Protein AF-0000000084929056 (afdb_homodimer)

Organism: Streptomyces venezuelae (strain ATCC 10712 / CBS 650.69 / DSM 40230 / JCM 4526 / NBRC 13096 / PD 04745) (NCBI:txid953739)

pLDDT: mean 91.76, std 11.97, range [25.77, 98.88]

Structure (mmCIF, N/CA/C/O backbone):
data_AF-0000000084929056-model_v1
#
loop_
_entity.id
_entity.type
_entity.pdbx_description
1 polymer 'N-acetyltransferase domain-containing protein'
#
loop_
_atom_site.group_PDB
_atom_site.id
_atom_site.type_symbol
_atom_site.label_atom_id
_atom_site.label_alt_id
_atom_site.label_comp_id
_atom_site.label_asym_id
_atom_site.label_entity_id
_atom_site.label_seq_id
_atom_site.pdbx_PDB_ins_code
_atom_site.Cartn_x
_atom_site.Cartn_y
_atom_site.Cartn_z
_atom_site.occupancy
_atom_site.B_iso_or_equiv
_atom_site.auth_seq_id
_atom_site.auth_comp_id
_atom_site.auth_asym_id
_atom_site.auth_atom_id
_atom_site.pdbx_PDB_model_num
ATOM 1 N N . MET A 1 1 ? 41.844 -21.422 16.406 1 27.53 1 MET A N 1
ATOM 2 C CA . MET A 1 1 ? 41.938 -21.406 14.953 1 27.53 1 MET A CA 1
ATOM 3 C C . MET A 1 1 ? 41.219 -20.188 14.383 1 27.53 1 MET A C 1
ATOM 5 O O . MET A 1 1 ? 40.062 -19.891 14.773 1 27.53 1 MET A O 1
ATOM 9 N N . PRO A 1 2 ? 41.906 -19.125 13.812 1 32.91 2 PRO A N 1
ATOM 10 C CA . PRO A 1 2 ? 41.25 -17.875 13.422 1 32.91 2 PRO A CA 1
ATOM 11 C C . PRO A 1 2 ? 40.094 -18.094 12.477 1 32.91 2 PRO A C 1
ATOM 13 O O . PRO A 1 2 ? 40.062 -19.094 11.742 1 32.91 2 PRO A O 1
ATOM 16 N N . THR A 1 3 ? 38.875 -17.906 12.938 1 34.12 3 THR A N 1
ATOM 17 C CA . THR A 1 3 ? 37.625 -17.953 12.156 1 34.12 3 THR A CA 1
ATOM 18 C C . THR A 1 3 ? 37.812 -17.266 10.805 1 34.12 3 THR A C 1
ATOM 20 O O . THR A 1 3 ? 38.25 -16.109 10.742 1 34.12 3 THR A O 1
ATOM 23 N N . SER A 1 4 ? 38.219 -18.016 9.773 1 35.84 4 SER A N 1
ATOM 24 C CA . SER A 1 4 ? 38.5 -17.625 8.398 1 35.84 4 SER A CA 1
ATOM 25 C C . SER A 1 4 ? 37.531 -16.562 7.902 1 35.84 4 SER A C 1
ATOM 27 O O . SER A 1 4 ? 36.312 -16.703 8.055 1 35.84 4 SER A O 1
ATOM 29 N N . SER A 1 5 ? 37.938 -15.305 7.789 1 41.5 5 SER A N 1
ATOM 30 C CA . SER A 1 5 ? 37.281 -14.117 7.266 1 41.5 5 SER A CA 1
ATOM 31 C C . SER A 1 5 ? 36.531 -14.422 5.98 1 41.5 5 SER A C 1
ATOM 33 O O . SER A 1 5 ? 37.031 -15.086 5.086 1 41.5 5 SER A O 1
ATOM 35 N N . PRO A 1 6 ? 35.188 -14.531 5.93 1 44.69 6 PRO A N 1
ATOM 36 C CA . PRO A 1 6 ? 34.469 -14.82 4.688 1 44.69 6 PRO A CA 1
ATOM 37 C C . PRO A 1 6 ? 35.094 -14.133 3.473 1 44.69 6 PRO A C 1
ATOM 39 O O . PRO A 1 6 ? 35.594 -13 3.58 1 44.69 6 PRO A O 1
ATOM 42 N N . THR A 1 7 ? 35.875 -14.789 2.605 1 47.44 7 THR A N 1
ATOM 43 C CA . THR A 1 7 ? 36.562 -14.367 1.395 1 47.44 7 THR A CA 1
ATOM 44 C C . THR A 1 7 ? 35.719 -13.367 0.61 1 47.44 7 THR A C 1
ATOM 46 O O . THR A 1 7 ? 34.531 -13.641 0.307 1 47.44 7 THR A O 1
ATOM 49 N N . ALA A 1 8 ? 36.156 -12.172 0.574 1 54.44 8 ALA A N 1
ATOM 50 C CA . ALA A 1 8 ? 35.594 -11.07 -0.204 1 54.44 8 ALA A CA 1
ATOM 51 C C . ALA A 1 8 ? 35.312 -11.5 -1.642 1 54.44 8 ALA A C 1
ATOM 53 O O . ALA A 1 8 ? 36.125 -12.18 -2.264 1 54.44 8 ALA A O 1
ATOM 54 N N . PHE A 1 9 ? 34.031 -11.484 -2.096 1 62.16 9 PHE A N 1
ATOM 55 C CA . PHE A 1 9 ? 33.562 -11.773 -3.441 1 62.16 9 PHE A CA 1
ATOM 56 C C . PHE A 1 9 ? 34.469 -11.117 -4.488 1 62.16 9 PHE A C 1
ATOM 58 O O . PHE A 1 9 ? 34.812 -9.945 -4.363 1 62.16 9 PHE A O 1
ATOM 65 N N . ASP A 1 10 ? 35.156 -11.969 -5.273 1 70.38 10 ASP A N 1
ATOM 66 C CA . ASP A 1 10 ? 35.906 -11.484 -6.438 1 70.38 10 ASP A CA 1
ATOM 67 C C . ASP A 1 10 ? 35 -11.352 -7.652 1 70.38 10 ASP A C 1
ATOM 69 O O . ASP A 1 10 ? 34.531 -12.352 -8.211 1 70.38 10 ASP A O 1
ATOM 73 N N . PRO A 1 11 ? 34.594 -10.102 -8.016 1 72.44 11 PRO A N 1
ATOM 74 C CA . PRO A 1 11 ? 33.688 -9.898 -9.141 1 72.44 11 PRO A CA 1
ATOM 75 C C . PRO A 1 11 ? 34.125 -10.602 -10.414 1 72.44 11 PRO A C 1
ATOM 77 O O . PRO A 1 11 ? 33.312 -10.922 -11.273 1 72.44 11 PRO A O 1
ATOM 80 N N . ASN A 1 12 ? 35.406 -10.883 -10.469 1 75.62 12 ASN A N 1
ATOM 81 C CA . ASN A 1 12 ? 35.938 -11.523 -11.672 1 75.62 12 ASN A CA 1
ATOM 82 C C . ASN A 1 12 ? 35.562 -13.008 -11.719 1 75.62 12 ASN A C 1
ATOM 84 O O . ASN A 1 12 ? 35.656 -13.633 -12.773 1 75.62 12 ASN A O 1
ATOM 88 N N . GLN A 1 13 ? 35.094 -13.531 -10.727 1 88.12 13 GLN A N 1
ATOM 89 C CA . GLN A 1 13 ? 34.781 -14.961 -10.656 1 88.12 13 GLN A CA 1
ATOM 90 C C . GLN A 1 13 ? 33.281 -15.195 -10.742 1 88.12 13 GLN A C 1
ATOM 92 O O . GLN A 1 13 ? 32.844 -16.344 -10.703 1 88.12 13 GLN A O 1
ATOM 97 N N . LEU A 1 14 ? 32.594 -14.188 -10.945 1 94.88 14 LEU A N 1
ATOM 98 C CA . LEU A 1 14 ? 31.141 -14.289 -11 1 94.88 14 LEU A CA 1
ATOM 99 C C . LEU A 1 14 ? 30.688 -14.891 -12.32 1 94.88 14 LEU A C 1
ATOM 101 O O . LEU A 1 14 ? 31.094 -14.422 -13.391 1 94.88 14 LEU A O 1
ATOM 105 N N . VAL A 1 15 ? 30 -16.016 -12.289 1 97.5 15 VAL A N 1
ATOM 106 C CA . VAL A 1 15 ? 29.422 -16.641 -13.469 1 97.5 15 VAL A CA 1
ATOM 107 C C . VAL A 1 15 ? 27.891 -16.531 -13.422 1 97.5 15 VAL A C 1
ATOM 109 O O . VAL A 1 15 ? 27.266 -16.953 -12.438 1 97.5 15 VAL A O 1
ATOM 112 N N . ILE A 1 16 ? 27.312 -15.969 -14.367 1 98.44 16 ILE A N 1
ATOM 113 C CA . ILE A 1 16 ? 25.859 -15.867 -14.516 1 98.44 16 ILE A CA 1
ATOM 114 C C . ILE A 1 16 ? 25.422 -16.625 -15.758 1 98.44 16 ILE A C 1
ATOM 116 O O . ILE A 1 16 ? 25.828 -16.312 -16.875 1 98.44 16 ILE A O 1
ATOM 120 N N . ARG A 1 17 ? 24.547 -17.609 -15.555 1 98.44 17 ARG A N 1
ATOM 121 C CA . ARG A 1 17 ? 24.141 -18.453 -16.672 1 98.44 17 ARG A CA 1
ATOM 122 C C . ARG A 1 17 ? 22.812 -19.125 -16.391 1 98.44 17 ARG A C 1
ATOM 124 O O . ARG A 1 17 ? 22.406 -19.266 -15.234 1 98.44 17 ARG A O 1
ATOM 131 N N . PRO A 1 18 ? 22.125 -19.516 -17.453 1 98.69 18 PRO A N 1
ATOM 132 C CA . PRO A 1 18 ? 20.953 -20.359 -17.234 1 98.69 18 PRO A CA 1
ATOM 133 C C . PRO A 1 18 ? 21.312 -21.781 -16.812 1 98.69 18 PRO A C 1
ATOM 135 O O . PRO A 1 18 ? 22.484 -22.172 -16.891 1 98.69 18 PRO A O 1
ATOM 138 N N . LEU A 1 19 ? 20.312 -22.453 -16.281 1 98.31 19 LEU A N 1
ATOM 139 C CA . LEU A 1 19 ? 20.531 -23.875 -16.047 1 98.31 19 LEU A CA 1
ATOM 140 C C . LEU A 1 19 ? 20.828 -24.609 -17.344 1 98.31 19 LEU A C 1
ATOM 142 O O . LEU A 1 19 ? 20.219 -24.312 -18.375 1 98.31 19 LEU A O 1
ATOM 146 N N . ALA A 1 20 ? 21.75 -25.562 -17.312 1 96.75 20 ALA A N 1
ATOM 147 C CA . ALA A 1 20 ? 22.109 -26.359 -18.484 1 96.75 20 ALA A CA 1
ATOM 148 C C . ALA A 1 20 ? 20.984 -27.312 -18.875 1 96.75 20 ALA A C 1
ATOM 150 O O . ALA A 1 20 ? 20.844 -27.688 -20.031 1 96.75 20 ALA A O 1
ATOM 151 N N . GLY A 1 21 ? 20.172 -27.719 -18 1 96.25 21 GLY A N 1
ATOM 152 C CA . GLY A 1 21 ? 19.062 -28.641 -18.156 1 96.25 21 GLY A CA 1
ATOM 153 C C . GLY A 1 21 ? 18.328 -28.938 -16.875 1 96.25 21 GLY A C 1
ATOM 154 O O . GLY A 1 21 ? 18.719 -28.453 -15.805 1 96.25 21 GLY A O 1
ATOM 155 N N . PRO A 1 22 ? 17.219 -29.688 -17 1 94.56 22 PRO A N 1
ATOM 156 C CA . PRO A 1 22 ? 16.438 -30.016 -15.805 1 94.56 22 PRO A CA 1
ATOM 157 C C . PRO A 1 22 ? 17.266 -30.75 -14.742 1 94.56 22 PRO A C 1
ATOM 159 O O . PRO A 1 22 ? 16.922 -30.703 -13.555 1 94.56 22 PRO A O 1
ATOM 162 N N . GLY A 1 23 ? 18.375 -31.328 -15.102 1 95.56 23 GLY A N 1
ATOM 163 C CA . GLY A 1 23 ? 19.219 -32.062 -14.188 1 95.56 23 GLY A CA 1
ATOM 164 C C . GLY A 1 23 ? 19.922 -31.172 -13.18 1 95.56 23 GLY A C 1
ATOM 165 O O . GLY A 1 23 ? 20.453 -31.641 -12.172 1 95.56 23 GLY A O 1
ATOM 166 N N . GLU A 1 24 ? 19.953 -29.875 -13.367 1 97.5 24 GLU A N 1
ATOM 167 C CA . GLU A 1 24 ? 20.625 -28.938 -12.469 1 97.5 24 GLU A CA 1
ATOM 168 C C . GLU A 1 24 ? 19.641 -28.312 -11.484 1 97.5 24 GLU A C 1
ATOM 170 O O . GLU A 1 24 ? 19.969 -27.328 -10.805 1 97.5 24 GLU A O 1
ATOM 175 N N . LEU A 1 25 ? 18.438 -28.906 -11.414 1 97.94 25 LEU A N 1
ATOM 176 C CA . LEU A 1 25 ? 17.438 -28.359 -10.516 1 97.94 25 LEU A CA 1
ATOM 177 C C . LEU A 1 25 ? 17.938 -28.328 -9.078 1 97.94 25 LEU A C 1
ATOM 179 O O . LEU A 1 25 ? 17.625 -27.422 -8.32 1 97.94 25 LEU A O 1
ATOM 183 N N . ASP A 1 26 ? 18.734 -29.297 -8.688 1 97.75 26 ASP A N 1
ATOM 184 C CA . ASP A 1 26 ? 19.281 -29.359 -7.336 1 97.75 26 ASP A CA 1
ATOM 185 C C . ASP A 1 26 ? 20.125 -28.125 -7.027 1 97.75 26 ASP A C 1
ATOM 187 O O . ASP A 1 26 ? 20.125 -27.625 -5.898 1 97.75 26 ASP A O 1
ATOM 191 N N . LEU A 1 27 ? 20.922 -27.688 -7.98 1 98.06 27 LEU A N 1
ATOM 192 C CA . LEU A 1 27 ? 21.703 -26.469 -7.82 1 98.06 27 LEU A CA 1
ATOM 193 C C . LEU A 1 27 ? 20.797 -25.281 -7.531 1 98.06 27 LEU A C 1
ATOM 195 O O . LEU A 1 27 ? 21.047 -24.516 -6.605 1 98.06 27 LEU A O 1
ATOM 199 N N . PHE A 1 28 ? 19.719 -25.125 -8.258 1 98.31 28 PHE A N 1
ATOM 200 C CA . PHE A 1 28 ? 18.75 -24.031 -8.141 1 98.31 28 PHE A CA 1
ATOM 201 C C . PHE A 1 28 ? 18.047 -24.078 -6.781 1 98.31 28 PHE A C 1
ATOM 203 O O . PHE A 1 28 ? 17.703 -23.031 -6.227 1 98.31 28 PHE A O 1
ATOM 210 N N . LEU A 1 29 ? 17.922 -25.266 -6.211 1 98.25 29 LEU A N 1
ATOM 211 C CA . LEU A 1 29 ? 17.172 -25.469 -4.98 1 98.25 29 LEU A CA 1
ATOM 212 C C . LEU A 1 29 ? 18.047 -25.25 -3.756 1 98.25 29 LEU A C 1
ATOM 214 O O . LEU A 1 29 ? 17.594 -25.438 -2.621 1 98.25 29 LEU A O 1
ATOM 218 N N . ARG A 1 30 ? 19.281 -24.812 -3.939 1 98 30 ARG A N 1
ATOM 219 C CA . ARG A 1 30 ? 20.156 -24.531 -2.811 1 98 30 ARG A CA 1
ATOM 220 C C . ARG A 1 30 ? 19.75 -23.234 -2.102 1 98 30 ARG A C 1
ATOM 222 O O . ARG A 1 30 ? 20.188 -22.969 -0.983 1 98 30 ARG A O 1
ATOM 229 N N . LEU A 1 31 ? 19 -22.422 -2.695 1 97.5 31 LEU A N 1
ATOM 230 C CA . LEU A 1 31 ? 18.281 -21.344 -2.033 1 97.5 31 LEU A CA 1
ATOM 231 C C . LEU A 1 31 ? 16.812 -21.719 -1.836 1 97.5 31 LEU A C 1
ATOM 233 O O . LEU A 1 31 ? 16.25 -22.5 -2.621 1 97.5 31 LEU A O 1
ATOM 237 N N . SER A 1 32 ? 16.266 -21.141 -0.742 1 94.56 32 SER A N 1
ATOM 238 C CA . SER A 1 32 ? 14.945 -21.625 -0.365 1 94.56 32 SER A CA 1
ATOM 239 C C . SER A 1 32 ? 13.883 -20.547 -0.586 1 94.56 32 SER A C 1
ATOM 241 O O . SER A 1 32 ? 14.125 -19.375 -0.314 1 94.56 32 SER A O 1
ATOM 243 N N . TYR A 1 33 ? 12.812 -20.969 -1.075 1 95 33 TYR A N 1
ATOM 244 C CA . TYR A 1 33 ? 11.602 -20.172 -1.284 1 95 33 TYR A CA 1
ATOM 245 C C . TYR A 1 33 ? 10.359 -21.047 -1.208 1 95 33 TYR A C 1
ATOM 247 O O . TYR A 1 33 ? 10.422 -22.25 -1.46 1 95 33 TYR A O 1
ATOM 255 N N . SER A 1 34 ? 9.234 -20.484 -0.896 1 92.94 34 SER A N 1
ATOM 256 C CA . SER A 1 34 ? 8.023 -21.234 -0.591 1 92.94 34 SER A CA 1
ATOM 257 C C . SER A 1 34 ? 7.496 -21.969 -1.824 1 92.94 34 SER A C 1
ATOM 259 O O . SER A 1 34 ? 6.75 -22.938 -1.705 1 92.94 34 SER A O 1
ATOM 261 N N . LEU A 1 35 ? 7.848 -21.547 -3.057 1 93.62 35 LEU A N 1
ATOM 262 C CA . LEU A 1 35 ? 7.316 -22.156 -4.27 1 93.62 35 LEU A CA 1
ATOM 263 C C . LEU A 1 35 ? 8.273 -23.203 -4.816 1 93.62 35 LEU A C 1
ATOM 265 O O . LEU A 1 35 ? 8.047 -23.766 -5.898 1 93.62 35 LEU A O 1
ATOM 269 N N . ASP A 1 36 ? 9.32 -23.531 -4.066 1 96.81 36 ASP A N 1
ATOM 270 C CA . ASP A 1 36 ? 10.336 -24.469 -4.531 1 96.81 36 ASP A CA 1
ATOM 271 C C . ASP A 1 36 ? 9.703 -25.812 -4.922 1 96.81 36 ASP A C 1
ATOM 273 O O . ASP A 1 36 ? 10.133 -26.438 -5.887 1 96.81 36 ASP A O 1
ATOM 277 N N . HIS A 1 37 ? 8.695 -26.234 -4.246 1 93.75 37 HIS A N 1
ATOM 278 C CA . HIS A 1 37 ? 8.078 -27.531 -4.445 1 93.75 37 HIS A CA 1
ATOM 279 C C . HIS A 1 37 ? 7.383 -27.609 -5.801 1 93.75 37 HIS A C 1
ATOM 281 O O . HIS A 1 37 ? 7.074 -28.703 -6.281 1 93.75 37 HIS A O 1
ATOM 287 N N . GLU A 1 38 ? 7.148 -26.5 -6.441 1 92.06 38 GLU A N 1
ATOM 288 C CA . GLU A 1 38 ? 6.43 -26.469 -7.715 1 92.06 38 GLU A CA 1
ATOM 289 C C . GLU A 1 38 ? 7.387 -26.641 -8.891 1 92.06 38 GLU A C 1
ATOM 291 O O . GLU A 1 38 ? 6.961 -26.938 -10.008 1 92.06 38 GLU A O 1
ATOM 296 N N . LEU A 1 39 ? 8.688 -26.438 -8.695 1 96.38 39 LEU A N 1
ATOM 297 C CA . LEU A 1 39 ? 9.648 -26.281 -9.781 1 96.38 39 LEU A CA 1
ATOM 298 C C . LEU A 1 39 ? 9.766 -27.547 -10.609 1 96.38 39 LEU A C 1
ATOM 300 O O . LEU A 1 39 ? 9.836 -27.5 -11.836 1 96.38 39 LEU A O 1
ATOM 304 N N . ALA A 1 40 ? 9.75 -28.688 -9.945 1 96.44 40 ALA A N 1
ATOM 305 C CA . ALA A 1 40 ? 9.867 -29.953 -10.672 1 96.44 40 ALA A CA 1
ATOM 306 C C . ALA A 1 40 ? 8.68 -30.156 -11.609 1 96.44 40 ALA A C 1
ATOM 308 O O . ALA A 1 40 ? 8.859 -30.5 -12.781 1 96.44 40 ALA A O 1
ATOM 309 N N . ASP A 1 41 ? 7.523 -29.953 -11.078 1 93.5 41 ASP A N 1
ATOM 310 C CA . ASP A 1 41 ? 6.309 -30.094 -11.875 1 93.5 41 ASP A CA 1
ATOM 311 C C . ASP A 1 41 ? 6.266 -29.062 -13 1 93.5 41 ASP A C 1
ATOM 313 O O . ASP A 1 41 ? 5.844 -29.375 -14.117 1 93.5 41 ASP A O 1
ATOM 317 N N . ASP A 1 42 ? 6.66 -27.844 -12.773 1 94.38 42 ASP A N 1
ATOM 318 C CA . ASP A 1 42 ? 6.684 -26.797 -13.781 1 94.38 42 ASP A CA 1
ATOM 319 C C . ASP A 1 42 ? 7.617 -27.156 -14.93 1 94.38 42 ASP A C 1
ATOM 321 O O . ASP A 1 42 ? 7.297 -26.922 -16.094 1 94.38 42 ASP A O 1
ATOM 325 N N . LEU A 1 43 ? 8.789 -27.75 -14.602 1 96.38 43 LEU A N 1
ATOM 326 C CA . LEU A 1 43 ? 9.727 -28.188 -15.633 1 96.38 43 LEU A CA 1
ATOM 327 C C . LEU A 1 43 ? 9.133 -29.328 -16.453 1 96.38 43 LEU A C 1
ATOM 329 O O . LEU A 1 43 ? 9.242 -29.328 -17.688 1 96.38 43 LEU A O 1
ATOM 333 N N . ALA A 1 44 ? 8.398 -30.188 -15.781 1 95.38 44 ALA A N 1
ATOM 334 C CA . ALA A 1 44 ? 7.82 -31.359 -16.453 1 95.38 44 ALA A CA 1
ATOM 335 C C . ALA A 1 44 ? 6.672 -30.953 -17.359 1 95.38 44 ALA A C 1
ATOM 337 O O . ALA A 1 44 ? 6.473 -31.547 -18.422 1 95.38 44 ALA A O 1
ATOM 338 N N . THR A 1 45 ? 5.957 -29.922 -17 1 92.75 45 THR A N 1
ATOM 339 C CA . THR A 1 45 ? 4.754 -29.531 -17.734 1 92.75 45 THR A CA 1
ATOM 340 C C . THR A 1 45 ? 5.062 -28.406 -18.719 1 92.75 45 THR A C 1
ATOM 342 O O . THR A 1 45 ? 4.191 -28 -19.484 1 92.75 45 THR A O 1
ATOM 345 N N . GLY A 1 46 ? 6.281 -27.953 -18.703 1 94.06 46 GLY A N 1
ATOM 346 C CA . GLY A 1 46 ? 6.676 -26.922 -19.656 1 94.06 46 GLY A CA 1
ATOM 347 C C . GLY A 1 46 ? 6.273 -25.516 -19.234 1 94.06 46 GLY A C 1
ATOM 348 O O . GLY A 1 46 ? 6.359 -24.578 -20.016 1 94.06 46 GLY A O 1
ATOM 349 N N . ARG A 1 47 ? 5.805 -25.359 -18 1 93.25 47 ARG A N 1
ATOM 350 C CA . ARG A 1 47 ? 5.461 -24.031 -17.484 1 93.25 47 ARG A CA 1
ATOM 351 C C . ARG A 1 47 ? 6.715 -23.234 -17.141 1 93.25 47 ARG A C 1
ATOM 353 O O . ARG A 1 47 ? 6.652 -22.016 -16.953 1 93.25 47 ARG A O 1
ATOM 360 N N . ARG A 1 48 ? 7.797 -24.016 -17.016 1 95.94 48 ARG A N 1
ATOM 361 C CA . ARG A 1 48 ? 9.141 -23.453 -16.906 1 95.94 48 ARG A CA 1
ATOM 362 C C . ARG A 1 48 ? 10.125 -24.219 -17.781 1 95.94 48 ARG A C 1
ATOM 364 O O . ARG A 1 48 ? 9.977 -25.422 -17.984 1 95.94 48 ARG A O 1
ATOM 371 N N . VAL A 1 49 ? 11.031 -23.484 -18.344 1 97.25 49 VAL A N 1
ATOM 372 C CA . VAL A 1 49 ? 12.102 -24.125 -19.094 1 97.25 49 VAL A CA 1
ATOM 373 C C . VAL A 1 49 ? 13.453 -23.75 -18.5 1 97.25 49 VAL A C 1
ATOM 375 O O . VAL A 1 49 ? 13.602 -22.672 -17.922 1 97.25 49 VAL A O 1
ATOM 378 N N . PRO A 1 50 ? 14.469 -24.625 -18.578 1 97.69 50 PRO A N 1
ATOM 379 C CA . PRO A 1 50 ? 15.781 -24.359 -17.984 1 97.69 50 PRO A CA 1
ATOM 380 C C . PRO A 1 50 ? 16.375 -23.031 -18.453 1 97.69 50 PRO A C 1
ATOM 382 O O . PRO A 1 50 ? 17.047 -22.328 -17.688 1 97.69 50 PRO A O 1
ATOM 385 N N . GLU A 1 51 ? 16.094 -22.562 -19.641 1 97.62 51 GLU A N 1
ATOM 386 C CA . GLU A 1 51 ? 16.625 -21.328 -20.219 1 97.62 51 GLU A CA 1
ATOM 387 C C . GLU A 1 51 ? 16.094 -20.094 -19.484 1 97.62 51 GLU A C 1
ATOM 389 O O . GLU A 1 51 ? 16.641 -19 -19.609 1 97.62 51 GLU A O 1
ATOM 394 N N . TRP A 1 52 ? 15.008 -20.312 -18.703 1 98.38 52 TRP A N 1
ATOM 395 C CA . TRP A 1 52 ? 14.406 -19.219 -17.938 1 98.38 52 TRP A CA 1
ATOM 396 C C . TRP A 1 52 ? 14.852 -19.25 -16.484 1 98.38 52 TRP A C 1
ATOM 398 O O . TRP A 1 52 ? 14.414 -18.438 -15.68 1 98.38 52 TRP A O 1
ATOM 408 N N . MET A 1 53 ? 15.625 -20.234 -16.172 1 98.75 53 MET A N 1
ATOM 409 C CA . MET A 1 53 ? 16.109 -20.422 -14.805 1 98.75 53 MET A CA 1
ATOM 410 C C . MET A 1 53 ? 17.609 -20.156 -14.719 1 98.75 53 MET A C 1
ATOM 412 O O . MET A 1 53 ? 18.422 -20.969 -15.164 1 98.75 53 MET A O 1
ATOM 416 N N . TRP A 1 54 ? 17.938 -19 -14.094 1 98.81 54 TRP A N 1
ATOM 417 C CA . TRP A 1 54 ? 19.312 -18.531 -14.102 1 98.81 54 TRP A CA 1
ATOM 418 C C . TRP A 1 54 ? 19.906 -18.562 -12.695 1 98.81 54 TRP A C 1
ATOM 420 O O . TRP A 1 54 ? 19.172 -18.422 -11.703 1 98.81 54 TRP A O 1
ATOM 430 N N . VAL A 1 55 ? 21.2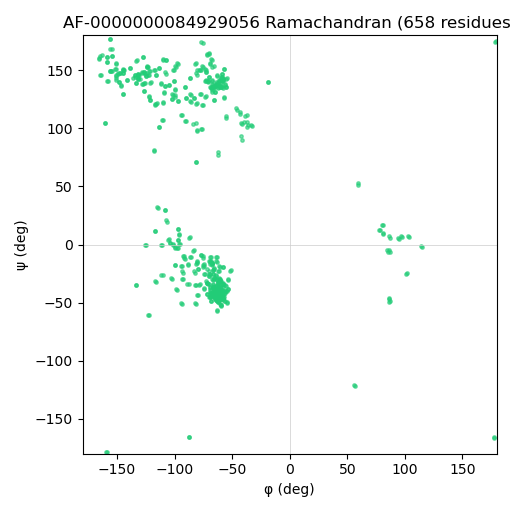34 -18.734 -12.656 1 98.75 55 VAL A N 1
ATOM 431 C CA . VAL A 1 55 ? 21.969 -18.766 -11.391 1 98.75 55 VAL A CA 1
ATOM 432 C C . VAL A 1 55 ? 23.188 -17.844 -11.477 1 98.75 55 VAL A C 1
ATOM 434 O O . VAL A 1 55 ? 23.734 -17.625 -12.555 1 98.75 55 VAL A O 1
ATOM 437 N N . ALA A 1 56 ? 23.5 -17.172 -10.445 1 98.62 56 ALA A N 1
ATOM 438 C CA . ALA A 1 56 ? 24.781 -16.516 -10.219 1 98.62 56 ALA A CA 1
ATOM 439 C C . ALA A 1 56 ? 25.688 -17.344 -9.312 1 98.62 56 ALA A C 1
ATOM 441 O O . ALA A 1 56 ? 25.281 -17.719 -8.211 1 98.62 56 ALA A O 1
ATOM 442 N N . LEU A 1 57 ? 26.906 -17.594 -9.797 1 97.94 57 LEU A N 1
ATOM 443 C CA . LEU A 1 57 ? 27.781 -18.531 -9.109 1 97.94 57 LEU A CA 1
ATOM 444 C C . LEU A 1 57 ? 29.172 -17.922 -8.883 1 97.94 57 LEU A C 1
ATOM 446 O O . LEU A 1 57 ? 29.656 -17.156 -9.711 1 97.94 57 LEU A O 1
ATOM 450 N N . ASP A 1 58 ? 29.734 -18.188 -7.82 1 96.62 58 ASP A N 1
ATOM 451 C CA . ASP A 1 58 ? 31.156 -18.094 -7.539 1 96.62 58 ASP A CA 1
ATOM 452 C C . ASP A 1 58 ? 31.766 -19.484 -7.289 1 96.62 58 ASP A C 1
ATOM 454 O O . ASP A 1 58 ? 31.719 -19.984 -6.164 1 96.62 58 ASP A O 1
ATOM 458 N N . GLY A 1 59 ? 32.469 -20.062 -8.32 1 93.06 59 GLY A N 1
ATOM 459 C CA . GLY A 1 59 ? 32.75 -21.484 -8.234 1 93.06 59 GLY A CA 1
ATOM 460 C C . GLY A 1 59 ? 31.516 -22.344 -8.07 1 93.06 59 GLY A C 1
ATOM 461 O O . GLY A 1 59 ? 30.594 -22.266 -8.883 1 93.06 59 GLY A O 1
ATOM 462 N N . ASP A 1 60 ? 31.484 -23.094 -6.996 1 92.19 60 ASP A N 1
ATOM 463 C CA . ASP A 1 60 ? 30.344 -23.969 -6.738 1 92.19 60 ASP A CA 1
ATOM 464 C C . ASP A 1 60 ? 29.328 -23.297 -5.82 1 92.19 60 ASP A C 1
ATOM 466 O O . ASP A 1 60 ? 28.25 -23.844 -5.555 1 92.19 60 ASP A O 1
ATOM 470 N N . ARG A 1 61 ? 29.609 -22.125 -5.438 1 95.81 61 ARG A N 1
ATOM 471 C CA . ARG A 1 61 ? 28.734 -21.422 -4.512 1 95.81 61 ARG A CA 1
ATOM 472 C C . ARG A 1 61 ? 27.625 -20.688 -5.258 1 95.81 61 ARG A C 1
ATOM 474 O O . ARG A 1 61 ? 27.891 -19.891 -6.16 1 95.81 61 ARG A O 1
ATOM 481 N N . LEU A 1 62 ? 26.406 -21.016 -4.871 1 97.94 62 LEU A N 1
ATOM 482 C CA . LEU A 1 62 ? 25.266 -20.328 -5.438 1 97.94 62 LEU A CA 1
ATOM 483 C C . LEU A 1 62 ? 25.047 -18.984 -4.742 1 97.94 62 LEU A C 1
ATOM 485 O O . LEU A 1 62 ? 24.828 -18.938 -3.531 1 97.94 62 LEU A O 1
ATOM 489 N N . LEU A 1 63 ? 25.094 -17.891 -5.52 1 98 63 LEU A N 1
ATOM 490 C CA . LEU A 1 63 ? 24.984 -16.547 -4.977 1 98 63 LEU A CA 1
ATOM 491 C C . LEU A 1 63 ? 23.594 -15.969 -5.199 1 98 63 LEU A C 1
ATOM 493 O O . LEU A 1 63 ? 23.156 -15.094 -4.449 1 98 63 LEU A O 1
ATOM 497 N N . GLY A 1 64 ? 22.938 -16.344 -6.219 1 98.56 64 GLY A N 1
ATOM 498 C CA . GLY A 1 64 ? 21.594 -15.898 -6.539 1 98.56 64 GLY A CA 1
ATOM 499 C C . GLY A 1 64 ? 20.891 -16.781 -7.562 1 98.56 64 GLY A C 1
ATOM 500 O O . GLY A 1 64 ? 21.547 -17.562 -8.25 1 98.56 64 GLY A O 1
ATOM 501 N N . ARG A 1 65 ? 19.594 -16.672 -7.652 1 98.88 65 ARG A N 1
ATOM 502 C CA . ARG A 1 65 ? 18.781 -17.391 -8.633 1 98.88 65 ARG A CA 1
ATOM 503 C C . ARG A 1 65 ? 17.594 -16.531 -9.094 1 98.88 65 ARG A C 1
ATOM 505 O O . ARG A 1 65 ? 17.141 -15.648 -8.367 1 98.88 65 ARG A O 1
ATOM 512 N N . ILE A 1 66 ? 17.172 -16.75 -10.289 1 98.81 66 ILE A N 1
ATOM 513 C CA . ILE A 1 66 ? 16.047 -16.031 -10.875 1 98.81 66 ILE A CA 1
ATOM 514 C C . ILE A 1 66 ? 15.344 -16.906 -11.906 1 98.81 66 ILE A C 1
ATOM 516 O O . ILE A 1 66 ? 15.984 -17.719 -12.578 1 98.81 66 ILE A O 1
ATOM 520 N N . ALA A 1 67 ? 14.008 -16.812 -11.977 1 98.75 67 ALA A N 1
ATOM 521 C CA . ALA A 1 67 ? 13.297 -17.656 -12.938 1 98.75 67 ALA A CA 1
ATOM 522 C C . ALA A 1 67 ? 11.953 -17.047 -13.32 1 98.75 67 ALA A C 1
ATOM 524 O O . ALA A 1 67 ? 11.312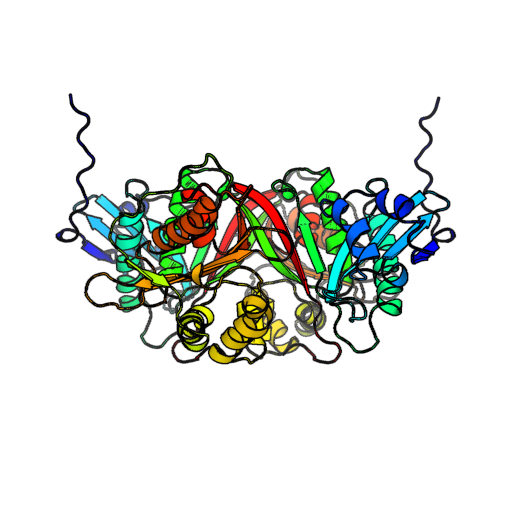 -16.375 -12.508 1 98.75 67 ALA A O 1
ATOM 525 N N . TRP A 1 68 ? 11.531 -17.312 -14.523 1 98.25 68 TRP A N 1
ATOM 526 C CA . TRP A 1 68 ? 10.25 -16.875 -15.07 1 98.25 68 TRP A CA 1
ATOM 527 C C . TRP A 1 68 ? 9.305 -18.062 -15.242 1 98.25 68 TRP A C 1
ATOM 529 O O . TRP A 1 68 ? 9.742 -19.219 -15.234 1 98.25 68 TRP A O 1
ATOM 539 N N . TRP A 1 69 ? 8.031 -17.75 -15.312 1 95.81 69 TRP A N 1
ATOM 540 C CA . TRP A 1 69 ? 6.941 -18.719 -15.398 1 95.81 69 TRP A CA 1
ATOM 541 C C . TRP A 1 69 ? 5.973 -18.344 -16.516 1 95.81 69 TRP A C 1
ATOM 543 O O . TRP A 1 69 ? 5.812 -17.172 -16.844 1 95.81 69 TRP A O 1
ATOM 553 N N . THR A 1 70 ? 5.395 -19.375 -17.172 1 93.62 70 THR A N 1
ATOM 554 C CA . THR A 1 70 ? 4.281 -19.203 -18.094 1 93.62 70 THR A CA 1
ATOM 555 C C . THR A 1 70 ? 3.127 -20.125 -17.719 1 93.62 70 THR A C 1
ATOM 557 O O . THR A 1 70 ? 3.316 -21.109 -17 1 93.62 70 THR A O 1
ATOM 560 N N . ASN A 1 71 ? 1.902 -19.828 -18.219 1 85 71 ASN A N 1
ATOM 561 C CA . ASN A 1 71 ? 0.73 -20.609 -17.844 1 85 71 ASN A CA 1
ATOM 562 C C . ASN A 1 71 ? 0.577 -21.844 -18.75 1 85 71 ASN A C 1
ATOM 564 O O . ASN A 1 71 ? -0.227 -22.734 -18.453 1 85 71 ASN A O 1
ATOM 568 N N . ALA A 1 72 ? 1.363 -21.859 -19.812 1 86.62 72 ALA A N 1
ATOM 569 C CA . ALA A 1 72 ? 1.256 -23 -20.719 1 86.62 72 ALA A CA 1
ATOM 570 C C . ALA A 1 72 ? 2.582 -23.266 -21.438 1 86.62 72 ALA A C 1
ATOM 572 O O . ALA A 1 72 ? 3.344 -22.344 -21.703 1 86.62 72 ALA A O 1
ATOM 573 N N . ALA A 1 73 ? 2.814 -24.562 -21.797 1 91.31 73 ALA A N 1
ATOM 574 C CA . ALA A 1 73 ? 4.02 -24.953 -22.531 1 91.31 73 ALA A CA 1
ATOM 575 C C . ALA A 1 73 ? 4.129 -24.188 -23.844 1 91.31 73 ALA A C 1
ATOM 577 O O . ALA A 1 73 ? 3.135 -24.016 -24.547 1 91.31 73 ALA A O 1
ATOM 578 N N . GLY A 1 74 ? 5.324 -23.703 -24.078 1 90.88 74 GLY A N 1
ATOM 579 C CA . GLY A 1 74 ? 5.562 -23.016 -25.328 1 90.88 74 GLY A CA 1
ATOM 580 C C . GLY A 1 74 ? 5.184 -21.547 -25.297 1 90.88 74 GLY A C 1
ATOM 581 O O . GLY A 1 74 ? 5.391 -20.828 -26.266 1 90.88 74 GLY A O 1
ATOM 582 N N . GLY A 1 75 ? 4.609 -21.109 -24.281 1 91.12 75 GLY A N 1
ATOM 583 C CA . GLY A 1 75 ? 4.242 -19.703 -24.141 1 91.12 75 GLY A CA 1
ATOM 584 C C . GLY A 1 75 ? 5.422 -18.812 -23.828 1 91.12 75 GLY A C 1
ATOM 585 O O . GLY A 1 75 ? 6.551 -19.281 -23.688 1 91.12 75 GLY A O 1
ATOM 586 N N . GLU A 1 76 ? 5.191 -17.484 -23.812 1 93.81 76 GLU A N 1
ATOM 587 C CA . GLU A 1 76 ? 6.176 -16.484 -23.422 1 93.81 76 GLU A CA 1
ATOM 588 C C . GLU A 1 76 ? 6.238 -16.344 -21.891 1 93.81 76 GLU A C 1
ATOM 590 O O . GLU A 1 76 ? 5.305 -16.75 -21.188 1 93.81 76 GLU A O 1
ATOM 595 N N . PRO A 1 77 ? 7.398 -15.883 -21.406 1 95.56 77 PRO A N 1
ATOM 596 C CA . PRO A 1 77 ? 7.438 -15.625 -19.953 1 95.56 77 PRO A CA 1
ATOM 597 C C . PRO A 1 77 ? 6.367 -14.633 -19.5 1 95.56 77 PRO A C 1
ATOM 599 O O . PRO A 1 77 ? 6.281 -13.523 -20.031 1 95.56 77 PRO A O 1
ATOM 602 N N . GLN A 1 78 ? 5.578 -15.008 -18.531 1 94.06 78 GLN A N 1
ATOM 603 C CA . GLN A 1 78 ? 4.434 -14.195 -18.109 1 94.06 78 GLN A CA 1
ATOM 604 C C . GLN A 1 78 ? 4.656 -13.586 -16.734 1 94.06 78 GLN A C 1
ATOM 606 O O . GLN A 1 78 ? 4.051 -12.57 -16.391 1 94.06 78 GLN A O 1
ATOM 611 N N . ALA A 1 79 ? 5.477 -14.242 -15.953 1 96.75 79 ALA A N 1
ATOM 612 C CA . ALA A 1 79 ? 5.715 -13.766 -14.594 1 96.75 79 ALA A CA 1
ATOM 613 C C . ALA A 1 79 ? 7.148 -14.047 -14.156 1 96.75 79 ALA A C 1
ATOM 615 O O . ALA A 1 79 ? 7.707 -15.094 -14.477 1 96.75 79 ALA A O 1
ATOM 616 N N . LEU A 1 80 ? 7.773 -13.102 -13.531 1 98.38 80 LEU A N 1
ATOM 617 C CA . LEU A 1 80 ? 8.984 -13.312 -12.742 1 98.38 80 LEU A CA 1
ATOM 618 C C . LEU A 1 80 ? 8.641 -13.633 -11.297 1 98.38 80 LEU A C 1
ATOM 620 O O . LEU A 1 80 ? 8.195 -12.766 -10.547 1 98.38 80 LEU A O 1
ATOM 624 N N . ASP A 1 81 ? 8.805 -14.906 -10.891 1 97.56 81 ASP A N 1
ATOM 625 C CA . ASP A 1 81 ? 8.266 -15.258 -9.578 1 97.56 81 ASP A CA 1
ATOM 626 C C . ASP A 1 81 ? 9.352 -15.883 -8.695 1 97.56 81 ASP A C 1
ATOM 628 O O . ASP A 1 81 ? 9.078 -16.297 -7.566 1 97.56 81 ASP A O 1
ATOM 632 N N . PHE A 1 82 ? 10.602 -16.031 -9.211 1 98.38 82 PHE A N 1
ATOM 633 C CA . PHE A 1 82 ? 11.773 -16.375 -8.406 1 98.38 82 PHE A CA 1
ATOM 634 C C . PHE A 1 82 ? 12.859 -15.32 -8.547 1 98.38 82 PHE A C 1
ATOM 636 O O . PHE A 1 82 ? 13.234 -14.953 -9.664 1 98.38 82 PHE A O 1
ATOM 643 N N . PHE A 1 83 ? 13.336 -14.812 -7.539 1 98.56 83 PHE A N 1
ATOM 644 C CA . PHE A 1 83 ? 14.5 -13.93 -7.457 1 98.56 83 PHE A CA 1
ATOM 645 C C . PHE A 1 83 ? 15.062 -13.906 -6.039 1 98.56 83 PHE A C 1
ATOM 647 O O . PHE A 1 83 ? 14.461 -13.305 -5.145 1 98.56 83 PHE A O 1
ATOM 654 N N . ASP A 1 84 ? 16.141 -14.578 -5.871 1 98.44 84 ASP A N 1
ATOM 655 C CA . ASP A 1 84 ? 16.719 -14.734 -4.539 1 98.44 84 ASP A CA 1
ATOM 656 C C . ASP A 1 84 ? 18.219 -14.492 -4.566 1 98.44 84 ASP A C 1
ATOM 658 O O . ASP A 1 84 ? 18.891 -14.828 -5.547 1 98.44 84 ASP A O 1
ATOM 662 N N . LEU A 1 85 ? 18.672 -13.938 -3.512 1 97.81 85 LEU A N 1
ATOM 663 C CA . LEU A 1 85 ? 20.094 -13.719 -3.293 1 97.81 85 LEU A CA 1
ATOM 664 C C . LEU A 1 85 ? 20.562 -14.391 -2.004 1 97.81 85 LEU A C 1
ATOM 666 O O . LEU A 1 85 ? 19.812 -14.43 -1.02 1 97.81 85 LEU A O 1
ATOM 670 N N . SER A 1 86 ? 21.797 -14.875 -2.002 1 97.5 86 SER A N 1
ATOM 671 C CA . SER A 1 86 ? 22.328 -15.648 -0.884 1 97.5 86 SER A CA 1
ATOM 672 C C . SER A 1 86 ? 22.375 -14.812 0.391 1 97.5 86 SER A C 1
ATOM 674 O O . SER A 1 86 ? 22.828 -13.664 0.372 1 97.5 86 SER A O 1
ATOM 676 N N . PRO A 1 87 ? 21.938 -15.391 1.519 1 95.81 87 PRO A N 1
ATOM 677 C CA . PRO A 1 87 ? 22.016 -14.68 2.797 1 95.81 87 PRO A CA 1
ATOM 678 C C . PRO A 1 87 ? 23.438 -14.484 3.283 1 95.81 87 PRO A C 1
ATOM 680 O O . PRO A 1 87 ? 23.688 -13.703 4.211 1 95.81 87 PRO A O 1
ATOM 683 N N . GLU A 1 88 ? 24.391 -15.109 2.684 1 94.94 88 GLU A N 1
ATOM 684 C CA . GLU A 1 88 ? 25.797 -15.016 3.1 1 94.94 88 GLU A CA 1
ATOM 685 C C . GLU A 1 88 ? 26.438 -13.742 2.557 1 94.94 88 GLU A C 1
ATOM 687 O O . GLU A 1 88 ? 27.516 -13.344 3.016 1 94.94 88 GLU A O 1
ATOM 692 N N . LEU A 1 89 ? 25.812 -13.18 1.623 1 94.69 89 LEU A N 1
ATOM 693 C CA . LEU A 1 89 ? 26.359 -11.969 1.004 1 94.69 89 LEU A CA 1
ATOM 694 C C . LEU A 1 89 ? 26.047 -10.742 1.849 1 94.69 89 LEU A C 1
ATOM 696 O O . LEU A 1 89 ? 25 -10.68 2.502 1 94.69 89 LEU A O 1
ATOM 700 N N . SER A 1 90 ? 26.969 -9.797 1.81 1 89.81 90 SER A N 1
ATOM 701 C CA . SER A 1 90 ? 26.672 -8.484 2.375 1 89.81 90 SER A CA 1
ATOM 702 C C . SER A 1 90 ? 25.625 -7.758 1.554 1 89.81 90 SER A C 1
ATOM 704 O O . SER A 1 90 ? 25.375 -8.102 0.396 1 89.81 90 SER A O 1
ATOM 706 N N . PRO A 1 91 ? 24.969 -6.777 2.127 1 86.81 91 PRO A N 1
ATOM 707 C CA . PRO A 1 91 ? 23.984 -6.008 1.368 1 86.81 91 PRO A CA 1
ATOM 708 C C . PRO A 1 91 ? 24.562 -5.41 0.086 1 86.81 91 PRO A C 1
ATOM 710 O O . PRO A 1 91 ? 23.891 -5.387 -0.947 1 86.81 91 PRO A O 1
ATOM 713 N N . GLU A 1 92 ? 25.734 -4.938 0.138 1 84.38 92 GLU A N 1
ATOM 714 C CA . GLU A 1 92 ? 26.375 -4.352 -1.032 1 84.38 92 GLU A CA 1
ATOM 715 C C . GLU A 1 92 ? 26.609 -5.398 -2.115 1 84.38 92 GLU A C 1
ATOM 717 O O . GLU A 1 92 ? 26.391 -5.133 -3.301 1 84.38 92 GLU A O 1
ATOM 722 N N . GLU A 1 93 ? 27.031 -6.512 -1.676 1 91.19 93 GLU A N 1
ATOM 723 C CA . GLU A 1 93 ? 27.25 -7.609 -2.615 1 91.19 93 GLU A CA 1
ATOM 724 C C . GLU A 1 93 ? 25.938 -8.055 -3.252 1 91.19 93 GLU A C 1
ATOM 726 O O . GLU A 1 93 ? 25.891 -8.312 -4.457 1 91.19 93 GLU A O 1
ATOM 731 N N . ARG A 1 94 ? 24.922 -8.148 -2.438 1 94.12 94 ARG A N 1
ATOM 732 C CA . ARG A 1 94 ? 23.609 -8.539 -2.955 1 94.12 94 ARG A CA 1
ATOM 733 C C . ARG A 1 94 ? 23.125 -7.539 -3.998 1 94.12 94 ARG A C 1
ATOM 735 O O . ARG A 1 94 ? 22.562 -7.934 -5.027 1 94.12 94 ARG A O 1
ATOM 742 N N . ALA A 1 95 ? 23.375 -6.332 -3.73 1 90.06 95 ALA A N 1
ATOM 743 C CA . ALA A 1 95 ? 22.953 -5.301 -4.676 1 90.06 95 ALA A CA 1
ATOM 744 C C . ALA A 1 95 ? 23.672 -5.457 -6.012 1 90.06 95 ALA A C 1
ATOM 746 O O . ALA A 1 95 ? 23.031 -5.449 -7.07 1 90.06 95 ALA A O 1
ATOM 747 N N . ALA A 1 96 ? 24.953 -5.625 -5.949 1 90.25 96 ALA A N 1
ATOM 748 C CA . ALA A 1 96 ? 25.766 -5.711 -7.16 1 90.25 96 ALA A CA 1
ATOM 749 C C . ALA A 1 96 ? 25.469 -6.996 -7.93 1 90.25 96 ALA A C 1
ATOM 751 O O . ALA A 1 96 ? 25.234 -6.961 -9.141 1 90.25 96 ALA A O 1
ATOM 752 N N . ILE A 1 97 ? 25.469 -8.094 -7.23 1 95.38 97 ILE A N 1
ATOM 753 C CA . ILE A 1 97 ? 25.25 -9.391 -7.852 1 95.38 97 ILE A CA 1
ATOM 754 C C . ILE A 1 97 ? 23.812 -9.5 -8.359 1 95.38 97 ILE A C 1
ATOM 756 O O . ILE A 1 97 ? 23.578 -9.992 -9.461 1 95.38 97 ILE A O 1
ATOM 760 N N . GLY A 1 98 ? 22.906 -9.023 -7.543 1 96.81 98 GLY A N 1
ATOM 761 C CA . GLY A 1 98 ? 21.5 -9.055 -7.93 1 96.81 98 GLY A CA 1
ATOM 762 C C . GLY A 1 98 ? 21.219 -8.258 -9.188 1 96.81 98 GLY A C 1
ATOM 763 O O . GLY A 1 98 ? 20.469 -8.719 -10.062 1 96.81 98 GLY A O 1
ATOM 764 N N . LEU A 1 99 ? 21.766 -7.09 -9.258 1 94.69 99 LEU A N 1
ATOM 765 C CA . LEU A 1 99 ? 21.578 -6.242 -10.422 1 94.69 99 LEU A CA 1
ATOM 766 C C . LEU A 1 99 ? 22.109 -6.91 -11.688 1 94.69 99 LEU A C 1
ATOM 768 O O . LEU A 1 99 ? 21.422 -6.953 -12.711 1 94.69 99 LEU A O 1
ATOM 772 N N . ARG A 1 100 ? 23.281 -7.43 -11.617 1 95.69 100 ARG A N 1
ATOM 773 C CA . ARG A 1 100 ? 23.875 -8.102 -12.766 1 95.69 100 ARG A CA 1
ATOM 774 C C . ARG A 1 100 ? 23.062 -9.328 -13.164 1 95.69 100 ARG A C 1
ATOM 776 O O . ARG A 1 100 ? 22.828 -9.562 -14.359 1 95.69 100 ARG A O 1
ATOM 783 N N . LEU A 1 101 ? 22.641 -10.109 -12.195 1 98 101 LEU A N 1
ATOM 784 C CA . LEU A 1 101 ? 21.844 -11.305 -12.453 1 98 101 LEU A CA 1
ATOM 785 C C . LEU A 1 101 ? 20.547 -10.945 -13.141 1 98 101 LEU A C 1
ATOM 787 O O . LEU A 1 101 ? 20.203 -11.508 -14.188 1 98 101 LEU A O 1
ATOM 791 N N . LEU A 1 102 ? 19.812 -9.992 -12.57 1 97.88 102 LEU A N 1
ATOM 792 C CA . LEU A 1 102 ? 18.516 -9.602 -13.109 1 97.88 102 LEU A CA 1
ATOM 793 C C . LEU A 1 102 ? 18.656 -9.047 -14.523 1 97.88 102 LEU A C 1
ATOM 795 O O . LEU A 1 102 ? 17.922 -9.445 -15.43 1 97.88 102 LEU A O 1
ATOM 799 N N . GLU A 1 103 ? 19.609 -8.188 -14.75 1 96.06 103 GLU A N 1
ATOM 800 C CA . GLU A 1 103 ? 19.766 -7.551 -16.062 1 96.06 103 GLU A CA 1
ATOM 801 C C . GLU A 1 103 ? 20.234 -8.562 -17.109 1 96.06 103 GLU A C 1
ATOM 803 O O . GLU A 1 103 ? 19.703 -8.594 -18.219 1 96.06 103 GLU A O 1
ATOM 808 N N . THR A 1 104 ? 21.219 -9.391 -16.781 1 97.75 104 THR A N 1
ATOM 809 C CA . THR A 1 104 ? 21.734 -10.383 -17.719 1 97.75 104 THR A CA 1
ATOM 810 C C . THR A 1 104 ? 20.641 -11.391 -18.078 1 97.75 104 THR A C 1
ATOM 812 O O . THR A 1 104 ? 20.422 -11.656 -19.266 1 97.75 104 THR A O 1
ATOM 815 N N . ALA A 1 105 ? 20 -11.898 -17.125 1 98.56 105 ALA A N 1
ATOM 816 C CA . ALA A 1 105 ? 18.953 -12.898 -17.375 1 98.56 105 ALA A CA 1
ATOM 817 C C . ALA A 1 105 ? 17.797 -12.289 -18.156 1 98.56 105 ALA A C 1
ATOM 819 O O . ALA A 1 105 ? 17.266 -12.914 -19.078 1 98.56 105 ALA A O 1
ATOM 820 N N . THR A 1 106 ? 17.375 -11.078 -17.781 1 97.81 106 THR A N 1
ATOM 821 C CA . THR A 1 106 ? 16.266 -10.406 -18.469 1 97.81 106 THR A CA 1
ATOM 822 C C . THR A 1 106 ? 16.594 -10.219 -19.953 1 97.81 106 THR A C 1
ATOM 824 O O . THR A 1 106 ? 15.742 -10.445 -20.812 1 97.81 106 THR A O 1
ATOM 827 N N . ALA A 1 107 ? 17.812 -9.82 -20.234 1 96.94 107 ALA A N 1
ATOM 828 C CA . ALA A 1 107 ? 18.234 -9.594 -21.609 1 96.94 107 ALA A CA 1
ATOM 829 C C . ALA A 1 107 ? 18.109 -10.875 -22.438 1 96.94 107 ALA A C 1
ATOM 831 O O . ALA A 1 107 ? 17.828 -10.828 -23.641 1 96.94 107 ALA A O 1
ATOM 832 N N . ALA A 1 108 ? 18.281 -11.992 -21.812 1 97.44 108 ALA A N 1
ATOM 833 C CA . ALA A 1 108 ? 18.266 -13.273 -22.5 1 97.44 108 ALA A CA 1
ATOM 834 C C . ALA A 1 108 ? 16.844 -13.828 -22.594 1 97.44 108 ALA A C 1
ATOM 836 O O . ALA A 1 108 ? 16.5 -14.492 -23.578 1 97.44 108 ALA A O 1
ATOM 837 N N . VAL A 1 109 ? 15.992 -13.609 -21.625 1 97.62 109 VAL A N 1
ATOM 838 C CA . VAL A 1 109 ? 14.727 -14.312 -21.484 1 97.62 109 VAL A CA 1
ATOM 839 C C . VAL A 1 109 ? 13.594 -13.461 -22.047 1 97.62 109 VAL A C 1
ATOM 841 O O . VAL A 1 109 ? 12.672 -13.984 -22.688 1 97.62 109 VAL A O 1
ATOM 844 N N . VAL A 1 110 ? 13.656 -12.188 -21.828 1 95.5 110 VAL A N 1
ATOM 845 C CA . VAL A 1 110 ? 12.578 -11.281 -22.219 1 95.5 110 VAL A CA 1
ATOM 846 C C . VAL A 1 110 ? 12.898 -10.641 -23.562 1 95.5 110 VAL A C 1
ATOM 848 O O . VAL A 1 110 ? 13.945 -10.008 -23.719 1 95.5 110 VAL A O 1
ATOM 851 N N . PRO A 1 111 ? 12.047 -10.773 -24.516 1 90.5 111 PRO A N 1
ATOM 852 C CA . PRO A 1 111 ? 12.305 -10.172 -25.828 1 90.5 111 PRO A CA 1
ATOM 853 C C . PRO A 1 111 ? 12.5 -8.664 -25.75 1 90.5 111 PRO A C 1
ATOM 855 O O . PRO A 1 111 ? 11.812 -7.98 -24.984 1 90.5 111 PRO A O 1
ATOM 858 N N . ALA A 1 112 ? 13.383 -8.195 -26.562 1 86.44 112 ALA A N 1
ATOM 859 C CA . ALA A 1 112 ? 13.703 -6.766 -26.578 1 86.44 112 ALA A CA 1
ATOM 860 C C . ALA A 1 112 ? 12.477 -5.941 -26.969 1 86.44 112 ALA A C 1
ATOM 862 O O . ALA A 1 112 ? 11.711 -6.324 -27.859 1 86.44 112 ALA A O 1
ATOM 863 N N . GLY A 1 113 ? 12.281 -4.852 -26.266 1 86.19 113 GLY A N 1
ATOM 864 C CA . GLY A 1 113 ? 11.211 -3.928 -26.594 1 86.19 113 GLY A CA 1
ATOM 865 C C . GLY A 1 113 ? 9.883 -4.293 -25.953 1 86.19 113 GLY A C 1
ATOM 866 O O . GLY A 1 113 ? 8.891 -3.588 -26.125 1 86.19 113 GLY A O 1
ATOM 867 N N . THR A 1 114 ? 9.867 -5.395 -25.312 1 89 114 THR A N 1
ATOM 868 C CA . THR A 1 114 ? 8.625 -5.773 -24.641 1 89 114 THR A CA 1
ATOM 869 C C . THR A 1 114 ? 8.672 -5.395 -23.156 1 89 114 THR A C 1
ATOM 871 O O . THR A 1 114 ? 9.75 -5.176 -22.609 1 89 114 THR A O 1
ATOM 874 N N . ARG A 1 115 ? 7.52 -5.238 -22.641 1 90.62 115 ARG A N 1
ATOM 875 C CA . ARG A 1 115 ? 7.402 -4.957 -21.219 1 90.62 115 ARG A CA 1
ATOM 876 C C . ARG A 1 115 ? 7.883 -6.141 -20.375 1 90.62 115 ARG A C 1
ATOM 878 O O . ARG A 1 115 ? 7.523 -7.289 -20.656 1 90.62 115 ARG A O 1
ATOM 885 N N . ARG A 1 116 ? 8.641 -5.859 -19.391 1 95.38 116 ARG A N 1
ATOM 886 C CA . ARG A 1 116 ? 9.086 -6.906 -18.469 1 95.38 116 ARG A CA 1
ATOM 887 C C . ARG A 1 116 ? 7.91 -7.531 -17.734 1 95.38 116 ARG A C 1
ATOM 889 O O . ARG A 1 116 ? 6.988 -6.824 -17.312 1 95.38 116 ARG A O 1
ATOM 896 N N . PRO A 1 117 ? 7.938 -8.898 -17.609 1 96.69 117 PRO A N 1
ATOM 897 C CA . PRO A 1 117 ? 6.895 -9.531 -16.797 1 96.69 117 PRO A CA 1
ATOM 898 C C . PRO A 1 117 ? 6.883 -9.023 -15.352 1 96.69 117 PRO A C 1
ATOM 900 O O . PRO A 1 117 ? 7.941 -8.719 -14.797 1 96.69 117 PRO A O 1
ATOM 903 N N . GLU A 1 118 ? 5.699 -8.977 -14.82 1 96.81 118 GLU A N 1
ATOM 904 C CA . GLU A 1 118 ? 5.492 -8.57 -13.438 1 96.81 118 GLU A CA 1
ATOM 905 C C . GLU A 1 118 ? 6.23 -9.5 -12.469 1 96.81 118 GLU A C 1
ATOM 907 O O . GLU A 1 118 ? 6.262 -10.711 -12.672 1 96.81 118 GLU A O 1
ATOM 912 N N . PHE A 1 119 ? 6.918 -8.883 -11.461 1 98.06 119 PHE A N 1
ATOM 913 C CA . PHE A 1 119 ? 7.496 -9.672 -10.383 1 98.06 119 PHE A CA 1
ATOM 914 C C . PHE A 1 119 ? 6.469 -9.93 -9.281 1 98.06 119 PHE A C 1
ATOM 916 O O . PHE A 1 119 ? 5.789 -9.008 -8.836 1 98.06 119 PHE A O 1
ATOM 923 N N . GLY A 1 120 ? 6.316 -11.141 -8.898 1 97.62 120 GLY A N 1
ATOM 924 C CA . GLY A 1 120 ? 5.492 -11.539 -7.766 1 97.62 120 GLY A CA 1
ATOM 925 C C . GLY A 1 120 ? 6.184 -12.531 -6.844 1 97.62 120 GLY A C 1
ATOM 926 O O . GLY A 1 120 ? 6.84 -13.469 -7.309 1 97.62 120 GLY A O 1
ATOM 927 N N . ARG A 1 121 ? 6 -12.312 -5.566 1 96.06 121 ARG A N 1
ATOM 928 C CA . ARG A 1 121 ? 6.637 -13.219 -4.613 1 96.06 12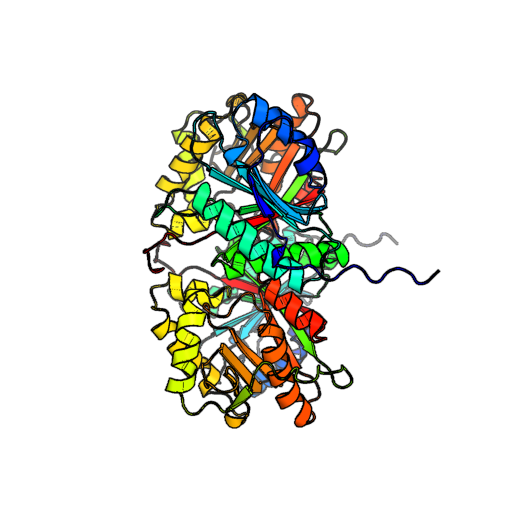1 ARG A CA 1
ATOM 929 C C . ARG A 1 121 ? 5.832 -13.312 -3.326 1 96.06 121 ARG A C 1
ATOM 931 O O . ARG A 1 121 ? 5.258 -12.328 -2.867 1 96.06 121 ARG A O 1
ATOM 938 N N . PHE A 1 122 ? 5.859 -14.492 -2.754 1 97.06 122 PHE A N 1
ATOM 939 C CA . PHE A 1 122 ? 5.277 -14.703 -1.433 1 97.06 122 PHE A CA 1
ATOM 940 C C . PHE A 1 122 ? 6.293 -14.383 -0.34 1 97.06 122 PHE A C 1
ATOM 942 O O . PHE A 1 122 ? 7.496 -14.594 -0.522 1 97.06 122 PHE A O 1
ATOM 949 N N . LEU A 1 123 ? 5.812 -13.836 0.694 1 96.81 123 LEU A N 1
ATOM 950 C CA . LEU A 1 123 ? 6.617 -13.453 1.852 1 96.81 123 LEU A CA 1
ATOM 951 C C . LEU A 1 123 ? 6.039 -14.055 3.131 1 96.81 123 LEU A C 1
ATOM 953 O O . LEU A 1 123 ? 4.824 -14.211 3.256 1 96.81 123 LEU A O 1
ATOM 957 N N . PRO A 1 124 ? 6.961 -14.352 4.105 1 95.5 124 PRO A N 1
ATOM 958 C CA . PRO A 1 124 ? 6.406 -14.688 5.418 1 95.5 124 PRO A CA 1
ATOM 959 C C . PRO A 1 124 ? 5.523 -13.578 5.988 1 95.5 124 PRO A C 1
ATOM 961 O O . PRO A 1 124 ? 5.77 -12.398 5.738 1 95.5 124 PRO A O 1
ATOM 964 N N . ALA A 1 125 ? 4.574 -14.008 6.793 1 92.44 125 ALA A N 1
ATOM 965 C CA . ALA A 1 125 ? 3.639 -13.047 7.371 1 92.44 125 ALA A CA 1
ATOM 966 C C . ALA A 1 125 ? 4.367 -12.023 8.242 1 92.44 125 ALA A C 1
ATOM 968 O O . ALA A 1 125 ? 3.967 -10.867 8.312 1 92.44 125 ALA A O 1
ATOM 969 N N . ASP A 1 126 ? 5.504 -12.43 8.836 1 92.19 126 ASP A N 1
ATOM 970 C CA . ASP A 1 126 ? 6.238 -11.578 9.773 1 92.19 126 ASP A CA 1
ATOM 971 C C . ASP A 1 126 ? 7.535 -11.07 9.148 1 92.19 126 ASP A C 1
ATOM 973 O O . ASP A 1 126 ? 8.516 -10.828 9.852 1 92.19 126 ASP A O 1
ATOM 977 N N . TRP A 1 127 ? 7.57 -10.906 7.863 1 93.31 127 TRP A N 1
ATOM 978 C CA . TRP A 1 127 ? 8.82 -10.633 7.16 1 93.31 127 TRP A CA 1
ATOM 979 C C . TRP A 1 127 ? 9.406 -9.297 7.598 1 93.31 127 TRP A C 1
ATOM 981 O O . TRP A 1 127 ? 10.625 -9.109 7.57 1 93.31 127 TRP A O 1
ATOM 991 N N . ARG A 1 128 ? 8.617 -8.336 8.055 1 87.75 128 ARG A N 1
ATOM 992 C CA . ARG A 1 128 ? 9.125 -7.031 8.469 1 87.75 128 ARG A CA 1
ATOM 993 C C . ARG A 1 128 ? 9.727 -7.098 9.867 1 87.75 128 ARG A C 1
ATOM 995 O O . ARG A 1 128 ? 10.539 -6.25 10.242 1 87.75 128 ARG A O 1
ATOM 1002 N N . GLU A 1 129 ? 9.336 -8.109 10.633 1 86.75 129 GLU A N 1
ATOM 1003 C CA . GLU A 1 129 ? 9.711 -8.195 12.039 1 86.75 129 GLU A CA 1
ATOM 1004 C C . GLU A 1 129 ? 10.977 -9.031 12.219 1 86.75 129 GLU A C 1
ATOM 1006 O O . GLU A 1 129 ? 11.633 -8.953 13.266 1 86.75 129 GLU A O 1
ATOM 1011 N N . VAL A 1 130 ? 11.25 -9.859 11.289 1 92.06 130 VAL A N 1
ATOM 1012 C CA . VAL A 1 130 ? 12.438 -10.703 11.352 1 92.06 130 VAL A CA 1
ATOM 1013 C C . VAL A 1 130 ? 13.594 -10.039 10.602 1 92.06 130 VAL A C 1
ATOM 1015 O O . VAL A 1 130 ? 13.602 -10.016 9.367 1 92.06 130 VAL A O 1
ATOM 1018 N N . PRO A 1 131 ? 14.594 -9.617 11.289 1 88.81 131 PRO A N 1
ATOM 1019 C CA . PRO A 1 131 ? 15.633 -8.773 10.695 1 88.81 131 PRO A CA 1
ATOM 1020 C C . PRO A 1 131 ? 16.344 -9.453 9.523 1 88.81 131 PRO A C 1
ATOM 1022 O O . PRO A 1 131 ? 16.578 -8.812 8.5 1 88.81 131 PRO A O 1
ATOM 1025 N N . GLU A 1 132 ? 16.625 -10.695 9.656 1 91.5 132 GLU A N 1
ATOM 1026 C CA . GLU A 1 132 ? 17.344 -11.406 8.594 1 91.5 132 GLU A CA 1
ATOM 1027 C C . GLU A 1 132 ? 16.484 -11.508 7.336 1 91.5 132 GLU A C 1
ATOM 1029 O O . GLU A 1 132 ? 16.984 -11.312 6.223 1 91.5 132 GLU A O 1
ATOM 1034 N N . THR A 1 133 ? 15.219 -11.828 7.555 1 93.75 133 THR A N 1
ATOM 1035 C CA . THR A 1 133 ? 14.289 -11.922 6.441 1 93.75 133 THR A CA 1
ATOM 1036 C C . THR A 1 133 ? 14.102 -10.562 5.773 1 93.75 133 THR A C 1
ATOM 1038 O O . THR A 1 133 ? 14.156 -10.453 4.547 1 93.75 133 THR A O 1
ATOM 1041 N N . ARG A 1 134 ? 13.992 -9.641 6.574 1 91.62 134 ARG A N 1
ATOM 1042 C CA . ARG A 1 134 ? 13.789 -8.281 6.094 1 91.62 134 ARG A CA 1
ATOM 1043 C C . ARG A 1 134 ? 14.992 -7.805 5.277 1 91.62 134 ARG A C 1
ATOM 1045 O O . ARG A 1 134 ? 14.82 -7.25 4.191 1 91.62 134 ARG A O 1
ATOM 1052 N N . ALA A 1 135 ? 16.156 -8.039 5.762 1 90.5 135 ALA A N 1
ATOM 1053 C CA . ALA A 1 135 ? 17.375 -7.605 5.082 1 90.5 135 ALA A CA 1
ATOM 1054 C C . ALA A 1 135 ? 17.484 -8.242 3.703 1 90.5 135 ALA A C 1
ATOM 1056 O O . ALA A 1 135 ? 17.844 -7.574 2.729 1 90.5 135 ALA A O 1
ATOM 1057 N N . LEU A 1 136 ? 17.188 -9.445 3.637 1 94.12 136 LEU A N 1
ATOM 1058 C CA . LEU A 1 136 ? 17.266 -10.172 2.373 1 94.12 136 LEU A CA 1
ATOM 1059 C C . LEU A 1 136 ? 16.25 -9.625 1.374 1 94.12 136 LEU A C 1
ATOM 1061 O O . LEU A 1 136 ? 16.594 -9.359 0.221 1 94.12 136 LEU A O 1
ATOM 1065 N N . LEU A 1 137 ? 15.055 -9.438 1.82 1 94.69 137 LEU A N 1
ATOM 1066 C CA . LEU A 1 137 ? 13.984 -8.984 0.945 1 94.69 137 LEU A CA 1
ATOM 1067 C C . LEU A 1 137 ? 14.188 -7.527 0.533 1 94.69 137 LEU A C 1
ATOM 1069 O O . LEU A 1 137 ? 13.914 -7.156 -0.61 1 94.69 137 LEU A O 1
ATOM 1073 N N . GLU A 1 138 ? 14.727 -6.785 1.402 1 90.5 138 GLU A N 1
ATOM 1074 C CA . GLU A 1 138 ? 15.062 -5.406 1.075 1 90.5 138 GLU A CA 1
ATOM 1075 C C . GLU A 1 138 ? 16.094 -5.34 -0.045 1 90.5 138 GLU A C 1
ATOM 1077 O O . GLU A 1 138 ? 16.031 -4.457 -0.904 1 90.5 138 GLU A O 1
ATOM 1082 N N . SER A 1 139 ? 17.031 -6.234 -0.036 1 92.94 139 SER A N 1
ATOM 1083 C CA . SER A 1 139 ? 18.031 -6.301 -1.101 1 92.94 139 SER A CA 1
ATOM 1084 C C . SER A 1 139 ? 17.375 -6.645 -2.439 1 92.94 139 SER A C 1
ATOM 1086 O O . SER A 1 139 ? 17.672 -6.012 -3.457 1 92.94 139 SER A O 1
ATOM 1088 N N . VAL A 1 140 ? 16.516 -7.555 -2.395 1 96 140 VAL A N 1
ATOM 1089 C CA . VAL A 1 140 ? 15.828 -7.977 -3.609 1 96 140 VAL A CA 1
ATOM 1090 C C . VAL A 1 140 ? 14.992 -6.824 -4.156 1 96 140 VAL A C 1
ATOM 1092 O O . VAL A 1 140 ? 15.078 -6.488 -5.34 1 96 140 VAL A O 1
ATOM 1095 N N . PHE A 1 141 ? 14.266 -6.195 -3.293 1 94.62 141 PHE A N 1
ATOM 1096 C CA . PHE A 1 141 ? 13.414 -5.086 -3.703 1 94.62 141 PHE A CA 1
ATOM 1097 C C . PHE A 1 141 ? 14.25 -3.91 -4.188 1 94.62 141 PHE A C 1
ATOM 1099 O O . PHE A 1 141 ? 13.883 -3.234 -5.152 1 94.62 141 PHE A O 1
ATOM 1106 N N . GLY A 1 142 ? 15.328 -3.715 -3.502 1 90.94 142 GLY A N 1
ATOM 1107 C CA . GLY A 1 142 ? 16.234 -2.666 -3.936 1 90.94 142 GLY A CA 1
ATOM 1108 C C . GLY A 1 142 ? 16.75 -2.865 -5.352 1 90.94 142 GLY A C 1
ATOM 1109 O O . GLY A 1 142 ? 16.844 -1.909 -6.125 1 90.94 142 GLY A O 1
ATOM 1110 N N . VAL A 1 143 ? 17.031 -4.066 -5.695 1 94.5 143 VAL A N 1
ATOM 1111 C CA . VAL A 1 143 ? 17.516 -4.387 -7.035 1 94.5 143 VAL A CA 1
ATOM 1112 C C . VAL A 1 143 ? 16.406 -4.137 -8.055 1 94.5 143 VAL A C 1
ATOM 1114 O O . VAL A 1 143 ? 16.656 -3.564 -9.117 1 94.5 143 VAL A O 1
ATOM 1117 N N . LEU A 1 144 ? 15.188 -4.547 -7.715 1 95.56 144 LEU A N 1
ATOM 1118 C CA . LEU A 1 144 ? 14.062 -4.309 -8.602 1 95.56 144 LEU A CA 1
ATOM 1119 C C . LEU A 1 144 ? 13.891 -2.82 -8.883 1 95.56 144 LEU A C 1
ATOM 1121 O O . LEU A 1 144 ? 13.773 -2.412 -10.047 1 95.56 144 LEU A O 1
ATOM 1125 N N . VAL A 1 145 ? 13.945 -2.086 -7.902 1 90.5 145 VAL A N 1
ATOM 1126 C CA . VAL A 1 145 ? 13.75 -0.645 -8.023 1 90.5 145 VAL A CA 1
ATOM 1127 C C . VAL A 1 145 ? 14.891 -0.035 -8.836 1 90.5 145 VAL A C 1
ATOM 1129 O O . VAL A 1 145 ? 14.664 0.853 -9.664 1 90.5 145 VAL A O 1
ATOM 1132 N N . ALA A 1 146 ? 16.062 -0.507 -8.617 1 89.69 146 ALA A N 1
ATOM 1133 C CA . ALA A 1 146 ? 17.219 -0.003 -9.344 1 89.69 146 ALA A CA 1
ATOM 1134 C C . ALA A 1 146 ? 17.078 -0.244 -10.844 1 89.69 146 ALA A C 1
ATOM 1136 O O . ALA A 1 146 ? 17.688 0.468 -11.656 1 89.69 146 ALA A O 1
ATOM 1137 N N . THR A 1 147 ? 16.25 -1.216 -11.18 1 92.06 147 THR A N 1
ATOM 1138 C CA . THR A 1 147 ? 16.062 -1.524 -12.594 1 92.06 147 THR A CA 1
ATOM 1139 C C . THR A 1 147 ? 14.805 -0.838 -13.125 1 92.06 147 THR A C 1
ATOM 1141 O O . THR A 1 147 ? 14.367 -1.111 -14.25 1 92.06 147 THR A O 1
ATOM 1144 N N . GLY A 1 148 ? 14.18 -0.065 -12.289 1 88.38 148 GLY A N 1
ATOM 1145 C CA . GLY A 1 148 ? 13.062 0.746 -12.742 1 88.38 148 GLY A CA 1
ATOM 1146 C C . GLY A 1 148 ? 11.711 0.186 -12.328 1 88.38 148 GLY A C 1
ATOM 1147 O O . GLY A 1 148 ? 10.672 0.711 -12.727 1 88.38 148 GLY A O 1
ATOM 1148 N N . ALA A 1 149 ? 11.727 -0.852 -11.516 1 93.31 149 ALA A N 1
ATOM 1149 C CA . ALA A 1 149 ? 10.461 -1.409 -11.039 1 93.31 149 ALA A CA 1
ATOM 1150 C C . ALA A 1 149 ? 9.867 -0.552 -9.93 1 93.31 149 ALA A C 1
ATOM 1152 O O . ALA A 1 149 ? 10.594 0.131 -9.203 1 93.31 149 ALA A O 1
ATOM 1153 N N . ARG A 1 150 ? 8.555 -0.564 -9.859 1 90.31 150 ARG A N 1
ATOM 1154 C CA . ARG A 1 150 ? 7.844 0.073 -8.75 1 90.31 150 ARG A CA 1
ATOM 1155 C C . ARG A 1 150 ? 6.898 -0.909 -8.062 1 90.31 150 ARG A C 1
ATOM 1157 O O . ARG A 1 150 ? 6.359 -1.81 -8.711 1 90.31 150 ARG A O 1
ATOM 1164 N N . PRO A 1 151 ? 6.738 -0.742 -6.789 1 90.88 151 PRO A N 1
ATOM 1165 C CA . PRO A 1 151 ? 5.75 -1.594 -6.121 1 90.88 151 PRO A CA 1
ATOM 1166 C C . PRO A 1 151 ? 4.324 -1.34 -6.605 1 90.88 151 PRO A C 1
ATOM 1168 O O . PRO A 1 151 ? 3.902 -0.186 -6.715 1 90.88 151 PRO A O 1
ATOM 1171 N N . LEU A 1 152 ? 3.643 -2.373 -6.918 1 91.5 152 LEU A N 1
ATOM 1172 C CA . LEU A 1 152 ? 2.234 -2.271 -7.289 1 91.5 152 LEU A CA 1
ATOM 1173 C C . LEU A 1 152 ? 1.337 -2.49 -6.078 1 91.5 152 LEU A C 1
ATOM 1175 O O . LEU A 1 152 ? 0.449 -1.68 -5.801 1 91.5 152 LEU A O 1
ATOM 1179 N N . VAL A 1 153 ? 1.665 -3.639 -5.406 1 93.94 153 VAL A N 1
ATOM 1180 C CA . VAL A 1 153 ? 0.761 -3.953 -4.305 1 93.94 153 VAL A CA 1
ATOM 1181 C C . VAL A 1 153 ? 1.404 -4.992 -3.391 1 93.94 153 VAL A C 1
ATOM 1183 O O . VAL A 1 153 ? 2.217 -5.805 -3.836 1 93.94 153 VAL A O 1
ATOM 1186 N N . GLU A 1 154 ? 1.137 -4.887 -2.15 1 94.5 154 GLU A N 1
ATOM 1187 C CA . GLU A 1 154 ? 1.298 -5.969 -1.184 1 94.5 154 GLU A CA 1
ATOM 1188 C C . GLU A 1 154 ? -0.054 -6.516 -0.736 1 94.5 154 GLU A C 1
ATOM 1190 O O . GLU A 1 154 ? -0.988 -5.75 -0.49 1 94.5 154 GLU A O 1
ATOM 1195 N N . ARG A 1 155 ? -0.17 -7.859 -0.66 1 97.19 155 ARG A N 1
ATOM 1196 C CA . ARG A 1 155 ? -1.43 -8.516 -0.326 1 97.19 155 ARG A CA 1
ATOM 1197 C C . ARG A 1 155 ? -1.263 -9.438 0.877 1 97.19 155 ARG A C 1
ATOM 1199 O O . ARG A 1 155 ? -0.174 -9.969 1.116 1 97.19 155 ARG A O 1
ATOM 1206 N N . LEU A 1 156 ? -2.344 -9.617 1.584 1 96.25 156 LEU A N 1
ATOM 1207 C CA . LEU A 1 156 ? -2.463 -10.711 2.539 1 96.25 156 LEU A CA 1
ATOM 1208 C C . LEU A 1 156 ? -2.889 -12 1.84 1 96.25 156 LEU A C 1
ATOM 1210 O O . LEU A 1 156 ? -3.832 -12 1.047 1 96.25 156 LEU A O 1
ATOM 1214 N N . ARG A 1 157 ? -2.146 -13 2.039 1 97.69 157 ARG A N 1
ATOM 1215 C CA . ARG A 1 157 ? -2.586 -14.336 1.637 1 97.69 157 ARG A CA 1
ATOM 1216 C C . ARG A 1 157 ? -3.338 -15.023 2.768 1 97.69 157 ARG A C 1
ATOM 1218 O O . ARG A 1 157 ? -2.824 -15.148 3.881 1 97.69 157 ARG A O 1
ATOM 1225 N N . LEU A 1 158 ? -4.531 -15.469 2.441 1 97.94 158 LEU A N 1
ATOM 1226 C CA . LEU A 1 158 ? -5.477 -15.93 3.453 1 97.94 158 LEU A CA 1
ATOM 1227 C C . LEU A 1 158 ? -5.801 -17.406 3.264 1 97.94 158 LEU A C 1
ATOM 1229 O O . LEU A 1 158 ? -5.75 -17.922 2.143 1 97.94 158 LEU A O 1
ATOM 1233 N N . GLU A 1 159 ? -6.09 -18.016 4.398 1 97.94 159 GLU A N 1
ATOM 1234 C CA . GLU A 1 159 ? -6.414 -19.438 4.355 1 97.94 159 GLU A CA 1
ATOM 1235 C C . GLU A 1 159 ? -7.484 -19.797 5.387 1 97.94 159 GLU A C 1
ATOM 1237 O O . GLU A 1 159 ? -7.414 -19.359 6.535 1 97.94 159 GLU A O 1
ATOM 1242 N N . TRP A 1 160 ? -8.484 -20.469 4.926 1 98.06 160 TRP A N 1
ATOM 1243 C CA . TRP A 1 160 ? -9.469 -21.141 5.773 1 98.06 160 TRP A CA 1
ATOM 1244 C C . TRP A 1 160 ? -9.234 -22.656 5.789 1 98.06 160 TRP A C 1
ATOM 1246 O O . TRP A 1 160 ? -8.945 -23.25 4.75 1 98.06 160 TRP A O 1
ATOM 1256 N N . ARG A 1 161 ? -9.32 -23.281 6.926 1 97.5 161 ARG A N 1
ATOM 1257 C CA . ARG A 1 161 ? -9.141 -24.719 7.039 1 97.5 161 ARG A CA 1
ATOM 1258 C C . ARG A 1 161 ? -10.359 -25.391 7.672 1 97.5 161 ARG A C 1
ATOM 1260 O O . ARG A 1 161 ? -11.047 -24.766 8.484 1 97.5 161 ARG A O 1
ATOM 1267 N N . PRO A 1 162 ? -10.539 -26.672 7.305 1 96.19 162 PRO A N 1
ATOM 1268 C CA . PRO A 1 162 ? -11.617 -27.422 7.957 1 96.19 162 PRO A CA 1
ATOM 1269 C C . PRO A 1 162 ? -11.508 -27.406 9.477 1 96.19 162 PRO A C 1
ATOM 1271 O O . PRO A 1 162 ? -10.406 -27.5 10.023 1 96.19 162 PRO A O 1
ATOM 1274 N N . GLY A 1 163 ? -12.648 -27.344 10.07 1 95.25 163 GLY A N 1
ATOM 1275 C CA . GLY A 1 163 ? -12.68 -27.188 11.516 1 95.25 163 GLY A CA 1
ATOM 1276 C C . GLY A 1 163 ? -12.961 -25.766 11.969 1 95.25 163 GLY A C 1
ATOM 1277 O O . GLY A 1 163 ? -13.391 -25.547 13.102 1 95.25 163 GLY A O 1
ATOM 1278 N N . THR A 1 164 ? -12.641 -24.828 11.125 1 96.5 164 THR A N 1
ATOM 1279 C CA . THR A 1 164 ? -13.023 -23.438 11.391 1 96.5 164 THR A CA 1
ATOM 1280 C C . THR A 1 164 ? -14.523 -23.25 11.18 1 96.5 164 THR A C 1
ATOM 1282 O O . THR A 1 164 ? -15.055 -23.578 10.117 1 96.5 164 THR A O 1
ATOM 1285 N N . PRO A 1 165 ? -15.148 -22.719 12.148 1 95.25 165 PRO A N 1
ATOM 1286 C CA . PRO A 1 165 ? -16.594 -22.547 12 1 95.25 165 PRO A CA 1
ATOM 1287 C C . PRO A 1 165 ? -16.953 -21.578 10.867 1 95.25 165 PRO A C 1
ATOM 1289 O O . PRO A 1 165 ? -16.266 -20.578 10.656 1 95.25 165 PRO A O 1
ATOM 1292 N N . VAL A 1 166 ? -17.953 -21.922 10.148 1 95.12 166 VAL A N 1
ATOM 1293 C CA . VAL A 1 166 ? -18.547 -21.031 9.148 1 95.12 166 VAL A CA 1
ATOM 1294 C C . VAL A 1 166 ? -19.828 -20.422 9.695 1 95.12 166 VAL A C 1
ATOM 1296 O O . VAL A 1 166 ? -20.734 -21.141 10.109 1 95.12 166 VAL A O 1
ATOM 1299 N N . PRO A 1 167 ? -19.891 -19.141 9.68 1 91.38 167 PRO A N 1
ATOM 1300 C CA . PRO A 1 167 ? -21.078 -18.484 10.234 1 91.38 167 PRO A CA 1
ATOM 1301 C C . PRO A 1 167 ? -22.375 -18.922 9.547 1 91.38 167 PRO A C 1
ATOM 1303 O O . PRO A 1 167 ? -22.391 -19.109 8.328 1 91.38 167 PRO A O 1
ATOM 1306 N N . GLU A 1 168 ? -23.375 -19.078 10.336 1 91.12 168 GLU A N 1
ATOM 1307 C CA . GLU A 1 168 ? -24.688 -19.406 9.797 1 91.12 168 GLU A CA 1
ATOM 1308 C C . GLU A 1 168 ? -25.328 -18.203 9.109 1 91.12 168 GLU A C 1
ATOM 1310 O O . GLU A 1 168 ? -25.094 -17.062 9.508 1 91.12 168 GLU A O 1
ATOM 1315 N N . PRO A 1 169 ? -26.172 -18.5 8.102 1 90.81 169 PRO A N 1
ATOM 1316 C CA . PRO A 1 169 ? -26.859 -17.375 7.457 1 90.81 169 PRO A CA 1
ATOM 1317 C C . PRO A 1 169 ? -27.75 -16.594 8.43 1 90.81 169 PRO A C 1
ATOM 1319 O O . PRO A 1 169 ? -28.438 -17.188 9.266 1 90.81 169 PRO A O 1
ATOM 1322 N N . LYS A 1 170 ? -27.766 -15.352 8.32 1 89.19 170 LYS A N 1
ATOM 1323 C CA . LYS A 1 170 ? -28.547 -14.469 9.188 1 89.19 170 LYS A CA 1
ATOM 1324 C C . LYS A 1 170 ? -29.922 -14.188 8.578 1 89.19 170 LYS A C 1
ATOM 1326 O O . LYS A 1 170 ? -30.766 -13.578 9.227 1 89.19 170 LYS A O 1
ATOM 1331 N N . GLY A 1 171 ? -30.125 -14.562 7.371 1 91.75 171 GLY A N 1
ATOM 1332 C CA . GLY A 1 171 ? -31.406 -14.406 6.715 1 91.75 171 GLY A CA 1
ATOM 1333 C C . GLY A 1 171 ? -31.578 -13.055 6.059 1 91.75 171 GLY A C 1
ATOM 1334 O O . GLY A 1 171 ? -32.625 -12.773 5.461 1 91.75 171 GLY A O 1
ATOM 1335 N N . ARG A 1 172 ? -30.594 -12.25 6.031 1 94.19 172 ARG A N 1
ATOM 1336 C CA . ARG A 1 172 ? -30.688 -10.906 5.465 1 94.19 172 ARG A CA 1
ATOM 1337 C C . ARG A 1 172 ? -30.516 -10.945 3.947 1 94.19 172 ARG A C 1
ATOM 1339 O O . ARG A 1 172 ? -30.891 -10 3.256 1 94.19 172 ARG A O 1
ATOM 1346 N N . LEU A 1 173 ? -29.844 -12.039 3.463 1 97.38 173 LEU A N 1
ATOM 1347 C CA . LEU A 1 173 ? -29.625 -12.195 2.029 1 97.38 173 LEU A CA 1
ATOM 1348 C C . LEU A 1 173 ? -30.078 -13.57 1.555 1 97.38 173 LEU A C 1
ATOM 1350 O O . LEU A 1 173 ? -30.109 -14.523 2.336 1 97.38 173 LEU A O 1
ATOM 1354 N N . GLU A 1 174 ? -30.516 -13.586 0.344 1 97.81 174 GLU A N 1
ATOM 1355 C CA . GLU A 1 174 ? -30.734 -14.836 -0.385 1 97.81 174 GLU A CA 1
ATOM 1356 C C . GLU A 1 174 ? -29.688 -15.016 -1.482 1 97.81 174 GLU A C 1
ATOM 1358 O O . GLU A 1 174 ? -29.219 -14.039 -2.061 1 97.81 174 GLU A O 1
ATOM 1363 N N . PHE A 1 175 ? -29.344 -16.312 -1.762 1 98.12 175 PHE A N 1
ATOM 1364 C CA . PHE A 1 175 ? -28.281 -16.578 -2.732 1 98.12 175 PHE A CA 1
ATOM 1365 C C . PHE A 1 175 ? -28.812 -17.438 -3.875 1 98.12 175 PHE A C 1
ATOM 1367 O O . PHE A 1 175 ? -29.594 -18.359 -3.654 1 98.12 175 PHE A O 1
ATOM 1374 N N . ARG A 1 176 ? -28.406 -17.125 -5.09 1 97.75 176 ARG A N 1
ATOM 1375 C CA . ARG A 1 176 ? -28.703 -17.938 -6.27 1 97.75 176 ARG A CA 1
ATOM 1376 C C . ARG A 1 176 ? -27.453 -18.141 -7.113 1 97.75 176 ARG A C 1
ATOM 1378 O O . ARG A 1 176 ? -26.516 -17.344 -7.051 1 97.75 176 ARG A O 1
ATOM 1385 N N . PRO A 1 177 ? -27.422 -19.203 -7.953 1 97.81 177 PRO A N 1
ATOM 1386 C CA . PRO A 1 177 ? -26.297 -19.359 -8.883 1 97.81 177 PRO A CA 1
ATOM 1387 C C . PRO A 1 177 ? -26.25 -18.266 -9.938 1 97.81 177 PRO A C 1
ATOM 1389 O O . PRO A 1 177 ? -27.266 -17.625 -10.219 1 97.81 177 PRO A O 1
ATOM 1392 N N . VAL A 1 178 ? -25.078 -18.031 -10.406 1 98.31 178 VAL A N 1
ATOM 1393 C CA . VAL A 1 178 ? -24.891 -17.141 -11.555 1 98.31 178 VAL A CA 1
ATOM 1394 C C . VAL A 1 178 ? -25.469 -17.812 -12.805 1 98.31 178 VAL A C 1
ATOM 1396 O O . VAL A 1 178 ? -25.203 -18.984 -13.07 1 98.31 178 VAL A O 1
ATOM 1399 N N . ARG A 1 179 ? -26.203 -17.047 -13.555 1 97.06 179 ARG A N 1
ATOM 1400 C CA . ARG A 1 179 ? -26.922 -17.609 -14.68 1 97.06 179 ARG A CA 1
ATOM 1401 C C . ARG A 1 179 ? -26.016 -17.781 -15.898 1 97.06 179 ARG A C 1
ATOM 1403 O O . ARG A 1 179 ? -26.047 -18.812 -16.562 1 97.06 179 ARG A O 1
ATOM 1410 N N . ASP A 1 180 ? -25.328 -16.781 -16.266 1 96.69 180 ASP A N 1
ATOM 1411 C CA . ASP A 1 180 ? -24.453 -16.75 -17.422 1 96.69 180 ASP A CA 1
ATOM 1412 C C . ASP A 1 180 ? -23.406 -15.641 -17.312 1 96.69 180 ASP A C 1
ATOM 1414 O O . ASP A 1 180 ? -23.328 -14.977 -16.281 1 96.69 180 ASP A O 1
ATOM 1418 N N . ARG A 1 181 ? -22.594 -15.508 -18.312 1 97.56 181 ARG A N 1
ATOM 1419 C CA . ARG A 1 181 ? -21.516 -14.523 -18.344 1 97.56 181 ARG A CA 1
ATOM 1420 C C . ARG A 1 181 ? -22.047 -13.117 -18.078 1 97.56 181 ARG A C 1
ATOM 1422 O O . ARG A 1 181 ? -21.5 -12.383 -17.25 1 97.56 181 ARG A O 1
ATOM 1429 N N . GLU A 1 182 ? -23.062 -12.711 -18.766 1 98.12 182 GLU A N 1
ATOM 1430 C CA . GLU A 1 182 ? -23.578 -11.352 -18.641 1 98.12 182 GLU A CA 1
ATOM 1431 C C . GLU A 1 182 ? -24.125 -11.102 -17.234 1 98.12 182 GLU A C 1
ATOM 1433 O O . GLU A 1 182 ? -24 -9.992 -16.703 1 98.12 182 GLU A O 1
ATOM 1438 N N . ASP A 1 183 ? -24.703 -12.109 -16.672 1 98.25 183 ASP A N 1
ATOM 1439 C CA . ASP A 1 183 ? -25.234 -12.023 -15.312 1 98.25 183 ASP A CA 1
ATOM 1440 C C . ASP A 1 183 ? -24.141 -11.617 -14.32 1 98.25 183 ASP A C 1
ATOM 1442 O O . ASP A 1 183 ? -24.328 -10.711 -13.508 1 98.25 183 ASP A O 1
ATOM 1446 N N . LEU A 1 184 ? -22.984 -12.18 -14.375 1 98.38 184 LEU A N 1
ATOM 1447 C CA . LEU A 1 184 ? -21.875 -11.891 -13.469 1 98.38 184 LEU A CA 1
ATOM 1448 C C . LEU A 1 184 ? -21.156 -10.609 -13.867 1 98.38 184 LEU A C 1
ATOM 1450 O O . LEU A 1 184 ? -20.875 -9.758 -13.023 1 98.38 184 LEU A O 1
ATOM 1454 N N . VAL A 1 185 ? -20.922 -10.43 -15.148 1 98.44 185 VAL A N 1
ATOM 1455 C CA . VAL A 1 185 ? -20.188 -9.273 -15.641 1 98.44 185 VAL A CA 1
ATOM 1456 C C . VAL A 1 185 ? -20.953 -7.992 -15.312 1 98.44 185 VAL A C 1
ATOM 1458 O O . VAL A 1 185 ? -20.359 -6.969 -14.969 1 98.44 185 VAL A O 1
ATOM 1461 N N . ALA A 1 186 ? -22.25 -8.039 -15.391 1 98.19 186 ALA A N 1
ATOM 1462 C CA . ALA A 1 186 ? -23.094 -6.883 -15.062 1 98.19 186 ALA A CA 1
ATOM 1463 C C . ALA A 1 186 ? -22.922 -6.477 -13.602 1 98.19 186 ALA A C 1
ATOM 1465 O O . ALA A 1 186 ? -23 -5.293 -13.273 1 98.19 186 ALA A O 1
ATOM 1466 N N . LEU A 1 187 ? -22.688 -7.422 -12.742 1 98.19 187 LEU A N 1
ATOM 1467 C CA . LEU A 1 187 ? -22.484 -7.145 -11.328 1 98.19 187 LEU A CA 1
ATOM 1468 C C . LEU A 1 187 ? -21.047 -6.703 -11.07 1 98.19 187 LEU A C 1
ATOM 1470 O O . LEU A 1 187 ? -20.797 -5.832 -10.234 1 98.19 187 LEU A O 1
ATOM 1474 N N . MET A 1 188 ? -20.125 -7.273 -11.82 1 98 188 MET A N 1
ATOM 1475 C CA . MET A 1 188 ? -18.719 -6.949 -11.664 1 98 188 MET A CA 1
ATOM 1476 C C . MET A 1 188 ? -18.438 -5.512 -12.086 1 98 188 MET A C 1
ATOM 1478 O O . MET A 1 188 ? -17.531 -4.867 -11.547 1 98 188 MET A O 1
ATOM 1482 N N . THR A 1 189 ? -19.188 -4.984 -13.008 1 97.44 189 THR A N 1
ATOM 1483 C CA . THR A 1 189 ? -18.922 -3.697 -13.641 1 97.44 189 THR A CA 1
ATOM 1484 C C . THR A 1 189 ? -18.984 -2.566 -12.617 1 97.44 189 THR A C 1
ATOM 1486 O O . THR A 1 189 ? -18 -1.851 -12.406 1 97.44 189 THR A O 1
ATOM 1489 N N . PRO A 1 190 ? -20.109 -2.398 -11.898 1 95.38 190 PRO A N 1
ATOM 1490 C CA . PRO A 1 190 ? -20.125 -1.318 -10.906 1 95.38 190 PRO A CA 1
ATOM 1491 C C . PRO A 1 190 ? -19.141 -1.551 -9.766 1 95.38 190 PRO A C 1
ATOM 1493 O O . PRO A 1 190 ? -18.641 -0.592 -9.172 1 95.38 190 PRO A O 1
ATOM 1496 N N . VAL A 1 191 ? -18.844 -2.797 -9.422 1 94.25 191 VAL A N 1
ATOM 1497 C CA . VAL A 1 191 ? -17.875 -3.111 -8.383 1 94.25 191 VAL A CA 1
ATOM 1498 C C . VAL A 1 191 ? -16.484 -2.68 -8.828 1 94.25 191 VAL A C 1
ATOM 1500 O O . VAL A 1 191 ? -15.695 -2.162 -8.031 1 94.25 191 VAL A O 1
ATOM 1503 N N . MET A 1 192 ? -16.188 -2.834 -10.109 1 93.19 192 MET A N 1
ATOM 1504 C CA . MET A 1 192 ? -14.906 -2.445 -10.711 1 93.19 192 MET A CA 1
ATOM 1505 C C . MET A 1 192 ? -14.742 -0.929 -10.688 1 93.19 192 MET A C 1
ATOM 1507 O O . MET A 1 192 ? -13.641 -0.425 -10.469 1 93.19 192 MET A O 1
ATOM 1511 N N . GLU A 1 193 ? -15.781 -0.194 -10.844 1 87.69 193 GLU A N 1
ATOM 1512 C CA . GLU A 1 193 ? -15.727 1.265 -10.852 1 87.69 193 GLU A CA 1
ATOM 1513 C C . GLU A 1 193 ? -15.141 1.808 -9.555 1 87.69 193 GLU A C 1
ATOM 1515 O O . GLU A 1 193 ? -14.344 2.75 -9.57 1 87.69 193 GLU A O 1
ATOM 1520 N N . GLY A 1 194 ? -15.438 1.201 -8.492 1 82.88 194 GLY A N 1
ATOM 1521 C CA . GLY A 1 194 ? -14.945 1.646 -7.195 1 82.88 194 GLY A CA 1
ATOM 1522 C C . GLY A 1 194 ? -14.008 0.649 -6.539 1 82.88 194 GLY A C 1
ATOM 1523 O O . GLY A 1 194 ? -13.938 0.572 -5.309 1 82.88 194 GLY A O 1
ATOM 1524 N N . THR A 1 195 ? -13.273 -0.059 -7.402 1 87.06 195 THR A N 1
ATOM 1525 C CA . THR A 1 195 ? -12.477 -1.164 -6.875 1 87.06 195 THR A CA 1
ATOM 1526 C C . THR A 1 195 ? -11.312 -0.644 -6.043 1 87.06 195 THR A C 1
ATOM 1528 O O . THR A 1 195 ? -10.727 0.396 -6.363 1 87.06 195 THR A O 1
ATOM 1531 N N . LEU A 1 196 ? -11.023 -1.412 -4.988 1 85.12 196 LEU A N 1
ATOM 1532 C CA . LEU A 1 196 ? -9.867 -1.124 -4.145 1 85.12 196 LEU A CA 1
ATOM 1533 C C . LEU A 1 196 ? -8.703 -2.057 -4.477 1 85.12 196 LEU A C 1
ATOM 1535 O O . LEU A 1 196 ? -7.625 -1.945 -3.891 1 85.12 196 LEU A O 1
ATOM 1539 N N . ASP A 1 197 ? -8.93 -2.926 -5.438 1 89.19 197 ASP A N 1
ATOM 1540 C CA . ASP A 1 197 ? -7.91 -3.865 -5.898 1 89.19 197 ASP A CA 1
ATOM 1541 C C . ASP A 1 197 ? -6.898 -3.178 -6.809 1 89.19 197 ASP A C 1
ATOM 1543 O O . ASP A 1 197 ? -7.273 -2.561 -7.809 1 89.19 197 ASP A O 1
ATOM 1547 N N . ALA A 1 198 ? -5.621 -3.369 -6.496 1 90.44 198 ALA A N 1
ATOM 1548 C CA . ALA A 1 198 ? -4.559 -2.646 -7.191 1 90.44 198 ALA A CA 1
ATOM 1549 C C . ALA A 1 198 ? -4.535 -3 -8.68 1 90.44 198 ALA A C 1
ATOM 1551 O O . ALA A 1 198 ? -4.344 -2.125 -9.523 1 90.44 198 ALA A O 1
ATOM 1552 N N . HIS A 1 199 ? -4.672 -4.227 -9.031 1 91.25 199 HIS A N 1
ATOM 1553 C CA . HIS A 1 199 ? -4.668 -4.613 -10.438 1 91.25 199 HIS A CA 1
ATOM 1554 C C . HIS A 1 199 ? -5.879 -4.047 -11.164 1 91.25 199 HIS A C 1
ATOM 1556 O O . HIS A 1 199 ? -5.777 -3.641 -12.328 1 91.25 199 HIS A O 1
ATOM 1562 N N . GLY A 1 200 ? -7.043 -4.035 -10.469 1 90.31 200 GLY A N 1
ATOM 1563 C CA . GLY A 1 200 ? -8.219 -3.383 -11.031 1 90.31 200 GLY A CA 1
ATOM 1564 C C . GLY A 1 200 ? -8.008 -1.902 -11.289 1 90.31 200 GLY A C 1
ATOM 1565 O O . GLY A 1 200 ? -8.375 -1.394 -12.352 1 90.31 200 GLY A O 1
ATOM 1566 N N . GLN A 1 201 ? -7.418 -1.243 -10.336 1 86.12 201 GLN A N 1
ATOM 1567 C CA . GLN A 1 201 ? -7.121 0.177 -10.484 1 86.12 201 GLN A CA 1
ATOM 1568 C C . GLN A 1 201 ? -6.16 0.417 -11.648 1 86.12 201 GLN A C 1
ATOM 1570 O O . GLN A 1 201 ? -6.312 1.384 -12.398 1 86.12 201 GLN A O 1
ATOM 1575 N N . ALA A 1 202 ? -5.199 -0.451 -11.75 1 86.31 202 ALA A N 1
ATOM 1576 C CA . ALA A 1 202 ? -4.238 -0.34 -12.844 1 86.31 202 ALA A CA 1
ATOM 1577 C C . ALA A 1 202 ? -4.922 -0.513 -14.203 1 86.31 202 ALA A C 1
ATOM 1579 O O . ALA A 1 202 ? -4.602 0.196 -15.156 1 86.31 202 ALA A O 1
ATOM 1580 N N . ASP A 1 203 ? -5.875 -1.424 -14.25 1 88.62 203 ASP A N 1
ATOM 1581 C CA . ASP A 1 203 ? -6.641 -1.633 -15.469 1 88.62 203 ASP A CA 1
ATOM 1582 C C . ASP A 1 203 ? -7.414 -0.374 -15.859 1 88.62 203 ASP A C 1
ATOM 1584 O O . ASP A 1 203 ? -7.379 0.052 -17.016 1 88.62 203 ASP A O 1
ATOM 1588 N N . LEU A 1 204 ? -8.055 0.195 -14.945 1 85.56 204 LEU A N 1
ATOM 1589 C CA . LEU A 1 204 ? -8.812 1.417 -15.195 1 85.56 204 LEU A CA 1
ATOM 1590 C C . LEU A 1 204 ? -7.887 2.555 -15.609 1 85.56 204 LEU A C 1
ATOM 1592 O O . LEU A 1 204 ? -8.188 3.307 -16.531 1 85.56 204 LEU A O 1
ATOM 1596 N N . ALA A 1 205 ? -6.77 2.658 -14.992 1 80.06 205 ALA A N 1
ATOM 1597 C CA . ALA A 1 205 ? -5.805 3.719 -15.266 1 80.06 205 ALA A CA 1
ATOM 1598 C C . ALA A 1 205 ? -5.211 3.57 -16.672 1 80.06 205 ALA A C 1
ATOM 1600 O O . ALA A 1 205 ? -4.734 4.543 -17.25 1 80.06 205 ALA A O 1
ATOM 1601 N N . SER A 1 206 ? -5.227 2.355 -17.125 1 84.25 206 SER A N 1
ATOM 1602 C CA . SER A 1 206 ? -4.668 2.102 -18.453 1 84.25 206 SER A CA 1
ATOM 1603 C C . SER A 1 206 ? -5.629 2.539 -19.547 1 84.25 206 SER A C 1
ATOM 1605 O O . SER A 1 206 ? -5.293 2.484 -20.734 1 84.25 206 SER A O 1
ATOM 1607 N N . GLY A 1 207 ? -6.871 2.9 -19.188 1 87.06 207 GLY A N 1
ATOM 1608 C CA . GLY A 1 207 ? -7.816 3.424 -20.156 1 87.06 207 GLY A CA 1
ATOM 1609 C C . GLY A 1 207 ? -9.016 2.518 -20.375 1 87.06 207 GLY A C 1
ATOM 1610 O O . GLY A 1 207 ? -9.93 2.863 -21.125 1 87.06 207 GLY A O 1
ATOM 1611 N N . LEU A 1 208 ? -9.039 1.408 -19.734 1 92.56 208 LEU A N 1
ATOM 1612 C CA . LEU A 1 208 ? -10.195 0.524 -19.844 1 92.56 208 LEU A CA 1
ATOM 1613 C C . LEU A 1 208 ? -11.391 1.086 -19.094 1 92.56 208 LEU A C 1
ATOM 1615 O O . LEU A 1 208 ? -11.234 1.636 -18 1 92.56 208 LEU A O 1
ATOM 1619 N N . SER A 1 209 ? -12.539 0.917 -19.719 1 95.25 209 SER A N 1
ATOM 1620 C CA . SER A 1 209 ? -13.75 1.188 -18.953 1 95.25 209 SER A CA 1
ATOM 1621 C C . SER A 1 209 ? -13.977 0.123 -17.875 1 95.25 209 SER A C 1
ATOM 1623 O O . SER A 1 209 ? -13.398 -0.966 -17.953 1 95.25 209 SER A O 1
ATOM 1625 N N . ALA A 1 210 ? -14.812 0.39 -16.969 1 95 210 ALA A N 1
ATOM 1626 C CA . ALA A 1 210 ? -15.141 -0.582 -15.922 1 95 210 ALA A CA 1
ATOM 1627 C C . ALA A 1 210 ? -15.711 -1.86 -16.531 1 95 210 ALA A C 1
ATOM 1629 O O . ALA A 1 210 ? -15.367 -2.965 -16.109 1 95 210 ALA A O 1
ATOM 1630 N N . ARG A 1 211 ? -16.516 -1.725 -17.547 1 97.12 211 ARG A N 1
ATOM 1631 C CA . ARG A 1 211 ? -17.109 -2.865 -18.219 1 97.12 211 ARG A CA 1
ATOM 1632 C C . ARG A 1 211 ? -16.047 -3.695 -18.938 1 97.12 211 ARG A C 1
ATOM 1634 O O . ARG A 1 211 ? -16.031 -4.922 -18.812 1 97.12 211 ARG A O 1
ATOM 1641 N N . GLU A 1 212 ? -15.188 -3.018 -19.594 1 97.19 212 GLU A N 1
ATOM 1642 C CA . GLU A 1 212 ? -14.125 -3.715 -20.312 1 97.19 212 GLU A CA 1
ATOM 1643 C C . GLU A 1 212 ? -13.211 -4.461 -19.344 1 97.19 212 GLU A C 1
ATOM 1645 O O . GLU A 1 212 ? -12.805 -5.594 -19.609 1 97.19 212 GLU A O 1
ATOM 1650 N N . ALA A 1 213 ? -12.93 -3.814 -18.25 1 96.12 213 ALA A N 1
ATOM 1651 C CA . ALA A 1 213 ? -12.078 -4.445 -17.234 1 96.12 213 ALA A CA 1
ATOM 1652 C C . ALA A 1 213 ? -12.758 -5.68 -16.641 1 96.12 213 ALA A C 1
ATOM 1654 O O . ALA A 1 213 ? -12.117 -6.715 -16.453 1 96.12 213 ALA A O 1
ATOM 1655 N N . ALA A 1 214 ? -14.023 -5.543 -16.391 1 97.12 214 ALA A N 1
ATOM 1656 C CA . ALA A 1 214 ? -14.789 -6.668 -15.852 1 97.12 214 ALA A CA 1
ATOM 1657 C C . ALA A 1 214 ? -14.836 -7.82 -16.859 1 97.12 214 ALA A C 1
ATOM 1659 O O . ALA A 1 214 ? -14.641 -8.977 -16.484 1 97.12 214 ALA A O 1
ATOM 1660 N N . GLU A 1 215 ? -15.031 -7.504 -18.094 1 97.5 215 GLU A N 1
ATOM 1661 C CA . GLU A 1 215 ? -15.07 -8.516 -19.141 1 97.5 215 GLU A CA 1
ATOM 1662 C C . GLU A 1 215 ? -13.719 -9.219 -19.281 1 97.5 215 GLU A C 1
ATOM 1664 O O . GLU A 1 215 ? -13.664 -10.445 -19.406 1 97.5 215 GLU A O 1
ATOM 1669 N N . GLN A 1 216 ? -12.758 -8.461 -19.219 1 95.56 216 GLN A N 1
ATOM 1670 C CA . GLN A 1 216 ? -11.414 -9.023 -19.312 1 95.56 216 GLN A CA 1
ATOM 1671 C C . GLN A 1 216 ? -11.133 -9.977 -18.156 1 95.56 216 GLN A C 1
ATOM 1673 O O . GLN A 1 216 ? -10.594 -11.07 -18.359 1 95.56 216 GLN A O 1
ATOM 1678 N N . HIS A 1 217 ? -11.492 -9.547 -17.016 1 94.81 217 HIS A N 1
ATOM 1679 C CA . HIS A 1 217 ? -11.297 -10.391 -15.852 1 94.81 217 HIS A CA 1
ATOM 1680 C C . HIS A 1 217 ? -12.055 -11.703 -15.984 1 94.81 217 HIS A C 1
ATOM 1682 O O . HIS A 1 217 ? -11.5 -12.773 -15.734 1 94.81 217 HIS A O 1
ATOM 1688 N N . TYR A 1 218 ? -13.258 -11.625 -16.375 1 96.88 218 TYR A N 1
ATOM 1689 C CA . TYR A 1 218 ? -14.055 -12.828 -16.578 1 96.88 218 TYR A CA 1
ATOM 1690 C C . TYR A 1 218 ? -13.422 -13.727 -17.625 1 96.88 218 TYR A C 1
ATOM 1692 O O . TYR A 1 218 ? -13.18 -14.914 -17.375 1 96.88 218 TYR A O 1
ATOM 1700 N N . ASP A 1 219 ? -13.109 -13.203 -18.781 1 96 219 ASP A N 1
ATOM 1701 C CA . ASP A 1 219 ? -12.703 -13.977 -19.953 1 96 219 ASP A CA 1
ATOM 1702 C C . ASP A 1 219 ? -11.305 -14.555 -19.766 1 96 219 ASP A C 1
ATOM 1704 O O . ASP A 1 219 ? -11.016 -15.656 -20.219 1 96 219 ASP A O 1
ATOM 1708 N N . GLU A 1 220 ? -10.516 -13.812 -19.062 1 90.62 220 GLU A N 1
ATOM 1709 C CA . GLU A 1 220 ? -9.117 -14.219 -18.984 1 90.62 220 GLU A CA 1
ATOM 1710 C C . GLU A 1 220 ? -8.867 -15.07 -17.734 1 90.62 220 GLU A C 1
ATOM 1712 O O . GLU A 1 220 ? -7.887 -15.812 -17.672 1 90.62 220 GLU A O 1
ATOM 1717 N N . GLU A 1 221 ? -9.734 -14.992 -16.812 1 90.75 221 GLU A N 1
ATOM 1718 C CA . GLU A 1 221 ? -9.484 -15.734 -15.578 1 90.75 221 GLU A CA 1
ATOM 1719 C C . GLU A 1 221 ? -10.617 -16.703 -15.273 1 90.75 221 GLU A C 1
ATOM 1721 O O . GLU A 1 221 ? -10.445 -17.922 -15.391 1 90.75 221 GLU A O 1
ATOM 1726 N N . PHE A 1 222 ? -11.781 -16.219 -15.094 1 93.62 222 PHE A N 1
ATOM 1727 C CA . PHE A 1 222 ? -12.867 -17.031 -14.555 1 93.62 222 PHE A CA 1
ATOM 1728 C C . PHE A 1 222 ? -13.305 -18.094 -15.562 1 93.62 222 PHE A C 1
ATOM 1730 O O . PHE A 1 222 ? -13.602 -19.219 -15.195 1 93.62 222 PHE A O 1
ATOM 1737 N N . ALA A 1 223 ? -13.281 -17.703 -16.781 1 91.94 223 ALA A N 1
ATOM 1738 C CA . ALA A 1 223 ? -13.734 -18.609 -17.844 1 91.94 223 ALA A CA 1
ATOM 1739 C C . ALA A 1 223 ? -12.852 -19.844 -17.922 1 91.94 223 ALA A C 1
ATOM 1741 O O . ALA A 1 223 ? -13.25 -20.875 -18.484 1 91.94 223 ALA A O 1
ATOM 1742 N N . HIS A 1 224 ? -11.727 -19.766 -17.297 1 88.75 224 HIS A N 1
ATOM 1743 C CA . HIS A 1 224 ? -10.766 -20.844 -17.469 1 88.75 224 HIS A CA 1
ATOM 1744 C C . HIS A 1 224 ? -10.742 -21.766 -16.234 1 88.75 224 HIS A C 1
ATOM 1746 O O . HIS A 1 224 ? -9.984 -22.734 -16.203 1 88.75 224 HIS A O 1
ATOM 1752 N N . TYR A 1 225 ? -11.594 -21.438 -15.289 1 92.31 225 TYR A N 1
ATOM 1753 C CA . TYR A 1 225 ? -11.68 -22.328 -14.141 1 92.31 225 TYR A CA 1
ATOM 1754 C C . TYR A 1 225 ? -12.352 -23.641 -14.516 1 92.31 225 TYR A C 1
ATOM 1756 O O . TYR A 1 225 ? -13.328 -23.656 -15.273 1 92.31 225 TYR A O 1
ATOM 1764 N N . SER A 1 226 ? -11.828 -24.734 -13.984 1 88.19 226 SER A N 1
ATOM 1765 C CA . SER A 1 226 ? -12.414 -26.031 -14.273 1 88.19 226 SER A CA 1
ATOM 1766 C C . SER A 1 226 ? -13.484 -26.406 -13.25 1 88.19 226 SER A C 1
ATOM 1768 O O . SER A 1 226 ? -14.219 -27.375 -13.445 1 88.19 226 SER A O 1
ATOM 1770 N N . SER A 1 227 ? -13.594 -25.703 -12.133 1 94.31 227 SER A N 1
ATOM 1771 C CA . SER A 1 227 ? -14.602 -25.969 -11.117 1 94.31 227 SER A CA 1
ATOM 1772 C C . SER A 1 227 ? -16 -25.609 -11.617 1 94.31 227 SER A C 1
ATOM 1774 O O . SER A 1 227 ? -16.141 -24.812 -12.555 1 94.31 227 SER A O 1
ATOM 1776 N N . PRO A 1 228 ? -17.031 -26.219 -11.047 1 94.88 228 PRO A N 1
ATOM 1777 C CA . PRO A 1 228 ? -18.406 -25.969 -11.508 1 94.88 228 PRO A CA 1
ATOM 1778 C C . PRO A 1 228 ? -18.812 -24.5 -11.359 1 94.88 228 PRO A C 1
ATOM 1780 O O . PRO A 1 228 ? -18.609 -23.906 -10.297 1 94.88 228 PRO A O 1
ATOM 1783 N N . ARG A 1 229 ? -19.422 -23.953 -12.328 1 95.5 229 ARG A N 1
ATOM 1784 C CA . ARG A 1 229 ? -19.891 -22.578 -12.305 1 95.5 229 ARG A CA 1
ATOM 1785 C C . ARG A 1 229 ? -21.062 -22.422 -11.336 1 95.5 229 ARG A C 1
ATOM 1787 O O . ARG A 1 229 ? -21.375 -21.312 -10.898 1 95.5 229 ARG A O 1
ATOM 1794 N N . GLU A 1 230 ? -21.734 -23.484 -11.062 1 95.31 230 GLU A N 1
ATOM 1795 C CA . GLU A 1 230 ? -22.859 -23.469 -10.125 1 95.31 230 GLU A CA 1
ATOM 1796 C C . GLU A 1 230 ? -22.406 -23.031 -8.734 1 95.31 230 GLU A C 1
ATOM 1798 O O . GLU A 1 230 ? -23.234 -22.688 -7.891 1 95.31 230 GLU A O 1
ATOM 1803 N N . TRP A 1 231 ? -21.094 -23.109 -8.453 1 97.94 231 TRP A N 1
ATOM 1804 C CA . TRP A 1 231 ? -20.562 -22.672 -7.168 1 97.94 231 TRP A CA 1
ATOM 1805 C C . TRP A 1 231 ? -20.656 -21.156 -7.035 1 97.94 231 TRP A C 1
ATOM 1807 O O . TRP A 1 231 ? -20.625 -20.609 -5.922 1 97.94 231 TRP A O 1
ATOM 1817 N N . TRP A 1 232 ? -20.672 -20.438 -8.211 1 98.62 232 TRP A N 1
ATOM 1818 C CA . TRP A 1 232 ? -20.75 -18.984 -8.195 1 98.62 232 TRP A CA 1
ATOM 1819 C C . TRP A 1 232 ? -22.109 -18.5 -7.695 1 98.62 232 TRP A C 1
ATOM 1821 O O . TRP A 1 232 ? -23.141 -19.016 -8.117 1 98.62 232 TRP A O 1
ATOM 1831 N N . ARG A 1 233 ? -22.109 -17.469 -6.785 1 98.62 233 ARG A N 1
ATOM 1832 C CA . ARG A 1 233 ? -23.359 -17.078 -6.145 1 98.62 233 ARG A CA 1
ATOM 1833 C C . ARG A 1 233 ? -23.578 -15.57 -6.289 1 98.62 233 ARG A C 1
ATOM 1835 O O . ARG A 1 233 ? -22.641 -14.781 -6.16 1 98.62 233 ARG A O 1
ATOM 1842 N N . VAL A 1 234 ? -24.812 -15.242 -6.574 1 98.75 234 VAL A N 1
ATOM 1843 C CA . VAL A 1 234 ? -25.297 -13.867 -6.5 1 98.75 234 VAL A CA 1
ATOM 1844 C C . VAL A 1 234 ? -26.109 -13.672 -5.219 1 98.75 234 VAL A C 1
ATOM 1846 O O . VAL A 1 234 ? -26.969 -14.484 -4.891 1 98.75 234 VAL A O 1
ATOM 1849 N N . ALA A 1 235 ? -25.766 -12.648 -4.492 1 98.69 235 ALA A N 1
ATOM 1850 C CA . ALA A 1 235 ? -26.5 -12.273 -3.289 1 98.69 235 ALA A CA 1
ATOM 1851 C C . ALA A 1 235 ? -27.609 -11.281 -3.617 1 98.69 235 ALA A C 1
ATOM 1853 O O . ALA A 1 235 ? -27.375 -10.289 -4.312 1 98.69 235 ALA A O 1
ATOM 1854 N N . GLN A 1 236 ? -28.781 -11.516 -3.043 1 98.38 236 GLN A N 1
ATOM 1855 C CA . GLN A 1 236 ? -29.938 -10.664 -3.314 1 98.38 236 GLN A CA 1
ATOM 1856 C C . GLN A 1 236 ? -30.734 -10.391 -2.041 1 98.38 236 GLN A C 1
ATOM 1858 O O . GLN A 1 236 ? -30.672 -11.172 -1.089 1 98.38 236 GLN A O 1
ATOM 1863 N N . LEU A 1 237 ? -31.406 -9.203 -2.035 1 97.06 237 LEU A N 1
ATOM 1864 C CA . LEU A 1 237 ? -32.344 -8.93 -0.944 1 97.06 237 LEU A CA 1
ATOM 1865 C C . LEU A 1 237 ? -33.531 -9.859 -1.014 1 97.06 237 LEU A C 1
ATOM 1867 O O . LEU A 1 237 ? -34.094 -10.109 -2.096 1 97.06 237 LEU A O 1
ATOM 1871 N N . PRO A 1 238 ? -33.875 -10.32 0.199 1 95.25 238 PRO A N 1
ATOM 1872 C CA . PRO A 1 238 ? -35.031 -11.195 0.206 1 95.25 238 PRO A CA 1
ATOM 1873 C C . PRO A 1 238 ? -36.312 -10.484 -0.249 1 95.25 238 PRO A C 1
ATOM 1875 O O . PRO A 1 238 ? -36.5 -9.305 0.06 1 95.25 238 PRO A O 1
ATOM 1878 N N . GLY A 1 239 ? -37.25 -11.164 -0.966 1 93 239 GLY A N 1
ATOM 1879 C CA . GLY A 1 239 ? -38.531 -10.625 -1.38 1 93 239 GLY A CA 1
ATOM 1880 C C . GLY A 1 239 ? -38.469 -9.891 -2.701 1 93 239 GLY A C 1
ATOM 1881 O O . GLY A 1 239 ? -39.219 -10.203 -3.631 1 93 239 GLY A O 1
ATOM 1882 N N . THR A 1 240 ? -37.469 -8.938 -2.9 1 93.88 240 THR A N 1
ATOM 1883 C CA . THR A 1 240 ? -37.406 -8.102 -4.094 1 93.88 240 THR A CA 1
ATOM 1884 C C . THR A 1 240 ? -36.5 -8.727 -5.152 1 93.88 240 THR A C 1
ATOM 1886 O O . THR A 1 240 ? -36.656 -8.43 -6.344 1 93.88 240 THR A O 1
ATOM 1889 N N . GLY A 1 241 ? -35.562 -9.438 -4.727 1 95.25 241 GLY A N 1
ATOM 1890 C CA . GLY A 1 241 ? -34.594 -10.008 -5.66 1 95.25 241 GLY A CA 1
ATOM 1891 C C . GLY A 1 241 ? -33.562 -9.008 -6.121 1 95.25 241 GLY A C 1
ATOM 1892 O O . GLY A 1 241 ? -32.781 -9.289 -7.047 1 95.25 241 GLY A O 1
ATOM 1893 N N . GLU A 1 242 ? -33.5 -7.895 -5.488 1 97.12 242 GLU A N 1
ATOM 1894 C CA . GLU A 1 242 ? -32.5 -6.883 -5.832 1 97.12 242 GLU A CA 1
ATOM 1895 C C . GLU A 1 242 ? -31.094 -7.371 -5.535 1 97.12 242 GLU A C 1
ATOM 1897 O O . GLU A 1 242 ? -30.797 -7.781 -4.41 1 97.12 242 GLU A O 1
ATOM 1902 N N . PRO A 1 243 ? -30.219 -7.348 -6.59 1 98.12 243 PRO A N 1
ATOM 1903 C CA . PRO A 1 243 ? -28.859 -7.828 -6.344 1 98.12 243 PRO A CA 1
ATOM 1904 C C . PRO A 1 243 ? -28.078 -6.922 -5.395 1 98.12 243 PRO A C 1
ATOM 1906 O O . PRO A 1 243 ? -28.188 -5.695 -5.477 1 98.12 243 PRO A O 1
ATOM 1909 N N . VAL A 1 244 ? -27.297 -7.535 -4.508 1 97.69 244 VAL A N 1
ATOM 1910 C CA . VAL A 1 244 ? -26.5 -6.832 -3.5 1 97.69 244 VAL A CA 1
ATOM 1911 C C . VAL A 1 244 ? -25.016 -7.062 -3.748 1 97.69 244 VAL A C 1
ATOM 1913 O O . VAL A 1 244 ? -24.188 -6.207 -3.436 1 97.69 244 VAL A O 1
ATOM 1916 N N . GLY A 1 245 ? -24.656 -8.227 -4.277 1 98.31 245 GLY A N 1
ATOM 1917 C CA . GLY A 1 245 ? -23.281 -8.594 -4.5 1 98.31 245 GLY A CA 1
ATOM 1918 C C . GLY A 1 245 ? -23.109 -9.992 -5.055 1 98.31 245 GLY A C 1
ATOM 1919 O O . GLY A 1 245 ? -24.062 -10.578 -5.586 1 98.31 245 GLY A O 1
ATOM 1920 N N . PHE A 1 246 ? -21.875 -10.492 -5.008 1 98.75 246 PHE A N 1
ATOM 1921 C CA . PHE A 1 246 ? -21.594 -11.812 -5.551 1 98.75 246 PHE A CA 1
ATOM 1922 C C . PHE A 1 246 ? -20.312 -12.383 -4.949 1 98.75 246 PHE A C 1
ATOM 1924 O O . PHE A 1 246 ? -19.531 -11.656 -4.32 1 98.75 246 PHE A O 1
ATOM 1931 N N . VAL A 1 247 ? -20.172 -13.68 -5.062 1 98.75 247 VAL A N 1
ATOM 1932 C CA . VAL A 1 247 ? -18.938 -14.375 -4.703 1 98.75 247 VAL A CA 1
ATOM 1933 C C . VAL A 1 247 ? -18.656 -15.5 -5.699 1 98.75 247 VAL A C 1
ATOM 1935 O O . VAL A 1 247 ? -19.578 -16.172 -6.145 1 98.75 247 VAL A O 1
ATOM 1938 N N . VAL A 1 248 ? -17.344 -15.68 -6.031 1 98.5 248 VAL A N 1
ATOM 1939 C CA . VAL A 1 248 ? -16.922 -16.688 -6.992 1 98.5 248 VAL A CA 1
ATOM 1940 C C . VAL A 1 248 ? -16.016 -17.703 -6.305 1 98.5 248 VAL A C 1
ATOM 1942 O O . VAL A 1 248 ? -14.789 -17.609 -6.375 1 98.5 248 VAL A O 1
ATOM 1945 N N . PRO A 1 249 ? -16.625 -18.672 -5.613 1 98.25 249 PRO A N 1
ATOM 1946 C CA . PRO A 1 249 ? -15.852 -19.844 -5.191 1 98.25 249 PRO A CA 1
ATOM 1947 C C . PRO A 1 249 ? -15.414 -20.719 -6.363 1 98.25 249 PRO A C 1
ATOM 1949 O O . PRO A 1 249 ? -16.219 -21.016 -7.246 1 98.25 249 PRO A O 1
ATOM 1952 N N . ALA A 1 250 ? -14.148 -21.078 -6.383 1 97.75 250 ALA A N 1
ATOM 1953 C CA . ALA A 1 250 ? -13.633 -21.844 -7.508 1 97.75 250 ALA A CA 1
ATOM 1954 C C . ALA A 1 250 ? -12.391 -22.641 -7.102 1 97.75 250 ALA A C 1
ATOM 1956 O O . ALA A 1 250 ? -12.039 -22.688 -5.922 1 97.75 250 ALA A O 1
ATOM 1957 N N . ARG A 1 251 ? -11.922 -23.375 -7.988 1 94.44 251 ARG A N 1
ATOM 1958 C CA . ARG A 1 251 ? -10.602 -24 -7.895 1 94.44 251 ARG A CA 1
ATOM 1959 C C . ARG A 1 251 ? -9.68 -23.5 -9 1 94.44 251 ARG A C 1
ATOM 1961 O O . ARG A 1 251 ? -10 -23.609 -10.18 1 94.44 251 ARG A O 1
ATOM 1968 N N . ASN A 1 252 ? -8.602 -22.922 -8.617 1 87.31 252 ASN A N 1
ATOM 1969 C CA . ASN A 1 252 ? -7.598 -22.609 -9.625 1 87.31 252 ASN A CA 1
ATOM 1970 C C . ASN A 1 252 ? -6.645 -23.781 -9.836 1 87.31 252 ASN A C 1
ATOM 1972 O O . ASN A 1 252 ? -6.973 -24.922 -9.508 1 87.31 252 ASN A O 1
ATOM 1976 N N . ASN A 1 253 ? -5.512 -23.547 -10.492 1 76.12 253 ASN A N 1
ATOM 1977 C CA . ASN A 1 253 ? -4.613 -24.641 -10.852 1 76.12 253 ASN A CA 1
ATOM 1978 C C . ASN A 1 253 ? -4.043 -25.328 -9.617 1 76.12 253 ASN A C 1
ATOM 1980 O O . ASN A 1 253 ? -3.566 -26.469 -9.695 1 76.12 253 ASN A O 1
ATOM 1984 N N . TYR A 1 254 ? -4.262 -24.703 -8.391 1 79.38 254 TYR A N 1
ATOM 1985 C CA . TYR A 1 254 ? -3.531 -25.219 -7.238 1 79.38 254 TYR A CA 1
ATOM 1986 C C . TYR A 1 254 ? -4.457 -25.391 -6.039 1 79.38 254 TYR A C 1
ATOM 1988 O O . TYR A 1 254 ? -4.309 -26.328 -5.258 1 79.38 254 TYR A O 1
ATOM 1996 N N . HIS A 1 255 ? -5.406 -24.516 -5.898 1 89.5 255 HIS A N 1
ATOM 1997 C CA . HIS A 1 255 ? -6.176 -24.469 -4.66 1 89.5 255 HIS A CA 1
ATOM 1998 C C . HIS A 1 255 ? -7.637 -24.125 -4.926 1 89.5 255 HIS A C 1
ATOM 2000 O O . HIS A 1 255 ? -7.957 -23.531 -5.953 1 89.5 255 HIS A O 1
ATOM 2006 N N . HIS A 1 256 ? -8.477 -24.656 -4.047 1 97 256 HIS A N 1
ATOM 2007 C CA . HIS A 1 256 ? -9.789 -24.031 -3.92 1 97 256 HIS A CA 1
ATOM 2008 C C . HIS A 1 256 ? -9.672 -22.609 -3.373 1 97 256 HIS A C 1
ATOM 2010 O O . HIS A 1 256 ? -8.875 -22.359 -2.469 1 97 256 HIS A O 1
ATOM 2016 N N . THR A 1 257 ? -10.398 -21.672 -3.941 1 97.88 257 THR A N 1
ATOM 2017 C CA . THR A 1 257 ? -10.172 -20.266 -3.613 1 97.88 257 THR A CA 1
ATOM 2018 C C . THR A 1 257 ? -11.461 -19.469 -3.73 1 97.88 257 THR A C 1
ATOM 2020 O O . THR A 1 257 ? -12.359 -19.828 -4.492 1 97.88 257 THR A O 1
ATOM 2023 N N . ILE A 1 258 ? -11.586 -18.453 -2.867 1 98.19 258 ILE A N 1
ATOM 2024 C CA . ILE A 1 258 ? -12.5 -17.359 -3.188 1 98.19 258 ILE A CA 1
ATOM 2025 C C . ILE A 1 258 ? -11.867 -16.438 -4.238 1 98.19 258 ILE A C 1
ATOM 2027 O O . ILE A 1 258 ? -11.078 -15.555 -3.908 1 98.19 258 ILE A O 1
ATOM 2031 N N . ALA A 1 259 ? -12.234 -16.594 -5.473 1 97.25 259 ALA A N 1
ATOM 2032 C CA . ALA A 1 259 ? -11.539 -15.984 -6.602 1 97.25 259 ALA A CA 1
ATOM 2033 C C . ALA A 1 259 ? -11.922 -14.508 -6.734 1 97.25 259 ALA A C 1
ATOM 2035 O O . ALA A 1 259 ? -11.133 -13.695 -7.219 1 97.25 259 ALA A O 1
ATOM 2036 N N . TYR A 1 260 ? -13.133 -14.172 -6.438 1 97.5 260 TYR A N 1
ATOM 2037 C CA . TYR A 1 260 ? -13.648 -12.805 -6.531 1 97.5 260 TYR A CA 1
ATOM 2038 C C . TYR A 1 260 ? -14.867 -12.617 -5.645 1 97.5 260 TYR A C 1
ATOM 2040 O O . TYR A 1 260 ? -15.68 -13.539 -5.496 1 97.5 260 TYR A O 1
ATOM 2048 N N . ILE A 1 261 ? -14.977 -11.539 -5.031 1 97.88 261 ILE A N 1
ATOM 2049 C CA . ILE A 1 261 ? -16.109 -11.188 -4.176 1 97.88 261 ILE A CA 1
ATOM 2050 C C . ILE A 1 261 ? -16.344 -9.68 -4.23 1 97.88 261 ILE A C 1
ATOM 2052 O O . ILE A 1 261 ? -15.398 -8.898 -4.281 1 97.88 261 ILE A O 1
ATOM 2056 N N . GLY A 1 262 ? -17.594 -9.312 -4.266 1 96.44 262 GLY A N 1
ATOM 2057 C CA . GLY A 1 262 ? -17.906 -7.895 -4.289 1 96.44 262 GLY A CA 1
ATOM 2058 C C . GLY A 1 262 ? -19.281 -7.566 -3.754 1 96.44 262 GLY A C 1
ATOM 2059 O O . GLY A 1 262 ? -20.203 -8.391 -3.842 1 96.44 262 GLY A O 1
ATOM 2060 N N . VAL A 1 263 ? -19.391 -6.41 -3.18 1 95.19 263 VAL A N 1
ATOM 2061 C CA . VAL A 1 263 ? -20.656 -5.777 -2.818 1 95.19 263 VAL A CA 1
ATOM 2062 C C . VAL A 1 263 ? -20.922 -4.578 -3.729 1 95.19 263 VAL A C 1
ATOM 2064 O O . VAL A 1 263 ? -20.016 -3.775 -3.977 1 95.19 263 VAL A O 1
ATOM 2067 N N . LEU A 1 264 ? -22.141 -4.531 -4.273 1 95.62 264 LEU A N 1
ATOM 2068 C CA . LEU A 1 264 ? -22.469 -3.393 -5.117 1 95.62 264 LEU A CA 1
ATOM 2069 C C . LEU A 1 264 ? -22.344 -2.086 -4.34 1 95.62 264 LEU A C 1
ATOM 2071 O O . LEU A 1 264 ? -22.719 -2.021 -3.162 1 95.62 264 LEU A O 1
ATOM 2075 N N . PRO A 1 265 ? -21.875 -1.004 -5.016 1 89.06 265 PRO A N 1
ATOM 2076 C CA . PRO A 1 265 ? -21.609 0.262 -4.332 1 89.06 265 PRO A CA 1
ATOM 2077 C C . PRO A 1 265 ? -22.797 0.773 -3.535 1 89.06 265 PRO A C 1
ATOM 2079 O O . PRO A 1 265 ? -22.656 1.215 -2.395 1 89.06 265 PRO A O 1
ATOM 2082 N N . ALA A 1 266 ? -23.984 0.623 -4.039 1 88 266 ALA A N 1
ATOM 2083 C CA . ALA A 1 266 ? -25.188 1.147 -3.404 1 88 266 ALA A CA 1
ATOM 2084 C C . ALA A 1 266 ? -25.484 0.405 -2.107 1 88 266 ALA A C 1
ATOM 2086 O O . ALA A 1 266 ? -26.297 0.867 -1.294 1 88 266 ALA A O 1
ATOM 2087 N N . HIS A 1 267 ? -24.844 -0.718 -1.91 1 91.06 267 HIS A N 1
ATOM 2088 C CA . HIS A 1 267 ? -25.188 -1.562 -0.771 1 91.06 267 HIS A CA 1
ATOM 2089 C C . HIS A 1 267 ? -24 -1.692 0.192 1 91.06 267 HIS A C 1
ATOM 2091 O O . HIS A 1 267 ? -24.031 -2.525 1.101 1 91.06 267 HIS A O 1
ATOM 2097 N N . ARG A 1 268 ? -22.984 -0.903 0.026 1 85 268 ARG A N 1
ATOM 2098 C CA . ARG A 1 268 ? -21.828 -0.94 0.922 1 85 268 ARG A CA 1
ATOM 2099 C C . ARG A 1 268 ? -22.156 -0.259 2.248 1 85 268 ARG A C 1
ATOM 2101 O O . ARG A 1 268 ? -23.109 0.52 2.342 1 85 268 ARG A O 1
ATOM 2108 N N . GLY A 1 269 ? -21.484 -0.673 3.24 1 78.38 269 GLY A N 1
ATOM 2109 C CA . GLY A 1 269 ? -21.641 -0.034 4.535 1 78.38 269 GLY A CA 1
ATOM 2110 C C . GLY A 1 269 ? -22.656 -0.723 5.422 1 78.38 269 GLY A C 1
ATOM 2111 O O . GLY A 1 269 ? -22.922 -0.274 6.543 1 78.38 269 GLY A O 1
ATOM 2112 N N . HIS A 1 270 ? -23.172 -1.864 4.938 1 83.69 270 HIS A N 1
ATOM 2113 C CA . HIS A 1 270 ? -24.219 -2.561 5.691 1 83.69 270 HIS A CA 1
ATOM 2114 C C . HIS A 1 270 ? -23.703 -3.889 6.238 1 83.69 270 HIS A C 1
ATOM 2116 O O . HIS A 1 270 ? -24.469 -4.664 6.816 1 83.69 270 HIS A O 1
ATOM 2122 N N . GLY A 1 271 ? -22.453 -4.223 5.961 1 86.75 271 GLY A N 1
ATOM 2123 C CA . GLY A 1 271 ? -21.859 -5.453 6.465 1 86.75 271 GLY A CA 1
ATOM 2124 C C . GLY A 1 271 ? -22.234 -6.672 5.645 1 86.75 271 GLY A C 1
ATOM 2125 O O . GLY A 1 271 ? -22.016 -7.809 6.074 1 86.75 271 GLY A O 1
ATOM 2126 N N . TYR A 1 272 ? -22.734 -6.488 4.449 1 93.31 272 TYR A N 1
ATOM 2127 C CA . TYR A 1 272 ? -23.172 -7.594 3.609 1 93.31 272 TYR A CA 1
ATOM 2128 C C . TYR A 1 272 ? -22 -8.469 3.203 1 93.31 272 TYR A C 1
ATOM 2130 O O . TYR A 1 272 ? -22.172 -9.641 2.861 1 93.31 272 TYR A O 1
ATOM 2138 N N . ILE A 1 273 ? -20.844 -7.914 3.279 1 94.5 273 ILE A N 1
ATOM 2139 C CA . ILE A 1 273 ? -19.656 -8.641 2.844 1 94.5 273 ILE A CA 1
ATOM 2140 C C . ILE A 1 273 ? -19.469 -9.883 3.707 1 94.5 273 ILE A C 1
ATOM 2142 O O . ILE A 1 273 ? -19 -10.922 3.221 1 94.5 273 ILE A O 1
ATOM 2146 N N . ASP A 1 274 ? -19.828 -9.805 4.973 1 94.62 274 ASP A N 1
ATOM 2147 C CA . ASP A 1 274 ? -19.688 -10.938 5.879 1 94.62 274 ASP A CA 1
ATOM 2148 C C . ASP A 1 274 ? -20.562 -12.109 5.434 1 94.62 274 ASP A C 1
ATOM 2150 O O . ASP A 1 274 ? -20.109 -13.25 5.395 1 94.62 274 ASP A O 1
ATOM 2154 N N . ASP A 1 275 ? -21.781 -11.781 5.051 1 96.62 275 ASP A N 1
ATOM 2155 C CA . ASP A 1 275 ? -22.719 -12.812 4.629 1 96.62 275 ASP A CA 1
ATOM 2156 C C . ASP A 1 275 ? -22.297 -13.422 3.291 1 96.62 275 ASP A C 1
ATOM 2158 O O . ASP A 1 275 ? -22.391 -14.633 3.1 1 96.62 275 ASP A O 1
ATOM 2162 N N . ILE A 1 276 ? -21.859 -12.633 2.424 1 97.94 276 ILE A N 1
ATOM 2163 C CA . ILE A 1 276 ? -21.484 -13.086 1.088 1 97.94 276 ILE A CA 1
ATOM 2164 C C . ILE A 1 276 ? -20.234 -13.961 1.168 1 97.94 276 ILE A C 1
ATOM 2166 O O . ILE A 1 276 ? -20.172 -15.031 0.552 1 97.94 276 ILE A O 1
ATOM 2170 N N . LEU A 1 277 ? -19.25 -13.531 1.943 1 98.12 277 LEU A N 1
ATOM 2171 C CA . LEU A 1 277 ? -18.047 -14.336 2.15 1 98.12 277 LEU A CA 1
ATOM 2172 C C . LEU A 1 277 ? -18.375 -15.664 2.807 1 98.12 277 LEU A C 1
ATOM 2174 O O . LEU A 1 277 ? -17.859 -16.703 2.41 1 98.12 277 LEU A O 1
ATOM 2178 N N . ALA A 1 278 ? -19.266 -15.609 3.777 1 98 278 ALA A N 1
ATOM 2179 C CA . ALA A 1 278 ? -19.688 -16.828 4.457 1 98 278 ALA A CA 1
ATOM 2180 C C . ALA A 1 278 ? -20.328 -17.812 3.477 1 98 278 ALA A C 1
ATOM 2182 O O . ALA A 1 278 ? -20.062 -19.016 3.541 1 98 278 ALA A O 1
ATOM 2183 N N . GLU A 1 279 ? -21.109 -17.312 2.594 1 98.12 279 GLU A N 1
ATOM 2184 C CA . GLU A 1 279 ? -21.734 -18.172 1.597 1 98.12 279 GLU A CA 1
ATOM 2185 C C . GLU A 1 279 ? -20.688 -18.844 0.709 1 98.12 279 GLU A C 1
ATOM 2187 O O . GLU A 1 279 ? -20.75 -20.062 0.473 1 98.12 279 GLU A O 1
ATOM 2192 N N . GLY A 1 280 ? -19.75 -18.094 0.159 1 98.44 280 GLY A N 1
ATOM 2193 C CA . GLY A 1 280 ? -18.672 -18.688 -0.638 1 98.44 280 GLY A CA 1
ATOM 2194 C C . GLY A 1 280 ? -17.891 -19.734 0.108 1 98.44 280 GLY A C 1
ATOM 2195 O O . GLY A 1 280 ? -17.562 -20.781 -0.451 1 98.44 280 GLY A O 1
ATOM 2196 N N . THR A 1 281 ? -17.609 -19.453 1.361 1 98.38 281 THR A N 1
ATOM 2197 C CA . THR A 1 281 ? -16.875 -20.391 2.199 1 98.38 281 THR A CA 1
ATOM 2198 C C . THR A 1 281 ? -17.688 -21.672 2.412 1 98.38 281 THR A C 1
ATOM 2200 O O . THR A 1 281 ? -17.156 -22.781 2.336 1 98.38 281 THR A O 1
ATOM 2203 N N . ARG A 1 282 ? -18.969 -21.5 2.664 1 97.44 282 ARG A N 1
ATOM 2204 C CA . ARG A 1 282 ? -19.859 -22.641 2.875 1 97.44 282 ARG A CA 1
ATOM 2205 C C . ARG A 1 282 ? -19.891 -23.531 1.644 1 97.44 282 ARG A C 1
ATOM 2207 O O . ARG A 1 282 ? -19.844 -24.766 1.762 1 97.44 282 ARG A O 1
ATOM 2214 N N . VAL A 1 283 ? -19.984 -22.969 0.466 1 97.69 283 VAL A N 1
ATOM 2215 C CA . VAL A 1 283 ? -20.016 -23.703 -0.788 1 97.69 283 VAL A CA 1
ATOM 2216 C C . VAL A 1 283 ? -18.781 -24.594 -0.9 1 97.69 283 VAL A C 1
ATOM 2218 O O . VAL A 1 283 ? -18.891 -25.781 -1.195 1 97.69 283 VAL A O 1
ATOM 2221 N N . LEU A 1 284 ? -17.594 -24.031 -0.646 1 97.94 284 LEU A N 1
ATOM 2222 C CA . LEU A 1 284 ? -16.359 -24.781 -0.801 1 97.94 284 LEU A CA 1
ATOM 2223 C C . LEU A 1 284 ? -16.172 -25.781 0.337 1 97.94 284 LEU A C 1
ATOM 2225 O O . LEU A 1 284 ? -15.703 -26.906 0.12 1 97.94 284 LEU A O 1
ATOM 2229 N N . ALA A 1 285 ? -16.562 -25.391 1.532 1 96.69 285 ALA A N 1
ATOM 2230 C CA . ALA A 1 285 ? -16.453 -26.297 2.676 1 96.69 285 ALA A CA 1
ATOM 2231 C C . ALA A 1 285 ? -17.312 -27.531 2.477 1 96.69 285 ALA A C 1
ATOM 2233 O O . ALA A 1 285 ? -16.953 -28.625 2.938 1 96.69 285 ALA A O 1
ATOM 2234 N N . ALA A 1 286 ? -18.375 -27.422 1.822 1 95.25 286 ALA A N 1
ATOM 2235 C CA 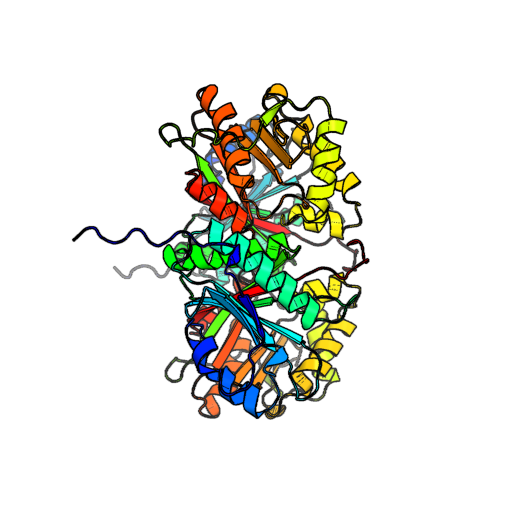. ALA A 1 286 ? -19.344 -28.5 1.629 1 95.25 286 ALA A CA 1
ATOM 2236 C C . ALA A 1 286 ? -18.781 -29.594 0.738 1 95.25 286 ALA A C 1
ATOM 2238 O O . ALA A 1 286 ? -19.281 -30.719 0.724 1 95.25 286 ALA A O 1
ATOM 2239 N N . VAL A 1 287 ? -17.734 -29.328 0.007 1 94 287 VAL A N 1
ATOM 2240 C CA . VAL A 1 287 ? -17.172 -30.344 -0.871 1 94 287 VAL A CA 1
ATOM 2241 C C . VAL A 1 287 ? -15.867 -30.859 -0.287 1 94 287 VAL A C 1
ATOM 2243 O O . VAL A 1 287 ? -15.016 -31.375 -1.016 1 94 287 VAL A O 1
ATOM 2246 N N . ASP A 1 288 ? -15.625 -30.688 0.946 1 91 288 ASP A N 1
ATOM 2247 C CA . ASP A 1 288 ? -14.586 -31.281 1.78 1 91 288 ASP A CA 1
ATOM 2248 C C . ASP A 1 288 ? -13.195 -30.953 1.248 1 91 288 ASP A C 1
ATOM 2250 O O . ASP A 1 288 ? -12.375 -31.844 1.052 1 91 288 ASP A O 1
ATOM 2254 N N . VAL A 1 289 ? -12.984 -29.703 1.03 1 93.75 289 VAL A N 1
ATOM 2255 C CA . VAL A 1 289 ? -11.688 -29.25 0.544 1 93.75 289 VAL A CA 1
ATOM 2256 C C . VAL A 1 289 ? -10.695 -29.188 1.7 1 93.75 289 VAL A C 1
ATOM 2258 O O . VAL A 1 289 ? -11.086 -28.984 2.854 1 93.75 289 VAL A O 1
ATOM 2261 N N . PRO A 1 290 ? -9.422 -29.391 1.442 1 95.62 290 PRO A N 1
ATOM 2262 C CA . PRO A 1 290 ? -8.43 -29.391 2.52 1 95.62 290 PRO A CA 1
ATOM 2263 C C . PRO A 1 290 ? -8.141 -27.984 3.045 1 95.62 290 PRO A C 1
ATOM 2265 O O . PRO A 1 290 ? -7.652 -27.828 4.164 1 95.62 290 PRO A O 1
ATOM 2268 N N . ARG A 1 291 ? -8.352 -27.016 2.213 1 97.19 291 ARG A N 1
ATOM 2269 C CA . ARG A 1 291 ? -8.211 -25.609 2.572 1 97.19 291 ARG A CA 1
ATOM 2270 C C . ARG A 1 291 ? -8.852 -24.719 1.521 1 97.19 291 ARG A C 1
ATOM 2272 O O . ARG A 1 291 ? -9.07 -25.141 0.385 1 97.19 291 ARG A O 1
ATOM 2279 N N . ILE A 1 292 ? -9.148 -23.516 1.889 1 98.12 292 ILE A N 1
ATOM 2280 C CA . ILE A 1 292 ? -9.625 -22.469 0.989 1 98.12 292 ILE A CA 1
ATOM 2281 C C . ILE A 1 292 ? -8.68 -21.266 1.03 1 98.12 292 ILE A C 1
ATOM 2283 O O . ILE A 1 292 ? -8.352 -20.766 2.107 1 98.12 292 ILE A O 1
ATOM 2287 N N . ARG A 1 293 ? -8.18 -20.875 -0.143 1 97.81 293 ARG A N 1
ATOM 2288 C CA . ARG A 1 293 ? -7.27 -19.734 -0.23 1 97.81 293 ARG A CA 1
ATOM 2289 C C . ARG A 1 293 ? -8.016 -18.469 -0.674 1 97.81 293 ARG A C 1
ATOM 2291 O O . ARG A 1 293 ? -9.086 -18.562 -1.282 1 97.81 293 ARG A O 1
ATOM 2298 N N . ALA A 1 294 ? -7.535 -17.344 -0.326 1 97.75 294 ALA A N 1
ATOM 2299 C CA . ALA A 1 294 ? -7.938 -16.016 -0.793 1 97.75 294 ALA A CA 1
ATOM 2300 C C . ALA A 1 294 ? -6.801 -15.008 -0.631 1 97.75 294 ALA A C 1
ATOM 2302 O O . ALA A 1 294 ? -5.746 -15.336 -0.087 1 97.75 294 ALA A O 1
ATOM 2303 N N . ALA A 1 295 ? -6.977 -13.906 -1.206 1 97.31 295 ALA A N 1
ATOM 2304 C CA . ALA A 1 295 ? -6.02 -12.82 -1.048 1 97.31 295 ALA A CA 1
ATOM 2305 C C . ALA A 1 295 ? -6.719 -11.461 -1.097 1 97.31 295 ALA A C 1
ATOM 2307 O O . ALA A 1 295 ? -7.742 -11.312 -1.764 1 97.31 295 ALA A O 1
ATOM 2308 N N . THR A 1 296 ? -6.211 -10.508 -0.377 1 96.44 296 THR A N 1
ATOM 2309 C CA . THR A 1 296 ? -6.695 -9.133 -0.436 1 96.44 296 THR A CA 1
ATOM 2310 C C . THR A 1 296 ? -5.547 -8.148 -0.258 1 96.44 296 THR A C 1
ATOM 2312 O O . THR A 1 296 ? -4.57 -8.438 0.436 1 96.44 296 THR A O 1
ATOM 2315 N N . ASP A 1 297 ? -5.691 -7.012 -0.932 1 94.75 297 ASP A N 1
ATOM 2316 C CA . ASP A 1 297 ? -4.676 -5.973 -0.79 1 94.75 297 ASP A CA 1
ATOM 2317 C C . ASP A 1 297 ? -4.52 -5.555 0.67 1 94.75 297 ASP A C 1
ATOM 2319 O O . ASP A 1 297 ? -5.508 -5.406 1.39 1 94.75 297 ASP A O 1
ATOM 2323 N N . LEU A 1 298 ? -3.309 -5.309 1.015 1 90.94 298 LEU A N 1
ATOM 2324 C CA . LEU A 1 298 ? -3.002 -4.898 2.383 1 90.94 298 LEU A CA 1
ATOM 2325 C C . LEU A 1 298 ? -3.764 -3.633 2.756 1 90.94 298 LEU A C 1
ATOM 2327 O O . LEU A 1 298 ? -4.223 -3.49 3.891 1 90.94 298 LEU A O 1
ATOM 2331 N N . GLY A 1 299 ? -3.984 -2.762 1.822 1 87.81 299 GLY A N 1
ATOM 2332 C CA . GLY A 1 299 ? -4.672 -1.506 2.07 1 87.81 299 GLY A CA 1
ATOM 2333 C C . GLY A 1 299 ? -6.184 -1.65 2.109 1 87.81 299 GLY A C 1
ATOM 2334 O O . GLY A 1 299 ? -6.887 -0.732 2.529 1 87.81 299 GLY A O 1
ATOM 2335 N N . ASN A 1 300 ? -6.66 -2.779 1.633 1 90.44 300 ASN A N 1
ATOM 2336 C CA . ASN A 1 300 ? -8.094 -3.045 1.706 1 90.44 300 ASN A CA 1
ATOM 2337 C C . ASN A 1 300 ? -8.5 -3.566 3.082 1 90.44 300 ASN A C 1
ATOM 2339 O O . ASN A 1 300 ? -8.914 -4.715 3.219 1 90.44 300 ASN A O 1
ATOM 2343 N N . VAL A 1 301 ? -8.461 -2.693 4.027 1 88.31 301 VAL A N 1
ATOM 2344 C CA . VAL A 1 301 ? -8.586 -3.027 5.441 1 88.31 301 VAL A CA 1
ATOM 2345 C C . VAL A 1 301 ? -9.969 -3.609 5.719 1 88.31 301 VAL A C 1
ATOM 2347 O O . VAL A 1 301 ? -10.094 -4.625 6.406 1 88.31 301 VAL A O 1
ATOM 2350 N N . PRO A 1 302 ? -11.062 -3.031 5.148 1 86.5 302 PRO A N 1
ATOM 2351 C CA . PRO A 1 302 ? -12.375 -3.621 5.43 1 86.5 302 PRO A CA 1
ATOM 2352 C C . PRO A 1 302 ? -12.484 -5.07 4.953 1 86.5 302 PRO A C 1
ATOM 2354 O O . PRO A 1 302 ? -13.094 -5.902 5.625 1 86.5 302 PRO A O 1
ATOM 2357 N N . MET A 1 303 ? -11.859 -5.371 3.818 1 92.62 303 MET A N 1
ATOM 2358 C CA . MET A 1 303 ? -11.914 -6.742 3.316 1 92.62 303 MET A CA 1
ATOM 2359 C C . MET A 1 303 ? -11.07 -7.668 4.176 1 92.62 303 MET A C 1
ATOM 2361 O O . MET A 1 303 ? -11.477 -8.789 4.48 1 92.62 303 MET A O 1
ATOM 2365 N N . ALA A 1 304 ? -9.914 -7.215 4.539 1 92.38 304 ALA A N 1
ATOM 2366 C CA . ALA A 1 304 ? -9.078 -8 5.438 1 92.38 304 ALA A CA 1
ATOM 2367 C C . ALA A 1 304 ? -9.812 -8.32 6.734 1 92.38 304 ALA A C 1
ATOM 2369 O O . ALA A 1 304 ? -9.758 -9.453 7.223 1 92.38 304 ALA A O 1
ATOM 2370 N N . ALA A 1 305 ? -10.531 -7.371 7.219 1 90 305 ALA A N 1
ATOM 2371 C CA . ALA A 1 305 ? -11.297 -7.555 8.445 1 90 305 ALA A CA 1
ATOM 2372 C C . ALA A 1 305 ? -12.414 -8.578 8.25 1 90 305 ALA A C 1
ATOM 2374 O O . ALA A 1 305 ? -12.672 -9.398 9.133 1 90 305 ALA A O 1
ATOM 2375 N N . ALA A 1 306 ? -13.039 -8.5 7.16 1 92.56 306 ALA A N 1
ATOM 2376 C CA . ALA A 1 306 ? -14.094 -9.461 6.855 1 92.56 306 ALA A CA 1
ATOM 2377 C C . ALA A 1 306 ? -13.562 -10.891 6.859 1 92.56 306 ALA A C 1
ATOM 2379 O O . ALA A 1 306 ? -14.188 -11.789 7.422 1 92.56 306 ALA A O 1
ATOM 2380 N N . PHE A 1 307 ? -12.406 -11.133 6.219 1 95.88 307 PHE A N 1
ATOM 2381 C CA . PHE A 1 307 ? -11.797 -12.461 6.195 1 95.88 307 PHE A CA 1
ATOM 2382 C C . PHE A 1 307 ? -11.438 -12.914 7.605 1 95.88 307 PHE A C 1
ATOM 2384 O O . PHE A 1 307 ? -11.625 -14.078 7.957 1 95.88 307 PHE A O 1
ATOM 2391 N N . ALA A 1 308 ? -10.914 -11.992 8.375 1 92.31 308 ALA A N 1
ATOM 2392 C CA . ALA A 1 308 ? -10.578 -12.328 9.758 1 92.31 308 ALA A CA 1
ATOM 2393 C C . ALA A 1 308 ? -11.812 -12.766 10.539 1 92.31 308 ALA A C 1
ATOM 2395 O O . ALA A 1 308 ? -11.781 -13.773 11.242 1 92.31 308 ALA A O 1
ATOM 2396 N N . ARG A 1 309 ? -12.898 -12.016 10.406 1 90.69 309 ARG A N 1
ATOM 2397 C CA . ARG A 1 309 ? -14.148 -12.359 11.078 1 90.69 309 ARG A CA 1
ATOM 2398 C C . ARG A 1 309 ? -14.664 -13.727 10.633 1 90.69 309 ARG A C 1
ATOM 2400 O O . ARG A 1 309 ? -15.297 -14.445 11.406 1 90.69 309 ARG A O 1
ATOM 2407 N N . ALA A 1 310 ? -14.367 -14.07 9.391 1 95.12 310 ALA A N 1
ATOM 2408 C CA . ALA A 1 310 ? -14.82 -15.336 8.828 1 95.12 310 ALA A CA 1
ATOM 2409 C C . ALA A 1 310 ? -13.891 -16.484 9.219 1 95.12 310 ALA A C 1
ATOM 2411 O O . ALA A 1 310 ? -14.117 -17.641 8.844 1 95.12 310 ALA A O 1
ATOM 2412 N N . GLY A 1 311 ? -12.805 -16.141 9.891 1 95.12 311 GLY A N 1
ATOM 2413 C CA . GLY A 1 311 ? -11.938 -17.172 10.43 1 95.12 311 GLY A CA 1
ATOM 2414 C C . GLY A 1 311 ? -10.75 -17.469 9.547 1 95.12 311 GLY A C 1
ATOM 2415 O O . GLY A 1 311 ? -10.016 -18.438 9.781 1 95.12 311 GLY A O 1
ATOM 2416 N N . TYR A 1 312 ? -10.547 -16.703 8.469 1 97.19 312 TYR A N 1
ATOM 2417 C CA . TYR A 1 312 ? -9.367 -16.875 7.629 1 97.19 312 TYR A CA 1
ATOM 2418 C C . TYR A 1 312 ? -8.109 -16.391 8.336 1 97.19 312 TYR A C 1
ATOM 2420 O O . TYR A 1 312 ? -8.133 -15.336 8.992 1 97.19 312 TYR A O 1
ATOM 2428 N N . ASP A 1 313 ? -7.031 -17.125 8.156 1 96.06 313 ASP A N 1
ATOM 2429 C CA . ASP A 1 313 ? -5.734 -16.703 8.68 1 96.06 313 ASP A CA 1
ATOM 2430 C C . ASP A 1 313 ? -4.887 -16.062 7.594 1 96.06 313 ASP A C 1
ATOM 2432 O O . ASP A 1 313 ? -4.828 -16.547 6.465 1 96.06 313 ASP A O 1
ATOM 2436 N N . ALA A 1 314 ? -4.32 -14.945 7.957 1 95.06 314 ALA A N 1
ATOM 2437 C CA . ALA A 1 314 ? -3.299 -14.383 7.074 1 95.06 314 ALA A CA 1
ATOM 2438 C C . ALA A 1 314 ? -1.957 -15.086 7.277 1 95.06 314 ALA A C 1
ATOM 2440 O O . ALA A 1 314 ? -1.149 -14.664 8.109 1 95.06 314 ALA A O 1
ATOM 2441 N N . PHE A 1 315 ? -1.638 -15.992 6.477 1 95.62 315 PHE A N 1
ATOM 2442 C CA . PHE A 1 315 ? -0.523 -16.875 6.773 1 95.62 315 PHE A CA 1
ATOM 2443 C C . PHE A 1 315 ? 0.733 -16.453 6.027 1 95.62 315 PHE A C 1
ATOM 2445 O O . PHE A 1 315 ? 1.84 -16.875 6.367 1 95.62 315 PHE A O 1
ATOM 2452 N N . GLU A 1 316 ? 0.602 -15.648 5 1 97.06 316 GLU A N 1
ATOM 2453 C CA . GLU A 1 316 ? 1.677 -15.125 4.164 1 97.06 316 GLU A CA 1
ATOM 2454 C C . GLU A 1 316 ? 1.28 -13.805 3.52 1 97.06 316 GLU A C 1
ATOM 2456 O O . GLU A 1 316 ? 0.124 -13.383 3.607 1 97.06 316 GLU A O 1
ATOM 2461 N N . HIS A 1 317 ? 2.271 -13.094 3.062 1 96.94 317 HIS A N 1
ATOM 2462 C CA . HIS A 1 317 ? 2.045 -11.945 2.193 1 96.94 317 HIS A CA 1
ATOM 2463 C C . HIS A 1 317 ? 2.457 -12.25 0.757 1 96.94 317 HIS A C 1
ATOM 2465 O O . HIS A 1 317 ? 3.139 -13.242 0.5 1 96.94 317 HIS A O 1
ATOM 2471 N N . ALA A 1 318 ? 1.944 -11.523 -0.107 1 97.19 318 ALA A N 1
ATOM 2472 C CA . ALA A 1 318 ? 2.406 -11.492 -1.492 1 97.19 318 ALA A CA 1
ATOM 2473 C C . ALA A 1 318 ? 2.723 -10.062 -1.93 1 97.19 318 ALA A C 1
ATOM 2475 O O . ALA A 1 318 ? 1.999 -9.125 -1.581 1 97.19 318 ALA A O 1
ATOM 2476 N N . ILE A 1 319 ? 3.797 -9.883 -2.662 1 96.38 319 ILE A N 1
ATOM 2477 C CA . ILE A 1 319 ? 4.148 -8.555 -3.15 1 96.38 319 ILE A CA 1
ATOM 2478 C C . ILE A 1 319 ? 4.312 -8.586 -4.668 1 96.38 319 ILE A C 1
ATOM 2480 O O . ILE A 1 319 ? 4.754 -9.594 -5.227 1 96.38 319 ILE A O 1
ATOM 2484 N N . ASN A 1 320 ? 3.922 -7.504 -5.285 1 96.88 320 ASN A N 1
ATOM 2485 C CA . ASN A 1 320 ? 4.066 -7.371 -6.734 1 96.88 320 ASN A CA 1
ATOM 2486 C C . ASN A 1 320 ? 4.801 -6.09 -7.109 1 96.88 320 ASN A C 1
ATOM 2488 O O . ASN A 1 320 ? 4.562 -5.035 -6.516 1 96.88 320 ASN A O 1
ATOM 2492 N N . TYR A 1 321 ? 5.77 -6.199 -7.98 1 96.31 321 TYR A N 1
ATOM 2493 C CA . TYR A 1 321 ? 6.449 -5.078 -8.625 1 96.31 321 TYR A CA 1
ATOM 2494 C C . TYR A 1 321 ? 6.215 -5.094 -10.133 1 96.31 321 TYR A C 1
ATOM 2496 O O . TYR A 1 321 ? 6.113 -6.16 -10.734 1 96.31 321 TYR A O 1
ATOM 2504 N N . VAL A 1 322 ? 6.133 -3.877 -10.711 1 94.25 322 VAL A N 1
ATOM 2505 C CA . VAL A 1 322 ? 5.883 -3.773 -12.148 1 94.25 322 VAL A CA 1
ATOM 2506 C C . VAL A 1 322 ? 6.875 -2.795 -12.773 1 94.25 322 VAL A C 1
ATOM 2508 O O . VAL A 1 322 ? 7.383 -1.896 -12.102 1 94.25 322 VAL A O 1
ATOM 2511 N N . TRP A 1 323 ? 7.246 -3.092 -14.023 1 92.12 323 TRP A N 1
ATOM 2512 C CA . TRP A 1 323 ? 7.988 -2.16 -14.867 1 92.12 323 TRP A CA 1
ATOM 2513 C C . TRP A 1 323 ? 7.059 -1.466 -15.859 1 92.12 323 TRP A C 1
ATOM 2515 O O . TRP A 1 323 ? 6.117 -2.078 -16.375 1 92.12 323 TRP A O 1
ATOM 2525 N N . ASP A 1 324 ? 7.266 -0.184 -16.109 1 81.88 324 ASP A N 1
ATOM 2526 C CA . ASP A 1 324 ? 6.488 0.516 -17.125 1 81.88 324 ASP A CA 1
ATOM 2527 C C . ASP A 1 324 ? 6.918 0.089 -18.531 1 81.88 324 ASP A C 1
ATOM 2529 O O . ASP A 1 324 ? 8.023 -0.411 -18.719 1 81.88 324 ASP A O 1
ATOM 2533 N N . ALA A 1 325 ? 5.969 0.101 -19.469 1 72.94 325 ALA A N 1
ATOM 2534 C CA . ALA A 1 325 ? 6.289 -0.235 -20.859 1 72.94 325 ALA A CA 1
ATOM 2535 C C . ALA A 1 325 ? 7.414 0.645 -21.391 1 72.94 325 ALA A C 1
ATOM 2537 O O . ALA A 1 325 ? 7.492 1.832 -21.062 1 72.94 325 ALA A O 1
ATOM 2538 N N . PRO A 1 326 ? 8.367 -0.148 -22.109 1 64.94 326 PRO A N 1
ATOM 2539 C CA . PRO A 1 326 ? 9.438 0.647 -22.734 1 64.94 326 PRO A CA 1
ATOM 2540 C C . PRO A 1 326 ? 8.898 1.724 -23.672 1 64.94 326 PRO A C 1
ATOM 2542 O O . PRO A 1 326 ? 7.918 1.491 -24.391 1 64.94 326 PRO A O 1
ATOM 2545 N N . GLY A 1 327 ? 9.359 2.971 -23.734 1 55.84 327 GLY A N 1
ATOM 2546 C CA . GLY A 1 327 ? 8.945 4.055 -24.609 1 55.84 327 GLY A CA 1
ATOM 2547 C C . GLY A 1 327 ? 7.77 4.848 -24.062 1 55.84 327 GLY A C 1
ATOM 2548 O O . GLY A 1 327 ? 7.406 5.887 -24.625 1 55.84 327 GLY A O 1
ATOM 2549 N N . VAL A 1 328 ? 6.797 4.027 -23.625 1 46.75 328 VAL A N 1
ATOM 2550 C CA . VAL A 1 328 ? 5.676 4.801 -23.109 1 46.75 328 VAL A CA 1
ATOM 2551 C C . VAL A 1 328 ? 6.129 5.633 -21.906 1 46.75 328 VAL A C 1
ATOM 2553 O O . VAL A 1 328 ? 6.629 5.086 -20.922 1 46.75 328 VAL A O 1
ATOM 2556 N N . ALA A 1 329 ? 6.742 6.676 -22.172 1 37.28 329 ALA A N 1
ATOM 2557 C CA . ALA A 1 329 ? 6.832 7.68 -21.109 1 37.28 329 ALA A CA 1
ATOM 2558 C C . ALA A 1 329 ? 5.582 7.668 -20.234 1 37.28 329 ALA A C 1
ATOM 2560 O O . ALA A 1 329 ? 4.465 7.523 -20.734 1 37.28 329 ALA A O 1
ATOM 2561 N N . GLY A 1 330 ? 5.492 7.098 -19.016 1 28.25 330 GLY A N 1
ATOM 2562 C CA . GLY A 1 330 ? 4.289 7.176 -18.203 1 28.25 330 GLY A CA 1
ATOM 2563 C C . GLY A 1 330 ? 3.355 8.297 -18.625 1 28.25 330 GLY A C 1
ATOM 2564 O O . GLY A 1 330 ? 3.789 9.273 -19.234 1 28.25 330 GLY A O 1
ATOM 2565 N N . PRO A 1 331 ? 1.986 7.988 -18.594 1 25.77 331 PRO A N 1
ATOM 2566 C CA . PRO A 1 331 ? 1.424 9.336 -18.734 1 25.77 331 PRO A CA 1
ATOM 2567 C C . PRO A 1 331 ? 2.156 10.375 -17.906 1 25.77 331 PRO A C 1
ATOM 2569 O O . PRO A 1 331 ? 2.803 10.031 -16.906 1 25.77 331 PRO A O 1
ATOM 2572 N N . MET B 1 1 ? -25.422 -7.363 41.625 1 27.2 1 MET B N 1
ATOM 2573 C CA . MET B 1 1 ? -26.141 -6.34 40.875 1 27.2 1 MET B CA 1
ATOM 2574 C C . MET B 1 1 ? -25.953 -6.543 39.375 1 27.2 1 MET B C 1
ATOM 2576 O O . MET B 1 1 ? -24.828 -6.723 38.875 1 27.2 1 MET B O 1
ATOM 2580 N N . PRO B 1 2 ? -26.984 -6.992 38.562 1 32.41 2 PRO B N 1
ATOM 2581 C CA . PRO B 1 2 ? -26.781 -7.379 37.156 1 32.41 2 PRO B CA 1
ATOM 2582 C C . PRO B 1 2 ? -26.141 -6.27 36.344 1 32.41 2 PRO B C 1
ATOM 2584 O O . PRO B 1 2 ? -26.297 -5.086 36.656 1 32.41 2 PRO B O 1
ATOM 2587 N N . THR B 1 3 ? -24.906 -6.438 35.938 1 33.53 3 THR B N 1
ATOM 2588 C CA . THR B 1 3 ? -24.156 -5.535 35.062 1 33.53 3 THR B CA 1
ATOM 2589 C C . THR B 1 3 ? -25.047 -5.035 33.906 1 33.53 3 THR B C 1
ATOM 2591 O O . THR B 1 3 ? -25.672 -5.832 33.219 1 33.53 3 THR B O 1
ATOM 2594 N N . SER B 1 4 ? -25.672 -3.879 34.094 1 35.69 4 SER B N 1
ATOM 2595 C CA . SER B 1 4 ? -26.609 -3.193 33.219 1 35.69 4 SER B CA 1
ATOM 2596 C C . SER B 1 4 ? -26.188 -3.299 31.75 1 35.69 4 SER B C 1
ATOM 2598 O O . SER B 1 4 ? -25.016 -3.09 31.422 1 35.69 4 SER B O 1
ATOM 2600 N N . SER B 1 5 ? -26.812 -4.098 30.922 1 40.91 5 SER B N 1
ATOM 2601 C CA . SER B 1 5 ? -26.688 -4.336 29.484 1 40.91 5 SER B CA 1
ATOM 2602 C C . SER B 1 5 ? -26.5 -3.031 28.719 1 40.91 5 SER B C 1
ATOM 2604 O O . SER B 1 5 ? -27.234 -2.059 28.953 1 40.91 5 SER B O 1
ATOM 2606 N N . PRO B 1 6 ? -25.328 -2.627 28.234 1 44.16 6 PRO B N 1
ATOM 2607 C CA . PRO B 1 6 ? -25.156 -1.372 27.5 1 44.16 6 PRO B CA 1
ATOM 2608 C C . PRO B 1 6 ? -26.359 -1.04 26.609 1 44.16 6 PRO B C 1
ATOM 2610 O O . PRO B 1 6 ? -26.953 -1.938 26.016 1 44.16 6 PRO B O 1
ATOM 2613 N N . THR B 1 7 ? -27.25 -0.133 26.969 1 47.25 7 THR B N 1
ATOM 2614 C CA . THR B 1 7 ? -28.453 0.354 26.312 1 47.25 7 THR B CA 1
ATOM 2615 C C . THR B 1 7 ? -28.25 0.484 24.812 1 47.25 7 THR B C 1
ATOM 2617 O O . THR B 1 7 ? -27.281 1.126 24.359 1 47.25 7 THR B O 1
ATOM 2620 N N . ALA B 1 8 ? -28.891 -0.344 24.047 1 54.94 8 ALA B N 1
ATOM 2621 C CA . ALA B 1 8 ? -28.953 -0.345 22.594 1 54.94 8 ALA B CA 1
ATOM 2622 C C . ALA B 1 8 ? -29.219 1.058 22.047 1 54.94 8 ALA B C 1
ATOM 2624 O O . ALA B 1 8 ? -30.047 1.787 22.594 1 54.94 8 ALA B O 1
ATOM 2625 N N . PHE B 1 9 ? -28.281 1.659 21.281 1 62.06 9 PHE B N 1
ATOM 2626 C CA . PHE B 1 9 ? -28.359 2.949 20.609 1 62.06 9 PHE B CA 1
ATOM 2627 C C . PHE B 1 9 ? -29.719 3.127 19.938 1 62.06 9 PHE B C 1
ATOM 2629 O O . PHE B 1 9 ? -30.219 2.219 19.266 1 62.06 9 PHE B O 1
ATOM 2636 N N . ASP B 1 10 ? -30.516 4.082 20.469 1 70.38 10 ASP B N 1
ATOM 2637 C CA . ASP B 1 10 ? -31.75 4.488 19.812 1 70.38 10 ASP B CA 1
ATOM 2638 C C . ASP B 1 10 ? -31.469 5.492 18.688 1 70.38 10 ASP B C 1
ATOM 2640 O O . ASP B 1 10 ? -31.094 6.637 18.953 1 70.38 10 ASP B O 1
ATOM 2644 N N . PRO B 1 11 ? -31.531 5.055 17.406 1 72.31 11 PRO B N 1
ATOM 2645 C CA . PRO B 1 11 ? -31.219 5.941 16.281 1 72.31 11 PRO B CA 1
ATOM 2646 C C . PRO B 1 11 ? -32 7.246 16.328 1 72.31 11 PRO B C 1
ATOM 2648 O O . PRO B 1 11 ? -31.578 8.258 15.781 1 72.31 11 PRO B O 1
ATOM 2651 N N . ASN B 1 12 ? -33.125 7.211 17.031 1 75.31 12 ASN B N 1
ATOM 2652 C CA . ASN B 1 12 ? -33.938 8.406 17.094 1 75.31 12 ASN B CA 1
ATOM 2653 C C . ASN B 1 12 ? -33.344 9.453 18.031 1 75.31 12 ASN B C 1
ATOM 2655 O O . ASN B 1 12 ? -33.75 10.625 17.984 1 75.31 12 ASN B O 1
ATOM 2659 N N . GLN B 1 13 ? -32.406 9.148 18.75 1 87.88 13 GLN B N 1
ATOM 2660 C CA . GLN B 1 13 ? -31.828 10.062 19.719 1 87.88 13 GLN B CA 1
ATOM 2661 C C . GLN B 1 13 ? -30.484 10.586 19.234 1 87.88 13 GLN B C 1
ATOM 2663 O O . GLN B 1 13 ? -29.828 11.375 19.922 1 87.88 13 GLN B O 1
ATOM 2668 N N . LEU B 1 14 ? -30.156 10.219 18.094 1 94.94 14 LEU B N 1
ATOM 2669 C CA . LEU B 1 14 ? -28.875 10.625 17.547 1 94.94 14 LEU B CA 1
ATOM 2670 C C . LEU B 1 14 ? -28.891 12.086 17.109 1 94.94 14 LEU B C 1
ATOM 2672 O O . LEU B 1 14 ? -29.781 12.5 16.375 1 94.94 14 LEU B O 1
ATOM 2676 N N . VAL B 1 15 ? -28.031 12.914 17.688 1 97.44 15 VAL B N 1
ATOM 2677 C CA . VAL B 1 15 ? -27.875 14.32 17.297 1 97.44 15 VAL B CA 1
ATOM 2678 C C . VAL B 1 15 ? -26.531 14.523 16.609 1 97.44 15 VAL B C 1
ATOM 2680 O O . VAL B 1 15 ? -25.484 14.188 17.172 1 97.44 15 VAL B O 1
ATOM 2683 N N . ILE B 1 16 ? -26.531 14.977 15.453 1 98.44 16 ILE B N 1
ATOM 2684 C CA . ILE B 1 16 ? -25.328 15.32 14.703 1 98.44 16 ILE B CA 1
ATOM 2685 C C . ILE B 1 16 ? -25.297 16.828 14.438 1 98.44 16 ILE B C 1
ATOM 2687 O O . ILE B 1 16 ? -26.188 17.359 13.789 1 98.44 16 ILE B O 1
ATOM 2691 N N . ARG B 1 17 ? -24.25 17.469 14.906 1 98.44 17 ARG B N 1
ATOM 2692 C CA . ARG B 1 17 ? -24.172 18.922 14.781 1 98.44 17 ARG B CA 1
ATOM 2693 C C . ARG B 1 17 ? -22.734 19.422 14.883 1 98.44 17 ARG B C 1
ATOM 2695 O O . ARG B 1 17 ? -21.875 18.734 15.438 1 98.44 17 ARG B O 1
ATOM 2702 N N . PRO B 1 18 ? -22.484 20.594 14.336 1 98.69 18 PRO B N 1
ATOM 2703 C CA . PRO B 1 18 ? -21.188 21.203 14.609 1 98.69 18 PRO B CA 1
ATOM 2704 C C . PRO B 1 18 ? -21.047 21.719 16.047 1 98.69 18 PRO B C 1
ATOM 2706 O O . PRO B 1 18 ? -22.047 21.781 16.766 1 98.69 18 PRO B O 1
ATOM 2709 N N . LEU B 1 19 ? -19.797 21.953 16.406 1 98.31 19 LEU B N 1
ATOM 2710 C CA . LEU B 1 19 ? -19.609 22.625 17.688 1 98.31 19 LEU B CA 1
ATOM 2711 C C . LEU B 1 19 ? -20.266 24.016 17.672 1 98.31 19 LEU B C 1
ATOM 2713 O O . LEU B 1 19 ? -20.219 24.719 16.672 1 98.31 19 LEU B O 1
ATOM 2717 N N . ALA B 1 20 ? -20.875 24.391 18.781 1 96.75 20 ALA B N 1
ATOM 2718 C CA . ALA B 1 20 ? -21.531 25.703 18.906 1 96.75 20 ALA B CA 1
ATOM 2719 C C . ALA B 1 20 ? -20.5 26.812 18.953 1 96.75 20 ALA B C 1
ATOM 2721 O O . ALA B 1 20 ? -20.781 27.953 18.578 1 96.75 20 ALA B O 1
ATOM 2722 N N . GLY B 1 21 ? -19.328 26.594 19.391 1 96.25 21 GLY B N 1
ATOM 2723 C CA . GLY B 1 21 ? -18.219 27.531 19.516 1 96.25 21 GLY B CA 1
ATOM 2724 C C . GLY B 1 21 ? -16.984 26.906 20.109 1 96.25 21 GLY B C 1
ATOM 2725 O O . GLY B 1 21 ? -16.984 25.719 20.469 1 96.25 21 GLY B O 1
ATOM 2726 N N . PRO B 1 22 ? -15.906 27.703 20.156 1 94.62 22 PRO B N 1
ATOM 2727 C CA . PRO B 1 22 ? -14.648 27.188 20.703 1 94.62 22 PRO B CA 1
ATOM 2728 C C . PRO B 1 22 ? -14.797 26.688 22.141 1 94.62 22 PRO B C 1
ATOM 2730 O O . PRO B 1 22 ? -14.016 25.844 22.594 1 94.62 22 PRO B O 1
ATOM 2733 N N . GLY B 1 23 ? -15.812 27.094 22.828 1 95.62 23 GLY B N 1
ATOM 2734 C CA . GLY B 1 23 ? -16.047 26.703 24.219 1 95.62 23 GLY B CA 1
ATOM 2735 C C . GLY B 1 23 ? -16.422 25.234 24.359 1 95.62 23 GLY B C 1
ATOM 2736 O O . GLY B 1 23 ? -16.375 24.688 25.469 1 95.62 23 GLY B O 1
ATOM 2737 N N . GLU B 1 24 ? -16.797 24.547 23.297 1 97.5 24 GLU B N 1
ATOM 2738 C CA . GLU B 1 24 ? -17.203 23.156 23.344 1 97.5 24 GLU B CA 1
ATOM 2739 C C . GLU B 1 24 ? -16.047 22.219 22.984 1 97.5 24 GLU B C 1
ATOM 2741 O O . GLU B 1 24 ? -16.25 21.031 22.75 1 97.5 24 GLU B O 1
ATOM 2746 N N . LEU B 1 25 ? -14.828 22.797 22.969 1 97.94 25 LEU B N 1
ATOM 2747 C CA . LEU B 1 25 ? -13.672 21.984 22.609 1 97.94 25 LEU B CA 1
ATOM 2748 C C . LEU B 1 25 ? -13.531 20.797 23.562 1 97.94 25 LEU B C 1
ATOM 2750 O O . LEU B 1 25 ? -13.125 19.703 23.141 1 97.94 25 LEU B O 1
ATOM 2754 N N . ASP B 1 26 ? -13.883 20.953 24.812 1 97.75 26 ASP B N 1
ATOM 2755 C CA . ASP B 1 26 ? -13.789 19.875 25.781 1 97.75 26 ASP B CA 1
ATOM 2756 C C . ASP B 1 26 ? -14.656 18.688 25.375 1 97.75 26 ASP B C 1
ATOM 2758 O O . ASP B 1 26 ? -14.281 17.531 25.594 1 97.75 26 ASP B O 1
ATOM 2762 N N . LEU B 1 27 ? -15.844 18.953 24.891 1 98.06 27 LEU B N 1
ATOM 2763 C CA . LEU B 1 27 ? -16.719 17.906 24.391 1 98.06 27 LEU B CA 1
ATOM 2764 C C . LEU B 1 27 ? -16.031 17.125 23.266 1 98.06 27 LEU B C 1
ATOM 2766 O O . LEU B 1 27 ? -16.031 15.891 23.281 1 98.06 27 LEU B O 1
ATOM 2770 N N . PHE B 1 28 ? -15.414 17.781 22.328 1 98.31 28 PHE B N 1
ATOM 2771 C CA . PHE B 1 28 ? -14.727 17.203 21.188 1 98.31 28 PHE B CA 1
ATOM 2772 C C . PHE B 1 28 ? -13.539 16.344 21.641 1 98.31 28 PHE B C 1
ATOM 2774 O O . PHE B 1 28 ? -13.211 15.344 21 1 98.31 28 PHE B O 1
ATOM 2781 N N . LEU B 1 29 ? -12.953 16.719 22.766 1 98.31 29 LEU B N 1
ATOM 2782 C CA . LEU B 1 29 ? -11.727 16.094 23.25 1 98.31 29 LEU B CA 1
ATOM 2783 C C . LEU B 1 29 ? -12.039 14.859 24.094 1 98.31 29 LEU B C 1
ATOM 2785 O O . LEU B 1 29 ? -11.141 14.227 24.641 1 98.31 29 LEU B O 1
ATOM 2789 N N . ARG B 1 30 ? -13.289 14.453 24.172 1 98 30 ARG B N 1
ATOM 2790 C CA . ARG B 1 30 ? -13.656 13.258 24.906 1 98 30 ARG B CA 1
ATOM 2791 C C . ARG B 1 30 ? -13.258 11.992 24.156 1 98 30 ARG B C 1
ATOM 2793 O O . ARG B 1 30 ? -13.242 10.898 24.719 1 98 30 ARG B O 1
ATOM 2800 N N . LEU B 1 31 ? -13.016 12.062 22.922 1 97.44 31 LEU B N 1
ATOM 2801 C CA . LEU B 1 31 ? -12.312 11.039 22.156 1 97.44 31 LEU B CA 1
ATOM 2802 C C . LEU B 1 31 ? -10.852 11.43 21.938 1 97.44 31 LEU B C 1
ATOM 2804 O O . LEU B 1 31 ? -10.523 12.617 21.875 1 97.44 31 LEU B O 1
ATOM 2808 N N . SER B 1 32 ? -10.039 10.367 21.844 1 94.5 32 SER B N 1
ATOM 2809 C CA . SER B 1 32 ? -8.609 10.656 21.859 1 94.5 32 SER B CA 1
ATOM 2810 C C . SER B 1 32 ? -7.973 10.359 20.5 1 94.5 32 SER B C 1
ATOM 2812 O O . SER B 1 32 ? -8.305 9.359 19.859 1 94.5 32 SER B O 1
ATOM 2814 N N . TYR B 1 33 ? -7.145 11.195 20.109 1 94.94 33 TYR B N 1
ATOM 2815 C CA . TYR B 1 33 ? -6.32 11.094 18.906 1 94.94 33 TYR B CA 1
ATOM 2816 C C . TYR B 1 33 ? -5.008 11.852 19.094 1 94.94 33 TYR B C 1
ATOM 2818 O O . TYR B 1 33 ? -4.926 12.789 19.891 1 94.94 33 TYR B O 1
ATOM 2826 N N . SER B 1 34 ? -3.992 11.492 18.375 1 92.88 34 SER B N 1
ATOM 2827 C CA . SER B 1 34 ? -2.635 11.984 18.578 1 92.88 34 SER B CA 1
ATOM 2828 C C . SER B 1 34 ? -2.533 13.477 18.266 1 92.88 34 SER B C 1
ATOM 2830 O O . SER B 1 34 ? -1.621 14.156 18.734 1 92.88 34 SER B O 1
ATOM 2832 N N . LEU B 1 35 ? -3.449 14.062 17.453 1 93.75 35 LEU B N 1
ATOM 2833 C CA . LEU B 1 35 ? -3.359 15.461 17.062 1 93.75 35 LEU B CA 1
ATOM 2834 C C . LEU B 1 35 ? -4.223 16.344 17.953 1 93.75 35 LEU B C 1
ATOM 2836 O O . LEU B 1 35 ? -4.359 17.531 17.703 1 93.75 35 LEU B O 1
ATOM 2840 N N . ASP B 1 36 ? -4.766 15.766 19.031 1 96.88 36 ASP B N 1
ATOM 2841 C CA . ASP B 1 36 ? -5.668 16.5 19.922 1 96.88 36 ASP B CA 1
ATOM 2842 C C . ASP B 1 36 ? -5 17.766 20.438 1 96.88 36 ASP B C 1
ATOM 2844 O O . ASP B 1 36 ? -5.656 18.812 20.594 1 96.88 36 ASP B O 1
ATOM 2848 N N . HIS B 1 37 ? -3.742 17.75 20.688 1 93.81 37 HIS B N 1
ATOM 2849 C CA . HIS B 1 37 ? -3.008 18.844 21.297 1 93.81 37 HIS B CA 1
ATOM 2850 C C . HIS B 1 37 ? -2.943 20.047 20.359 1 93.81 37 HIS B C 1
ATOM 2852 O O . HIS B 1 37 ? -2.643 21.172 20.797 1 93.81 37 HIS B O 1
ATOM 2858 N N . GLU B 1 38 ? -3.234 19.859 19.094 1 92.12 38 GLU B N 1
ATOM 2859 C CA . GLU B 1 38 ? -3.135 20.938 18.125 1 92.12 38 GLU B CA 1
ATOM 2860 C C . GLU B 1 38 ? -4.441 21.734 18.031 1 92.12 38 GLU B C 1
ATOM 2862 O O . GLU B 1 38 ? -4.469 22.828 17.484 1 92.12 38 GLU B O 1
ATOM 2867 N N . LEU B 1 39 ? -5.547 21.203 18.516 1 96.38 39 LEU B N 1
ATOM 2868 C CA . LEU B 1 39 ? -6.883 21.703 18.234 1 96.38 39 LEU B CA 1
ATOM 2869 C C . LEU B 1 39 ? -7.07 23.109 18.797 1 96.38 39 LEU B C 1
ATOM 2871 O O . LEU B 1 39 ? -7.645 23.984 18.141 1 96.38 39 LEU B O 1
ATOM 2875 N N . ALA B 1 40 ? -6.547 23.344 19.984 1 96.44 40 ALA B N 1
ATOM 2876 C CA . ALA B 1 40 ? -6.699 24.656 20.609 1 96.44 40 ALA B CA 1
ATOM 2877 C C . ALA B 1 40 ? -5.992 25.734 19.781 1 96.44 40 ALA B C 1
ATOM 2879 O O . ALA B 1 40 ? -6.57 26.781 19.5 1 96.44 40 ALA B O 1
ATOM 2880 N N . ASP B 1 41 ? -4.793 25.438 19.422 1 93.62 41 ASP B N 1
ATOM 2881 C CA . ASP B 1 41 ? -4.016 26.375 18.609 1 93.62 41 ASP B CA 1
ATOM 2882 C C . ASP B 1 41 ? -4.648 26.562 17.234 1 93.62 41 ASP B C 1
ATOM 2884 O O . ASP B 1 41 ? -4.672 27.688 16.719 1 93.62 41 ASP B O 1
ATOM 2888 N N . ASP B 1 42 ? -5.152 25.531 16.625 1 94.5 42 ASP B N 1
ATOM 2889 C CA . ASP B 1 42 ? -5.801 25.625 15.312 1 94.5 42 ASP B CA 1
ATOM 2890 C C . ASP B 1 42 ? -7.035 26.516 15.367 1 94.5 42 ASP B C 1
ATOM 2892 O O . ASP B 1 42 ? -7.281 27.297 14.445 1 94.5 42 ASP B O 1
ATOM 2896 N N . LEU B 1 43 ? -7.816 26.406 16.469 1 96.38 43 LEU B N 1
ATOM 2897 C CA . LEU B 1 43 ? -8.984 27.266 16.641 1 96.38 43 LEU B CA 1
ATOM 2898 C C . LEU B 1 43 ? -8.57 28.719 16.812 1 96.38 43 LEU B C 1
ATOM 2900 O O . LEU B 1 43 ? -9.18 29.625 16.219 1 96.38 43 LEU B O 1
ATOM 2904 N N . ALA B 1 44 ? -7.473 28.938 17.5 1 95.5 44 ALA B N 1
ATOM 2905 C CA . ALA B 1 44 ? -7 30.281 17.797 1 95.5 44 ALA B CA 1
ATOM 2906 C C . ALA B 1 44 ? -6.445 30.938 16.531 1 95.5 44 ALA B C 1
ATOM 2908 O O . ALA B 1 44 ? -6.582 32.156 16.344 1 95.5 44 ALA B O 1
ATOM 2909 N N . THR B 1 45 ? -5.859 30.156 15.648 1 92.94 45 THR B N 1
ATOM 2910 C CA . THR B 1 45 ? -5.176 30.703 14.484 1 92.94 45 THR B CA 1
ATOM 2911 C C . THR B 1 45 ? -6.086 30.672 13.258 1 92.94 45 THR B C 1
ATOM 2913 O O . THR B 1 45 ? -5.715 31.172 12.188 1 92.94 45 THR B O 1
ATOM 2916 N N . GLY B 1 46 ? -7.254 30.125 13.43 1 94.12 46 GLY B N 1
ATOM 2917 C CA . GLY B 1 46 ? -8.203 30.094 12.328 1 94.12 46 GLY B CA 1
ATOM 2918 C C . GLY B 1 46 ? -7.953 28.969 11.336 1 94.12 46 GLY B C 1
ATOM 2919 O O . GLY B 1 46 ? -8.555 28.938 10.258 1 94.12 46 GLY B O 1
ATOM 2920 N N . ARG B 1 47 ? -7.066 28.062 11.664 1 93.38 47 ARG B N 1
ATOM 2921 C CA . ARG B 1 47 ? -6.816 26.906 10.805 1 93.38 47 ARG B CA 1
ATOM 2922 C C . ARG B 1 47 ? -7.945 25.891 10.914 1 93.38 47 ARG B C 1
ATOM 2924 O O . ARG B 1 47 ? -8.055 24.984 10.078 1 93.38 47 ARG B O 1
ATOM 2931 N N . ARG B 1 48 ? -8.695 26.031 12.008 1 96.06 48 ARG B N 1
ATOM 2932 C CA . ARG B 1 48 ? -9.953 25.328 12.195 1 96.06 48 ARG B CA 1
ATOM 2933 C C . ARG B 1 48 ? -11.039 26.266 12.719 1 96.06 48 ARG B C 1
ATOM 2935 O O . ARG B 1 48 ? -10.75 27.203 13.453 1 96.06 48 ARG B O 1
ATOM 2942 N N . VAL B 1 49 ? -12.211 26.031 12.258 1 97.31 49 VAL B N 1
ATOM 2943 C CA . VAL B 1 49 ? -13.344 26.781 12.789 1 97.31 49 VAL B CA 1
ATOM 2944 C C . VAL B 1 49 ? -14.383 25.812 13.367 1 97.31 49 VAL B C 1
ATOM 2946 O O . VAL B 1 49 ? -14.484 24.672 12.93 1 97.31 49 VAL B O 1
ATOM 2949 N N . PRO B 1 50 ? -15.133 26.219 14.398 1 97.69 50 PRO B N 1
ATOM 2950 C CA . PRO B 1 50 ? -16.109 25.344 15.047 1 97.69 50 PRO B CA 1
ATOM 2951 C C . PRO B 1 50 ? -17.109 24.734 14.055 1 97.69 50 PRO B C 1
ATOM 2953 O O . PRO B 1 50 ? -17.516 23.578 14.219 1 97.69 50 PRO B O 1
ATOM 2956 N N . GLU B 1 51 ? -17.438 25.375 12.984 1 97.62 51 GLU B N 1
ATOM 2957 C CA . GLU B 1 51 ? -18.391 24.922 11.977 1 97.62 51 GLU B CA 1
ATOM 2958 C C . GLU B 1 51 ? -17.859 23.703 11.234 1 97.62 51 GLU B C 1
ATOM 2960 O O . GLU B 1 51 ? -18.609 22.984 10.57 1 97.62 51 GLU B O 1
ATOM 2965 N N . TRP B 1 52 ? -16.531 23.469 11.344 1 98.38 52 TRP B N 1
ATOM 2966 C CA . TRP B 1 52 ? -15.906 22.328 10.672 1 98.38 52 TRP B CA 1
ATOM 2967 C C . TRP B 1 52 ? -15.695 21.172 11.648 1 98.38 52 TRP B C 1
ATOM 2969 O O . TRP B 1 52 ? -15.141 20.141 11.281 1 98.38 52 TRP B O 1
ATOM 2979 N N . MET B 1 53 ? -16.047 21.422 12.875 1 98.69 53 MET B N 1
ATOM 2980 C CA . MET B 1 53 ? -15.875 20.422 13.922 1 98.69 53 MET B CA 1
ATOM 2981 C C . MET B 1 53 ? -17.219 19.875 14.383 1 98.69 53 MET B C 1
ATOM 2983 O O . MET B 1 53 ? -17.953 20.562 15.102 1 98.69 53 MET B O 1
ATOM 2987 N N . TRP B 1 54 ? -17.484 18.625 13.977 1 98.81 54 TRP B N 1
ATOM 2988 C CA . TRP B 1 54 ? -18.812 18.047 14.195 1 98.81 54 TRP B CA 1
ATOM 2989 C C . TRP B 1 54 ? -18.734 16.891 15.188 1 98.81 54 TRP B C 1
ATOM 2991 O O . TRP B 1 54 ? -17.719 16.219 15.297 1 98.81 54 TRP B O 1
ATOM 3001 N N . VAL B 1 55 ? -19.875 16.703 15.891 1 98.81 55 VAL B N 1
ATOM 3002 C CA . VAL B 1 55 ? -19.984 15.625 16.875 1 98.81 55 VAL B CA 1
ATOM 3003 C C . VAL B 1 55 ? -21.297 14.859 16.641 1 98.81 55 VAL B C 1
ATOM 3005 O O . VAL B 1 55 ? -22.266 15.422 16.156 1 98.81 55 VAL B O 1
ATOM 3008 N N . ALA B 1 56 ? -21.281 13.594 16.812 1 98.62 56 ALA B N 1
ATOM 3009 C CA . ALA B 1 56 ? -22.453 12.75 16.969 1 98.62 56 ALA B CA 1
ATOM 3010 C C . ALA B 1 56 ? -22.703 12.43 18.438 1 98.62 56 ALA B C 1
ATOM 3012 O O . ALA B 1 56 ? -21.828 11.914 19.125 1 98.62 56 ALA B O 1
ATOM 3013 N N . LEU B 1 57 ? -23.953 12.68 18.875 1 97.94 57 LEU B N 1
ATOM 3014 C CA . LEU B 1 57 ? -24.25 12.586 20.297 1 97.94 57 LEU B CA 1
ATOM 3015 C C . LEU B 1 57 ? -25.516 11.75 20.531 1 97.94 57 LEU B C 1
ATOM 3017 O O . LEU B 1 57 ? -26.438 11.781 19.734 1 97.94 57 LEU B O 1
ATOM 3021 N N . ASP B 1 58 ? -25.516 11.016 21.531 1 96.69 58 ASP B N 1
ATOM 3022 C CA . ASP B 1 58 ? -26.672 10.461 22.203 1 96.69 58 ASP B CA 1
ATOM 3023 C C . ASP B 1 58 ? -26.828 11.031 23.609 1 96.69 58 ASP B C 1
ATOM 3025 O O . ASP B 1 58 ? -26.219 10.523 24.547 1 96.69 58 ASP B O 1
ATOM 3029 N N . GLY B 1 59 ? -27.766 12.031 23.797 1 93 59 GLY B N 1
ATOM 3030 C CA . GLY B 1 59 ? -27.703 12.812 25.016 1 93 59 GLY B CA 1
ATOM 3031 C C . GLY B 1 59 ? -26.359 13.484 25.234 1 93 59 GLY B C 1
ATOM 3032 O O . GLY B 1 59 ? -25.891 14.227 24.359 1 93 59 GLY B O 1
ATOM 3033 N N . ASP B 1 60 ? -25.719 13.164 26.328 1 92.12 60 ASP B N 1
ATOM 3034 C CA . ASP B 1 60 ? -24.422 13.758 26.641 1 92.12 60 ASP B CA 1
ATOM 3035 C C . ASP B 1 60 ? -23.281 12.844 26.203 1 92.12 60 ASP B C 1
ATOM 3037 O O . ASP B 1 60 ? -22.109 13.211 26.297 1 92.12 60 ASP B O 1
ATOM 3041 N N . ARG B 1 61 ? -23.609 11.758 25.656 1 95.81 61 ARG B N 1
ATOM 3042 C CA . ARG B 1 61 ? -22.594 10.797 25.234 1 95.81 61 ARG B CA 1
ATOM 3043 C C . ARG B 1 61 ? -22.062 11.117 23.844 1 95.81 61 ARG B C 1
ATOM 3045 O O . ARG B 1 61 ? -22.844 11.242 22.891 1 95.81 61 ARG B O 1
ATOM 3052 N N . LEU B 1 62 ? -20.766 11.289 23.797 1 97.94 62 LEU B N 1
ATOM 3053 C CA . LEU B 1 62 ? -20.125 11.5 22.5 1 97.94 62 LEU B CA 1
ATOM 3054 C C . LEU B 1 62 ? -19.922 10.18 21.781 1 97.94 62 LEU B C 1
ATOM 3056 O O . LEU B 1 62 ? -19.234 9.289 22.281 1 97.94 62 LEU B O 1
ATOM 3060 N N . LEU B 1 63 ? -20.5 10.062 20.578 1 98 63 LEU B N 1
ATOM 3061 C CA . LEU B 1 63 ? -20.453 8.82 19.812 1 98 63 LEU B CA 1
ATOM 3062 C C . LEU B 1 63 ? -19.438 8.906 18.688 1 98 63 LEU B C 1
ATOM 3064 O O . LEU B 1 63 ? -18.906 7.883 18.25 1 98 63 LEU B O 1
ATOM 3068 N N . GLY B 1 64 ? -19.188 10.039 18.172 1 98.56 64 GLY B N 1
ATOM 3069 C CA . GLY B 1 64 ? -18.219 10.266 17.109 1 98.56 64 GLY B CA 1
ATOM 3070 C C . GLY B 1 64 ? -17.859 11.727 16.953 1 98.56 64 GLY B C 1
ATOM 3071 O O . GLY B 1 64 ? -18.547 12.609 17.438 1 98.56 64 GLY B O 1
ATOM 3072 N N . ARG B 1 65 ? -16.75 12 16.281 1 98.88 65 ARG B N 1
ATOM 3073 C CA . ARG B 1 65 ? -16.281 13.352 15.969 1 98.88 65 ARG B CA 1
ATOM 3074 C C . ARG B 1 65 ? -15.609 13.398 14.609 1 98.88 65 ARG B C 1
ATOM 3076 O O . ARG B 1 65 ? -15.086 12.391 14.133 1 98.88 65 ARG B O 1
ATOM 3083 N N . ILE B 1 66 ? -15.68 14.508 13.969 1 98.81 66 ILE B N 1
ATOM 3084 C CA . ILE B 1 66 ? -15.078 14.711 12.656 1 98.81 66 ILE B CA 1
ATOM 3085 C C . ILE B 1 66 ? -14.703 16.188 12.484 1 98.81 66 ILE B C 1
ATOM 3087 O O . ILE B 1 66 ? -15.391 17.062 13.008 1 98.81 66 ILE B O 1
ATOM 3091 N N . ALA B 1 67 ? -13.555 16.453 11.836 1 98.75 67 ALA B N 1
ATOM 3092 C CA . ALA B 1 67 ? -13.156 17.859 11.672 1 98.75 67 ALA B CA 1
ATOM 3093 C C . ALA B 1 67 ? -12.25 18.031 10.461 1 98.75 67 ALA B C 1
ATOM 3095 O O . ALA B 1 67 ? -11.477 17.125 10.117 1 98.75 67 ALA B O 1
ATOM 3096 N N . TRP B 1 68 ? -12.32 19.172 9.852 1 98.25 68 TRP B N 1
ATOM 3097 C CA . TRP B 1 68 ? -11.5 19.562 8.719 1 98.25 68 TRP B CA 1
ATOM 3098 C C . TRP B 1 68 ? -10.492 20.641 9.117 1 98.25 68 TRP B C 1
ATOM 3100 O O . TRP B 1 68 ? -10.648 21.281 10.164 1 98.25 68 TRP B O 1
ATOM 3110 N N . TRP B 1 69 ? -9.445 20.75 8.328 1 95.94 69 TRP B N 1
ATOM 3111 C CA . TRP B 1 69 ? -8.32 21.656 8.555 1 95.94 69 TRP B CA 1
ATOM 3112 C C . TRP B 1 69 ? -8 22.453 7.293 1 95.94 69 TRP B C 1
ATOM 3114 O O . TRP B 1 69 ? -8.234 21.984 6.176 1 95.94 69 TRP B O 1
ATOM 3124 N N . THR B 1 70 ? -7.559 23.703 7.469 1 93.75 70 THR B N 1
ATOM 3125 C CA . THR B 1 70 ? -6.988 24.516 6.398 1 93.75 70 THR B CA 1
ATOM 3126 C C . THR B 1 70 ? -5.625 25.062 6.805 1 93.75 70 THR B C 1
ATOM 3128 O O . THR B 1 70 ? -5.289 25.078 7.988 1 93.75 70 THR B O 1
ATOM 3131 N N . ASN B 1 71 ? -4.801 25.5 5.816 1 85.25 71 ASN B N 1
ATOM 3132 C CA . ASN B 1 71 ? -3.447 25.953 6.113 1 85.25 71 ASN B CA 1
ATOM 3133 C C . ASN B 1 71 ? -3.43 27.438 6.492 1 85.25 71 ASN B C 1
ATOM 3135 O O . ASN B 1 71 ? -2.412 27.953 6.965 1 85.25 71 ASN B O 1
ATOM 3139 N N . ALA B 1 72 ? -4.566 28.094 6.277 1 86.56 72 ALA B N 1
ATOM 3140 C CA . ALA B 1 72 ? -4.617 29.516 6.609 1 86.56 72 ALA B CA 1
ATOM 3141 C C . ALA B 1 72 ? -6.031 29.938 6.988 1 86.56 72 ALA B C 1
ATOM 3143 O O . ALA B 1 72 ? -7.012 29.406 6.469 1 86.56 72 ALA B O 1
ATOM 3144 N N . ALA B 1 73 ? -6.121 30.984 7.863 1 91.44 73 ALA B N 1
ATOM 3145 C CA . ALA B 1 73 ? -7.414 31.516 8.266 1 91.44 73 ALA B CA 1
ATOM 3146 C C . ALA B 1 73 ? -8.211 32 7.059 1 91.44 73 ALA B C 1
ATOM 3148 O O . ALA B 1 73 ? -7.664 32.625 6.152 1 91.44 73 ALA B O 1
ATOM 3149 N N . GLY B 1 74 ? -9.469 31.625 7.082 1 90.94 74 GLY B N 1
ATOM 3150 C CA . GLY B 1 74 ? -10.344 32.062 6.012 1 90.94 74 GLY B CA 1
ATOM 3151 C C . GLY B 1 74 ? -10.281 31.188 4.781 1 90.94 74 GLY B C 1
ATOM 3152 O O . GLY B 1 74 ? -11.016 31.406 3.816 1 90.94 74 GLY B O 1
ATOM 3153 N N . GLY B 1 75 ? -9.453 30.266 4.742 1 91.25 75 GLY B N 1
ATOM 3154 C CA . GLY B 1 75 ? -9.352 29.359 3.611 1 91.25 75 GLY B CA 1
ATOM 3155 C C . GLY B 1 75 ? -10.445 28.312 3.588 1 91.25 75 GLY B C 1
ATOM 3156 O O . GLY B 1 75 ? -11.289 28.266 4.488 1 91.25 75 GLY B O 1
ATOM 3157 N N . GLU B 1 76 ? -10.5 27.516 2.514 1 93.81 76 GLU B N 1
ATOM 3158 C CA . GLU B 1 76 ? -11.406 26.375 2.381 1 93.81 76 GLU B CA 1
ATOM 3159 C C . GLU B 1 76 ? -10.859 25.156 3.098 1 93.81 76 GLU B C 1
ATOM 3161 O O . GLU B 1 76 ? -9.664 25.062 3.375 1 93.81 76 GLU B O 1
ATOM 3166 N N . PRO B 1 77 ? -11.781 24.234 3.484 1 95.56 77 PRO B N 1
ATOM 3167 C CA . PRO B 1 77 ? -11.273 22.984 4.059 1 95.56 77 PRO B CA 1
ATOM 3168 C C . PRO B 1 77 ? -10.328 22.25 3.115 1 95.56 77 PRO B C 1
ATOM 3170 O O . PRO B 1 77 ? -10.695 21.953 1.973 1 95.56 77 PRO B O 1
ATOM 3173 N N . GLN B 1 78 ? -9.148 21.906 3.576 1 94.06 78 GLN B N 1
ATOM 3174 C CA . GLN B 1 78 ? -8.125 21.328 2.717 1 94.06 78 GLN B CA 1
ATOM 3175 C C . GLN B 1 78 ? -7.875 19.859 3.076 1 94.06 78 GLN B C 1
ATOM 3177 O O . GLN B 1 78 ? -7.402 19.078 2.242 1 94.06 78 GLN B O 1
ATOM 3182 N N . ALA B 1 79 ? -8.156 19.531 4.316 1 96.81 79 ALA B N 1
ATOM 3183 C CA . ALA B 1 79 ? -7.898 18.172 4.766 1 96.81 79 ALA B CA 1
ATOM 3184 C C . ALA B 1 79 ? -8.938 17.734 5.793 1 96.81 79 ALA B C 1
ATOM 3186 O O . ALA B 1 79 ? -9.359 18.516 6.641 1 96.81 79 ALA B O 1
ATOM 3187 N N . LEU B 1 80 ? -9.414 16.516 5.676 1 98.38 80 LEU B N 1
ATOM 3188 C CA . LEU B 1 80 ? -10.125 15.82 6.742 1 98.38 80 LEU B CA 1
ATOM 3189 C C . LEU B 1 80 ? -9.148 15.016 7.598 1 98.38 80 LEU B C 1
ATOM 3191 O O . LEU B 1 80 ? -8.617 13.992 7.152 1 98.38 80 LEU B O 1
ATOM 3195 N N . ASP B 1 81 ? -8.867 15.492 8.812 1 97.56 81 ASP B N 1
ATOM 3196 C CA . ASP B 1 81 ? -7.781 14.844 9.539 1 97.56 81 ASP B CA 1
ATOM 3197 C C . ASP B 1 81 ? -8.25 14.359 10.914 1 97.56 81 ASP B C 1
ATOM 3199 O O . ASP B 1 81 ? -7.457 13.828 11.695 1 97.56 81 ASP B O 1
ATOM 3203 N N . PHE B 1 82 ? -9.547 14.586 11.289 1 98.38 82 PHE B N 1
ATOM 3204 C CA . PHE B 1 82 ? -10.18 13.961 12.445 1 98.38 82 PHE B CA 1
ATOM 3205 C C . PHE B 1 82 ? -11.414 13.18 12.023 1 98.38 82 PHE B C 1
ATOM 3207 O O . PHE B 1 82 ? -12.281 13.703 11.312 1 98.38 82 PHE B O 1
ATOM 3214 N N . PHE B 1 83 ? -11.523 12 12.375 1 98.62 83 PHE B N 1
ATOM 3215 C CA . PHE B 1 83 ? -12.703 11.148 12.242 1 98.62 83 PHE B CA 1
ATOM 3216 C C . PHE B 1 83 ? -12.617 9.961 13.188 1 98.62 83 PHE B C 1
ATOM 3218 O O . PHE B 1 83 ? -11.844 9.031 12.953 1 98.62 83 PHE B O 1
ATOM 3225 N N . ASP B 1 84 ? -13.367 10.039 14.227 1 98.44 84 ASP B N 1
ATOM 3226 C CA . ASP B 1 84 ? -13.297 9.031 15.273 1 98.44 84 ASP B CA 1
ATOM 3227 C C . ASP B 1 84 ? -14.695 8.594 15.703 1 98.44 84 ASP B C 1
ATOM 3229 O O . ASP B 1 84 ? -15.633 9.391 15.719 1 98.44 84 ASP B O 1
ATOM 3233 N N . LEU B 1 85 ? -14.766 7.367 16.031 1 97.81 85 LEU B N 1
ATOM 3234 C CA . LEU B 1 85 ? -15.984 6.777 16.562 1 97.81 85 LEU B CA 1
ATOM 3235 C C . LEU B 1 85 ? -15.727 6.145 17.938 1 97.81 85 LEU B C 1
ATOM 3237 O O . LEU B 1 85 ? -14.648 5.586 18.172 1 97.81 85 LEU B O 1
ATOM 3241 N N . SER B 1 86 ? -16.719 6.203 18.797 1 97.56 86 SER B N 1
ATOM 3242 C CA . SER B 1 86 ? -16.578 5.75 20.172 1 97.56 86 SER B CA 1
ATOM 3243 C C . SER B 1 86 ? -16.266 4.262 20.25 1 97.56 86 SER B C 1
ATOM 3245 O O . SER B 1 86 ? -16.922 3.455 19.578 1 97.56 86 SER B O 1
ATOM 3247 N N . PRO B 1 87 ? -15.297 3.865 21.094 1 95.81 87 PRO B N 1
ATOM 3248 C CA . PRO B 1 87 ? -14.977 2.445 21.25 1 95.81 87 PRO B CA 1
ATOM 3249 C C . PRO B 1 87 ? -16.078 1.666 21.953 1 95.81 87 PRO B C 1
ATOM 3251 O O . PRO B 1 87 ? -16.078 0.432 21.953 1 95.81 87 PRO B O 1
ATOM 3254 N N . GLU B 1 88 ? -17.031 2.324 22.5 1 94.94 88 GLU B N 1
ATOM 3255 C CA . GLU B 1 88 ? -18.125 1.668 23.219 1 94.94 88 GLU B CA 1
ATOM 3256 C C . GLU B 1 88 ? -19.188 1.136 22.266 1 94.94 88 GLU B C 1
ATOM 3258 O O . GLU B 1 88 ? -20.031 0.321 22.641 1 94.94 88 GLU B O 1
ATOM 3263 N N . LEU B 1 89 ? -19.141 1.599 21.094 1 94.75 89 LEU B N 1
ATOM 3264 C CA . LEU B 1 89 ? -20.109 1.188 20.094 1 94.75 89 LEU B CA 1
ATOM 3265 C C . LEU B 1 89 ? -19.734 -0.161 19.484 1 94.75 89 LEU B C 1
ATOM 3267 O O . LEU B 1 89 ? -18.562 -0.478 19.359 1 94.75 89 LEU B O 1
ATOM 3271 N N . SER B 1 90 ? -20.766 -0.913 19.156 1 89.88 90 SER B N 1
ATOM 3272 C CA . SER B 1 90 ? -20.547 -2.109 18.344 1 89.88 90 SER B CA 1
ATOM 3273 C C . SER B 1 90 ? -20.094 -1.748 16.938 1 89.88 90 SER B C 1
ATOM 3275 O O . SER B 1 90 ? -20.281 -0.615 16.484 1 89.88 90 SER B O 1
ATOM 3277 N N . PRO B 1 91 ? -19.469 -2.662 16.25 1 86.75 91 PRO B N 1
ATOM 3278 C CA . PRO B 1 91 ? -19.062 -2.389 14.859 1 86.75 91 PRO B CA 1
ATOM 3279 C C . PRO B 1 91 ? -20.234 -1.928 13.984 1 86.75 91 PRO B C 1
ATOM 3281 O O . PRO B 1 91 ? -20.062 -1.032 13.156 1 86.75 91 PRO B O 1
ATOM 3284 N N . GLU B 1 92 ? -21.344 -2.5 14.141 1 84.44 92 GLU B N 1
ATOM 3285 C CA . GLU B 1 92 ? -22.516 -2.131 13.359 1 84.44 92 GLU B CA 1
ATOM 3286 C C . GLU B 1 92 ? -22.969 -0.705 13.672 1 84.44 92 GLU B C 1
ATOM 3288 O O . GLU B 1 92 ? -23.312 0.054 12.766 1 84.44 92 GLU B O 1
ATOM 3293 N N . GLU B 1 93 ? -22.938 -0.414 14.898 1 91.19 93 GLU B N 1
ATOM 3294 C CA . GLU B 1 93 ? -23.297 0.938 15.32 1 91.19 93 GLU B CA 1
ATOM 3295 C C . GLU B 1 93 ? -22.297 1.964 14.781 1 91.19 93 GLU B C 1
ATOM 3297 O O . GLU B 1 93 ? -22.688 3.037 14.32 1 91.19 93 GLU B O 1
ATOM 3302 N N . ARG B 1 94 ? -21.047 1.62 14.852 1 94.19 94 ARG B N 1
ATOM 3303 C CA . ARG B 1 94 ? -20.016 2.518 14.336 1 94.19 94 ARG B CA 1
ATOM 3304 C C . ARG B 1 94 ? -20.219 2.766 12.836 1 94.19 94 ARG B C 1
ATOM 3306 O O . ARG B 1 94 ? -20.078 3.896 12.367 1 94.19 94 ARG B O 1
ATOM 3313 N N . ALA B 1 95 ? -20.562 1.753 12.18 1 90 95 ALA B N 1
ATOM 3314 C CA . ALA B 1 95 ? -20.781 1.889 10.75 1 90 95 ALA B CA 1
ATOM 3315 C C . ALA B 1 95 ? -21.953 2.838 10.461 1 90 95 ALA B C 1
ATOM 3317 O O . ALA B 1 95 ? -21.828 3.752 9.648 1 90 95 ALA B O 1
ATOM 3318 N N . ALA B 1 96 ? -23.031 2.633 11.141 1 90.25 96 ALA B N 1
ATOM 3319 C CA . ALA B 1 96 ? -24.234 3.424 10.914 1 90.25 96 ALA B CA 1
ATOM 3320 C C . ALA B 1 96 ? -24.031 4.871 11.352 1 90.25 96 ALA B C 1
ATOM 3322 O O . ALA B 1 96 ? -24.328 5.801 10.594 1 90.25 96 ALA B O 1
ATOM 3323 N N . ILE B 1 97 ? -23.516 5.047 12.531 1 95.38 97 ILE B N 1
ATOM 3324 C CA . ILE B 1 97 ? -23.328 6.383 13.094 1 95.38 97 ILE B CA 1
ATOM 3325 C C . ILE B 1 97 ? -22.234 7.121 12.312 1 95.38 97 ILE B C 1
ATOM 3327 O O . ILE B 1 97 ? -22.391 8.305 12 1 95.38 97 ILE B O 1
ATOM 3331 N N . GLY B 1 98 ? -21.188 6.395 12.008 1 96.81 98 GLY B N 1
ATOM 3332 C CA . GLY B 1 98 ? -20.109 6.988 11.25 1 96.81 98 GLY B CA 1
ATOM 3333 C C . GLY B 1 98 ? -20.531 7.48 9.875 1 96.81 98 GLY B C 1
ATOM 3334 O O . GLY B 1 98 ? -20.141 8.57 9.453 1 96.81 98 GLY B O 1
ATOM 3335 N N . LEU B 1 99 ? -21.281 6.672 9.203 1 94.75 99 LEU B N 1
ATOM 3336 C CA . LEU B 1 99 ? -21.766 7.047 7.875 1 94.75 99 LEU B CA 1
ATOM 3337 C C . LEU B 1 99 ? -22.625 8.297 7.938 1 94.75 99 LEU B C 1
ATOM 3339 O O . LEU B 1 99 ? -22.438 9.227 7.152 1 94.75 99 LEU B O 1
ATOM 3343 N N . ARG B 1 100 ? -23.531 8.336 8.844 1 95.69 100 ARG B N 1
ATOM 3344 C CA . ARG B 1 100 ? -24.391 9.492 8.992 1 95.69 100 ARG B CA 1
ATOM 3345 C C . ARG B 1 100 ? -23.594 10.742 9.359 1 95.69 100 ARG B C 1
ATOM 3347 O O . ARG B 1 100 ? -23.844 11.82 8.812 1 95.69 100 ARG B O 1
ATOM 3354 N N . LEU B 1 101 ? -22.672 10.602 10.281 1 98 101 LEU B N 1
ATOM 3355 C CA . LEU B 1 101 ? -21.828 11.711 10.711 1 98 101 LEU B CA 1
ATOM 3356 C C . LEU B 1 101 ? -21.031 12.266 9.539 1 98 101 LEU B C 1
ATOM 3358 O O . LEU B 1 101 ? -21.047 13.469 9.273 1 98 101 LEU B O 1
ATOM 3362 N N . LEU B 1 102 ? -20.328 11.383 8.836 1 97.88 102 LEU B N 1
ATOM 3363 C CA . LEU B 1 102 ? -19.484 11.805 7.727 1 97.88 102 LEU B CA 1
ATOM 3364 C C . LEU B 1 102 ? -20.312 12.477 6.629 1 97.88 102 LEU B C 1
ATOM 3366 O O . LEU B 1 102 ? -19.953 13.547 6.148 1 97.88 102 LEU B O 1
ATOM 3370 N N . GLU B 1 103 ? -21.422 11.906 6.266 1 96 103 GLU B N 1
ATOM 3371 C CA . GLU B 1 103 ? -22.234 12.445 5.176 1 96 103 GLU B CA 1
ATOM 3372 C C . GLU B 1 103 ? -22.875 13.773 5.57 1 96 103 GLU B C 1
ATOM 3374 O O . GLU B 1 103 ? -22.859 14.727 4.793 1 96 103 GLU B O 1
ATOM 3379 N N . THR B 1 104 ? -23.438 13.852 6.758 1 97.75 104 THR B N 1
ATOM 3380 C CA . THR B 1 104 ? -24.078 15.078 7.223 1 97.75 104 THR B CA 1
ATOM 3381 C C . THR B 1 104 ? -23.078 16.219 7.328 1 97.75 104 THR B C 1
ATOM 3383 O O . THR B 1 104 ? -23.312 17.312 6.82 1 97.75 104 THR B O 1
ATOM 3386 N N . ALA B 1 105 ? -22 15.953 7.953 1 98.56 105 ALA B N 1
ATOM 3387 C CA . ALA B 1 105 ? -20.969 16.984 8.133 1 98.56 105 ALA B CA 1
ATOM 3388 C C . ALA B 1 105 ? -20.391 17.422 6.793 1 98.56 105 ALA B C 1
ATOM 3390 O O . ALA B 1 105 ? -20.172 18.609 6.562 1 98.56 105 ALA B O 1
ATOM 3391 N N . THR B 1 106 ? -20.109 16.453 5.906 1 97.81 106 THR B N 1
ATOM 3392 C CA . THR B 1 106 ? -19.547 16.766 4.594 1 97.81 106 THR B CA 1
ATOM 3393 C C . THR B 1 106 ? -20.484 17.672 3.811 1 97.81 106 THR B C 1
ATOM 3395 O O . THR B 1 106 ? -20.047 18.641 3.182 1 97.81 106 THR B O 1
ATOM 3398 N N . ALA B 1 107 ? -21.766 17.391 3.873 1 96.94 107 ALA B N 1
ATOM 3399 C CA . ALA B 1 107 ? -22.75 18.203 3.154 1 96.94 107 ALA B CA 1
ATOM 3400 C C . ALA B 1 107 ? -22.734 19.641 3.637 1 96.94 107 ALA B C 1
ATOM 3402 O O . ALA B 1 107 ? -22.984 20.562 2.857 1 96.94 107 ALA B O 1
ATOM 3403 N N . ALA B 1 108 ? -22.391 19.844 4.855 1 97.44 108 ALA B N 1
ATOM 3404 C CA . ALA B 1 108 ? -22.422 21.188 5.449 1 97.44 108 ALA B CA 1
ATOM 3405 C C . ALA B 1 108 ? -21.078 21.891 5.23 1 97.44 108 ALA B C 1
ATOM 3407 O O . ALA B 1 108 ? -21.047 23.125 5.074 1 97.44 108 ALA B O 1
ATOM 3408 N N . VAL B 1 109 ? -19.969 21.219 5.219 1 97.62 109 VAL B N 1
ATOM 3409 C CA . VAL B 1 109 ? -18.641 21.812 5.297 1 97.62 109 VAL B CA 1
ATOM 3410 C C . VAL B 1 109 ? -18.031 21.938 3.895 1 97.62 109 VAL B C 1
ATOM 3412 O O . VAL B 1 109 ? -17.375 22.922 3.576 1 97.62 109 VAL B O 1
ATOM 3415 N N . VAL B 1 110 ? -18.266 20.922 3.08 1 95.5 110 VAL B N 1
ATOM 3416 C CA . VAL B 1 110 ? -17.641 20.859 1.759 1 95.5 110 VAL B CA 1
ATOM 3417 C C . VAL B 1 110 ? -18.625 21.391 0.708 1 95.5 110 VAL B C 1
ATOM 3419 O O . VAL B 1 110 ? -19.734 20.891 0.582 1 95.5 110 VAL B O 1
ATOM 3422 N N . PRO B 1 111 ? -18.219 22.375 -0.035 1 90.5 111 PRO B N 1
ATOM 3423 C CA . PRO B 1 111 ? -19.125 22.922 -1.061 1 90.5 111 PRO B CA 1
ATOM 3424 C C . PRO B 1 111 ? -19.562 21.859 -2.07 1 90.5 111 PRO B C 1
ATOM 3426 O O . PRO B 1 111 ? -18.766 21 -2.467 1 90.5 111 PRO B O 1
ATOM 3429 N N . ALA B 1 112 ? -20.781 21.984 -2.479 1 86.44 112 ALA B N 1
ATOM 3430 C CA . ALA B 1 112 ? -21.359 21.031 -3.428 1 86.44 112 ALA B CA 1
ATOM 3431 C C . ALA B 1 112 ? -20.594 21.047 -4.746 1 86.44 112 ALA B C 1
ATOM 3433 O O . ALA B 1 112 ? -20.203 22.109 -5.238 1 86.44 112 ALA B O 1
ATOM 3434 N N . GLY B 1 113 ? -20.344 19.875 -5.277 1 86.19 113 GLY B N 1
ATOM 3435 C CA . GLY B 1 113 ? -19.703 19.766 -6.582 1 86.19 113 GLY B CA 1
ATOM 3436 C C . GLY B 1 113 ? -18.188 19.781 -6.52 1 86.19 113 GLY B C 1
ATOM 3437 O O . GLY B 1 113 ? -17.516 19.672 -7.547 1 86.19 113 GLY B O 1
ATOM 3438 N N . THR B 1 114 ? -17.703 20.016 -5.363 1 89 114 THR B N 1
ATOM 3439 C CA . THR B 1 114 ? -16.25 20 -5.238 1 89 114 THR B CA 1
ATOM 3440 C C . THR B 1 114 ? -15.75 18.656 -4.734 1 89 114 THR B C 1
ATOM 3442 O O . THR B 1 114 ? -16.516 17.875 -4.164 1 89 114 THR B O 1
ATOM 3445 N N . ARG B 1 115 ? -14.539 18.391 -5.051 1 90.62 115 ARG B N 1
ATOM 3446 C CA . ARG B 1 115 ? -13.914 17.172 -4.566 1 90.62 115 ARG B CA 1
ATOM 3447 C C . ARG B 1 115 ? -13.75 17.203 -3.049 1 90.62 115 ARG B C 1
ATOM 3449 O O . ARG B 1 115 ? -13.312 18.203 -2.486 1 90.62 115 ARG B O 1
ATOM 3456 N N . ARG B 1 116 ? -14.07 16.125 -2.434 1 95.31 116 ARG B N 1
ATOM 3457 C CA . ARG B 1 116 ? -13.875 16.016 -0.992 1 95.31 116 ARG B CA 1
ATOM 3458 C C . ARG B 1 116 ? -12.398 16.094 -0.628 1 95.31 116 ARG B C 1
ATOM 3460 O O . ARG B 1 116 ? -11.555 15.531 -1.318 1 95.31 116 ARG B O 1
ATOM 3467 N N . PRO B 1 117 ? -12.102 16.859 0.468 1 96.69 117 PRO B N 1
ATOM 3468 C CA . PRO B 1 117 ? -10.711 16.859 0.933 1 96.69 117 PRO B CA 1
ATOM 3469 C C . PRO B 1 117 ? -10.203 15.477 1.305 1 96.69 117 PRO B C 1
ATOM 3471 O O . PRO B 1 117 ? -10.977 14.648 1.801 1 96.69 117 PRO B O 1
ATOM 3474 N N . GLU B 1 118 ? -8.938 15.281 1.061 1 96.81 118 GLU B N 1
ATOM 3475 C CA . GLU B 1 118 ? -8.266 14.031 1.397 1 96.81 118 GLU B CA 1
ATOM 3476 C C . GLU B 1 118 ? -8.336 13.75 2.896 1 96.81 118 GLU B C 1
ATOM 3478 O O . GLU B 1 118 ? -8.211 14.664 3.711 1 96.81 118 GLU B O 1
ATOM 3483 N N . PHE B 1 119 ? -8.648 12.469 3.242 1 98.06 119 PHE B N 1
ATOM 3484 C CA . PHE B 1 119 ? -8.562 12.055 4.637 1 98.06 119 PHE B CA 1
ATOM 3485 C C . PHE B 1 119 ? -7.141 11.602 4.977 1 98.06 119 PHE B C 1
ATOM 3487 O O . PHE B 1 119 ? -6.543 10.812 4.246 1 98.06 119 PHE B O 1
ATOM 3494 N N . GLY B 1 120 ? -6.609 12.117 6.016 1 97.69 120 GLY B N 1
ATOM 3495 C CA . GLY B 1 120 ? -5.328 11.695 6.562 1 97.69 120 GLY B CA 1
ATOM 3496 C C . GLY B 1 120 ? -5.363 11.492 8.062 1 97.69 120 GLY B C 1
ATOM 3497 O O . GLY B 1 120 ? -5.949 12.297 8.797 1 97.69 120 GLY B O 1
ATOM 3498 N N . ARG B 1 121 ? -4.707 10.438 8.5 1 96.12 121 ARG B N 1
ATOM 3499 C CA . ARG B 1 121 ? -4.703 10.164 9.93 1 96.12 121 ARG B CA 1
ATOM 3500 C C . ARG B 1 121 ? -3.43 9.438 10.344 1 96.12 121 ARG B C 1
ATOM 3502 O O . ARG B 1 121 ? -2.932 8.578 9.609 1 96.12 121 ARG B O 1
ATOM 3509 N N . PHE B 1 122 ? -2.98 9.75 11.531 1 97.12 122 PHE B N 1
ATOM 3510 C CA . PHE B 1 122 ? -1.878 9.016 12.141 1 97.12 122 PHE B CA 1
ATOM 3511 C C . PHE B 1 122 ? -2.391 7.797 12.891 1 97.12 122 PHE B C 1
ATOM 3513 O O . PHE B 1 122 ? -3.49 7.824 13.453 1 97.12 122 PHE B O 1
ATOM 3520 N N . LEU B 1 123 ? -1.647 6.766 12.828 1 96.88 123 LEU B N 1
ATOM 3521 C CA . LEU B 1 123 ? -1.957 5.5 13.477 1 96.88 123 LEU B CA 1
ATOM 3522 C C . LEU B 1 123 ? -0.797 5.043 14.359 1 96.88 123 LEU B C 1
ATOM 3524 O O . LEU B 1 123 ? 0.366 5.305 14.039 1 96.88 123 LEU B O 1
ATOM 3528 N N . PRO B 1 124 ? -1.146 4.324 15.477 1 95.62 124 PRO B N 1
ATOM 3529 C CA . PRO B 1 124 ? -0.046 3.668 16.188 1 95.62 124 PRO B CA 1
ATOM 3530 C C . PRO B 1 124 ? 0.749 2.717 15.289 1 95.62 124 PRO B C 1
ATOM 3532 O O . PRO B 1 124 ? 0.186 2.105 14.375 1 95.62 124 PRO B O 1
ATOM 3535 N N . ALA B 1 125 ? 2.006 2.588 15.641 1 92.69 125 ALA B N 1
ATOM 3536 C CA . ALA B 1 125 ? 2.881 1.736 14.844 1 92.69 125 ALA B CA 1
ATOM 3537 C C . ALA B 1 125 ? 2.385 0.293 14.836 1 92.69 125 ALA B C 1
ATOM 3539 O O . ALA B 1 125 ? 2.535 -0.416 13.836 1 92.69 125 ALA B O 1
ATOM 3540 N N . ASP B 1 126 ? 1.715 -0.129 15.906 1 92.31 126 ASP B N 1
ATOM 3541 C CA . ASP B 1 126 ? 1.278 -1.513 16.062 1 92.31 126 ASP B CA 1
ATOM 3542 C C . ASP B 1 126 ? -0.234 -1.635 15.898 1 92.31 126 ASP B C 1
ATOM 3544 O O . ASP B 1 126 ? -0.859 -2.521 16.484 1 92.31 126 ASP B O 1
ATOM 3548 N N . TRP B 1 127 ? -0.824 -0.788 15.117 1 93.38 127 TRP B N 1
ATOM 3549 C CA . TRP B 1 127 ? -2.279 -0.694 15.062 1 93.38 127 TRP B CA 1
ATOM 3550 C C . TRP B 1 127 ? -2.889 -1.988 14.531 1 93.38 127 TRP B C 1
ATOM 3552 O O . TRP B 1 127 ? -4.02 -2.336 14.883 1 93.38 127 TRP B O 1
ATOM 3562 N N . ARG B 1 128 ? -2.195 -2.777 13.734 1 87.81 128 ARG B N 1
ATOM 3563 C CA . ARG B 1 128 ? -2.738 -4.016 13.188 1 87.81 128 ARG B CA 1
ATOM 3564 C C . ARG B 1 128 ? -2.68 -5.141 14.219 1 87.81 128 ARG B C 1
ATOM 3566 O O . ARG B 1 128 ? -3.422 -6.121 14.117 1 87.81 128 ARG B O 1
ATOM 3573 N N . GLU B 1 129 ? -1.812 -4.988 15.203 1 86.94 129 GLU B N 1
ATOM 3574 C CA . GLU B 1 129 ? -1.546 -6.055 16.172 1 86.94 129 GLU B CA 1
ATOM 3575 C C . GLU B 1 129 ? -2.434 -5.918 17.391 1 86.94 129 GLU B C 1
ATOM 3577 O O . GLU B 1 129 ? -2.607 -6.879 18.156 1 86.94 129 GLU B O 1
ATOM 3582 N N . VAL B 1 130 ? -2.889 -4.75 17.656 1 92.25 130 VAL B N 1
ATOM 3583 C CA . VAL B 1 130 ? -3.746 -4.5 18.812 1 92.25 130 VAL B CA 1
ATOM 3584 C C . VAL B 1 130 ? -5.211 -4.598 18.391 1 92.25 130 VAL B C 1
ATOM 3586 O O . VAL B 1 130 ? -5.738 -3.699 17.734 1 92.25 130 VAL B O 1
ATOM 3589 N N . PRO B 1 131 ? -5.898 -5.594 18.844 1 89 131 PRO B N 1
ATOM 3590 C CA . PRO B 1 131 ? -7.238 -5.898 18.328 1 89 131 PRO B CA 1
ATOM 3591 C C . PRO B 1 131 ? -8.219 -4.738 18.516 1 89 131 PRO B C 1
ATOM 3593 O O . PRO B 1 131 ? -8.984 -4.426 17.609 1 89 131 PRO B O 1
ATOM 3596 N N . GLU B 1 132 ? -8.172 -4.105 19.625 1 91.56 132 GLU B N 1
ATOM 3597 C CA . GLU B 1 132 ? -9.102 -3.014 19.906 1 91.56 132 GLU B CA 1
ATOM 3598 C C . GLU B 1 132 ? -8.836 -1.829 18.969 1 91.56 132 GLU B C 1
ATOM 3600 O O . GLU B 1 132 ? -9.781 -1.229 18.453 1 91.56 132 GLU B O 1
ATOM 3605 N N . THR B 1 133 ? -7.566 -1.528 18.812 1 93.88 133 THR B N 1
ATOM 3606 C CA . THR B 1 133 ? -7.18 -0.446 17.906 1 93.88 133 THR B CA 1
ATOM 3607 C C . THR B 1 133 ? -7.562 -0.774 16.469 1 93.88 133 THR B C 1
ATOM 3609 O O . THR B 1 133 ? -8.141 0.059 15.773 1 93.88 133 THR B O 1
ATOM 3612 N N . ARG B 1 134 ? -7.316 -1.936 16.156 1 91.88 134 ARG B N 1
ATOM 3613 C CA . ARG B 1 134 ? -7.613 -2.402 14.812 1 91.88 134 ARG B CA 1
ATOM 3614 C C . ARG B 1 134 ? -9.109 -2.334 14.523 1 91.88 134 ARG B C 1
ATOM 3616 O O . ARG B 1 134 ? -9.523 -1.841 13.469 1 91.88 134 ARG B O 1
ATOM 3623 N N . ALA B 1 135 ? -9.891 -2.781 15.422 1 90.56 135 ALA B N 1
ATOM 3624 C CA . ALA B 1 135 ? -11.344 -2.801 15.242 1 90.56 135 ALA B CA 1
ATOM 3625 C C . ALA B 1 135 ? -11.891 -1.389 15.047 1 90.56 135 ALA B C 1
ATOM 3627 O O . ALA B 1 135 ? -12.742 -1.157 14.188 1 90.56 135 ALA B O 1
ATOM 3628 N N . LEU B 1 136 ? -11.414 -0.521 15.797 1 94.19 136 LEU B N 1
ATOM 3629 C CA . LEU B 1 136 ? -11.859 0.867 15.711 1 94.19 136 LEU B CA 1
ATOM 3630 C C . LEU B 1 136 ? -11.477 1.476 14.359 1 94.19 136 LEU B C 1
ATOM 3632 O O . LEU B 1 136 ? -12.312 2.096 13.695 1 94.19 136 LEU B O 1
ATOM 3636 N N . LEU B 1 137 ? -10.273 1.264 13.961 1 94.75 137 LEU B N 1
ATOM 3637 C CA . LEU B 1 137 ? -9.773 1.85 12.727 1 94.75 137 LEU B CA 1
ATOM 3638 C C . LEU B 1 137 ? -10.422 1.192 11.508 1 94.75 137 LEU B C 1
ATOM 3640 O O . LEU B 1 137 ? -10.727 1.866 10.523 1 94.75 137 LEU B O 1
ATOM 3644 N N . GLU B 1 138 ? -10.688 -0.038 11.625 1 90.62 138 GLU B N 1
ATOM 3645 C CA . GLU B 1 138 ? -11.398 -0.74 10.562 1 90.62 138 GLU B CA 1
ATOM 3646 C C . GLU B 1 138 ? -12.797 -0.158 10.359 1 90.62 138 GLU B C 1
ATOM 3648 O O . GLU B 1 138 ? -13.273 -0.063 9.227 1 90.62 138 GLU B O 1
ATOM 3653 N N . SER B 1 139 ? -13.438 0.214 11.414 1 93 139 SER B N 1
ATOM 3654 C CA . SER B 1 139 ? -14.75 0.848 11.32 1 93 139 SER B CA 1
ATOM 3655 C C . SER B 1 139 ? -14.664 2.195 10.609 1 93 139 SER B C 1
ATOM 3657 O O . SER B 1 139 ? -15.477 2.494 9.734 1 93 139 SER B O 1
ATOM 3659 N N . VAL B 1 140 ? -13.688 2.914 10.953 1 96.06 140 VAL B N 1
ATOM 3660 C CA . VAL B 1 140 ? -13.5 4.227 10.352 1 96.06 140 VAL B CA 1
ATOM 3661 C C . VAL B 1 140 ? -13.211 4.074 8.859 1 96.06 140 VAL B C 1
ATOM 3663 O O . VAL B 1 140 ? -13.844 4.727 8.023 1 96.06 140 VAL B O 1
ATOM 3666 N N . PHE B 1 141 ? -12.336 3.18 8.539 1 94.75 141 PHE B N 1
ATOM 3667 C CA . PHE B 1 141 ? -11.977 2.955 7.148 1 94.75 141 PHE B CA 1
ATOM 3668 C C . PHE B 1 141 ? -13.156 2.396 6.363 1 94.75 141 PHE B C 1
ATOM 3670 O O . PHE B 1 141 ? -13.359 2.758 5.203 1 94.75 141 PHE B O 1
ATOM 3677 N N . GLY B 1 142 ? -13.867 1.546 7.02 1 91 142 GLY B N 1
ATOM 3678 C CA . GLY B 1 142 ? -15.062 1.018 6.387 1 91 142 GLY B CA 1
ATOM 3679 C C . GLY B 1 142 ? -16.062 2.094 6.008 1 91 142 GLY B C 1
ATOM 3680 O O . GLY B 1 142 ? -16.656 2.047 4.93 1 91 142 GLY B O 1
ATOM 3681 N N . VAL B 1 143 ? -16.219 3.053 6.848 1 94.56 143 VAL B N 1
ATOM 3682 C CA . VAL B 1 143 ? -17.141 4.16 6.586 1 94.56 143 VAL B CA 1
ATOM 3683 C C . VAL B 1 143 ? -16.625 4.988 5.41 1 94.56 143 VAL B C 1
ATOM 3685 O O . VAL B 1 143 ? -17.391 5.371 4.527 1 94.56 143 VAL B O 1
ATOM 3688 N N . LEU B 1 144 ? -15.328 5.242 5.383 1 95.62 144 LEU B N 1
ATOM 3689 C CA . LEU B 1 144 ? -14.734 5.984 4.273 1 95.62 144 LEU B CA 1
ATOM 3690 C C . LEU B 1 144 ? -15.008 5.285 2.947 1 95.62 144 LEU B C 1
ATOM 3692 O O . LEU B 1 144 ? -15.461 5.914 1.991 1 95.62 144 LEU B O 1
ATOM 3696 N N . VAL B 1 145 ? -14.789 4.07 2.943 1 90.56 145 V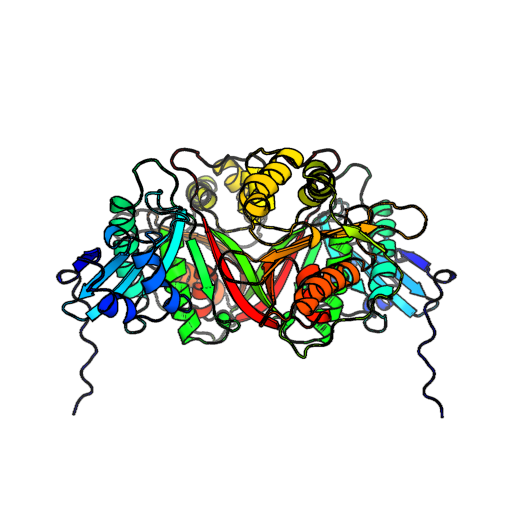AL B N 1
ATOM 3697 C CA . VAL B 1 145 ? -14.961 3.285 1.724 1 90.56 145 VAL B CA 1
ATOM 3698 C C . VAL B 1 145 ? -16.422 3.277 1.313 1 90.56 145 VAL B C 1
ATOM 3700 O O . VAL B 1 145 ? -16.75 3.379 0.127 1 90.56 145 VAL B O 1
ATOM 3703 N N . ALA B 1 146 ? -17.281 3.178 2.264 1 89.75 146 ALA B N 1
ATOM 3704 C CA . ALA B 1 146 ? -18.719 3.164 1.987 1 89.75 146 ALA B CA 1
ATOM 3705 C C . ALA B 1 146 ? -19.172 4.469 1.326 1 89.75 146 ALA B C 1
ATOM 3707 O O . ALA B 1 146 ? -20.172 4.5 0.62 1 89.75 146 ALA B O 1
ATOM 3708 N N . THR B 1 147 ? -18.375 5.504 1.538 1 92.12 147 THR B N 1
ATOM 3709 C CA . THR B 1 147 ? -18.719 6.793 0.953 1 92.12 147 THR B CA 1
ATOM 3710 C C . THR B 1 147 ? -17.969 7.012 -0.359 1 92.12 147 THR B C 1
ATOM 3712 O O . THR B 1 147 ? -18 8.109 -0.918 1 92.12 147 THR B O 1
ATOM 3715 N N . GLY B 1 148 ? -17.234 6.027 -0.763 1 88.44 148 GLY B N 1
ATOM 3716 C CA . GLY B 1 148 ? -16.594 6.078 -2.068 1 88.44 148 GLY B CA 1
ATOM 3717 C C . GLY B 1 148 ? -15.109 6.402 -1.993 1 88.44 148 GLY B C 1
ATOM 3718 O O . GLY B 1 148 ? -14.453 6.57 -3.021 1 88.44 148 GLY B O 1
ATOM 3719 N N . ALA B 1 149 ? -14.57 6.449 -0.785 1 93.38 149 ALA B N 1
ATOM 3720 C CA . ALA B 1 149 ? -13.141 6.707 -0.646 1 93.38 149 ALA B CA 1
ATOM 3721 C C . ALA B 1 149 ? -12.328 5.453 -0.951 1 93.38 149 ALA B C 1
ATOM 3723 O O . ALA B 1 149 ? -12.812 4.332 -0.78 1 93.38 149 ALA B O 1
ATOM 3724 N N . ARG B 1 150 ? -11.125 5.668 -1.45 1 90.5 150 ARG B N 1
ATOM 3725 C CA . ARG B 1 150 ? -10.172 4.582 -1.639 1 90.5 150 ARG B CA 1
ATOM 3726 C C . ARG B 1 150 ? -8.852 4.883 -0.935 1 90.5 150 ARG B C 1
ATOM 3728 O O . ARG B 1 150 ? -8.453 6.043 -0.823 1 90.5 150 ARG B O 1
ATOM 3735 N N . PRO B 1 151 ? -8.211 3.857 -0.457 1 91.06 151 PRO B N 1
ATOM 3736 C CA . PRO B 1 151 ? -6.887 4.098 0.124 1 91.06 151 PRO B CA 1
ATOM 3737 C C . PRO B 1 151 ? -5.871 4.586 -0.906 1 91.06 151 PRO B C 1
ATOM 3739 O O . PRO B 1 151 ? -5.773 4.02 -1.998 1 91.06 151 PRO B O 1
ATOM 3742 N N . LEU B 1 152 ? -5.18 5.613 -0.584 1 91.62 152 LEU B N 1
ATOM 3743 C CA . LEU B 1 152 ? -4.105 6.105 -1.436 1 91.62 152 LEU B CA 1
ATOM 3744 C C . LEU B 1 152 ? -2.762 5.527 -1.005 1 91.62 152 LEU B C 1
ATOM 3746 O O . LEU B 1 152 ? -2.02 4.988 -1.831 1 91.62 152 LEU B O 1
ATOM 3750 N N . VAL B 1 153 ? -2.549 5.68 0.333 1 94 153 VAL B N 1
ATOM 3751 C CA . VAL B 1 153 ? -1.226 5.246 0.77 1 94 153 VAL B CA 1
ATOM 3752 C C . VAL B 1 153 ? -1.207 5.09 2.289 1 94 153 VAL B C 1
ATOM 3754 O O . VAL B 1 153 ? -1.947 5.777 2.998 1 94 153 VAL B O 1
ATOM 3757 N N . GLU B 1 154 ? -0.479 4.156 2.746 1 94.56 154 GLU B N 1
ATOM 3758 C CA . GLU B 1 154 ? -0.005 4.086 4.125 1 94.56 154 GLU B CA 1
ATOM 3759 C C . GLU B 1 154 ? 1.491 4.371 4.207 1 94.56 154 GLU B C 1
ATOM 3761 O O . GLU B 1 154 ? 2.268 3.889 3.381 1 94.56 154 GLU B O 1
ATOM 3766 N N . ARG B 1 155 ? 1.902 5.195 5.203 1 97.25 155 ARG B N 1
ATOM 3767 C CA . ARG B 1 155 ? 3.291 5.617 5.344 1 97.25 155 ARG B CA 1
ATOM 3768 C C . ARG B 1 155 ? 3.828 5.273 6.73 1 97.25 155 ARG B C 1
ATOM 3770 O O . ARG B 1 155 ? 3.068 5.215 7.699 1 97.25 155 ARG B O 1
ATOM 3777 N N . LEU B 1 156 ? 5.113 5.078 6.789 1 96.25 156 LEU B N 1
ATOM 3778 C CA . LEU B 1 156 ? 5.832 5.086 8.055 1 96.25 156 LEU B CA 1
ATOM 3779 C C . LEU B 1 156 ? 6.18 6.512 8.477 1 96.25 156 LEU B C 1
ATOM 3781 O O . LEU B 1 156 ? 6.695 7.289 7.668 1 96.25 156 LEU B O 1
ATOM 3785 N N . ARG B 1 157 ? 5.801 6.855 9.625 1 97.75 157 ARG B N 1
ATOM 3786 C CA . ARG B 1 157 ? 6.297 8.094 10.227 1 97.75 157 ARG B CA 1
ATOM 3787 C C . ARG B 1 157 ? 7.574 7.836 11.016 1 97.75 157 ARG B C 1
ATOM 3789 O O . ARG B 1 157 ? 7.602 6.973 11.898 1 97.75 157 ARG B O 1
ATOM 3796 N N . LEU B 1 158 ? 8.594 8.602 10.688 1 97.94 158 LEU B N 1
ATOM 3797 C CA . LEU B 1 158 ? 9.945 8.328 11.172 1 97.94 158 LEU B CA 1
ATOM 3798 C C . LEU B 1 158 ? 10.453 9.477 12.039 1 97.94 158 LEU B C 1
ATOM 3800 O O . LEU B 1 158 ? 10.047 10.625 11.859 1 97.94 158 LEU B O 1
ATOM 3804 N N . GLU B 1 159 ? 11.305 9.078 12.969 1 97.94 159 GLU B N 1
ATOM 3805 C CA . GLU B 1 159 ? 11.867 10.07 13.875 1 97.94 159 GLU B CA 1
ATOM 3806 C C . GLU B 1 159 ? 13.312 9.742 14.234 1 97.94 159 GLU B C 1
ATOM 3808 O O . GLU B 1 159 ? 13.641 8.594 14.531 1 97.94 159 GLU B O 1
ATOM 3813 N N . TRP B 1 160 ? 14.156 10.719 14.094 1 98.06 160 TRP B N 1
ATOM 3814 C CA . TRP B 1 160 ? 15.516 10.711 14.625 1 98.06 160 TRP B CA 1
ATOM 3815 C C . TRP B 1 160 ? 15.617 11.609 15.852 1 98.06 160 TRP B C 1
ATOM 3817 O O . TRP B 1 160 ? 15.055 12.703 15.883 1 98.06 160 TRP B O 1
ATOM 3827 N N . ARG B 1 161 ? 16.297 11.18 16.875 1 97.5 161 ARG B N 1
ATOM 3828 C CA . ARG B 1 161 ? 16.469 11.977 18.094 1 97.5 161 ARG B CA 1
ATOM 3829 C C . ARG B 1 161 ? 17.953 12.164 18.406 1 97.5 161 ARG B C 1
ATOM 3831 O O . ARG B 1 161 ? 18.781 11.305 18.094 1 97.5 161 ARG B O 1
ATOM 3838 N N . PRO B 1 162 ? 18.219 13.289 19.109 1 96.19 162 PRO B N 1
ATOM 3839 C CA . PRO B 1 162 ? 19.594 13.5 19.562 1 96.19 162 PRO B CA 1
ATOM 3840 C C . PRO B 1 162 ? 20.125 12.328 20.391 1 96.19 162 PRO B C 1
ATOM 3842 O O . PRO B 1 162 ? 19.391 11.758 21.203 1 96.19 162 PRO B O 1
ATOM 3845 N N . GLY B 1 163 ? 21.359 12.07 20.172 1 95.38 163 GLY B N 1
ATOM 3846 C CA . GLY B 1 163 ? 21.953 10.906 20.812 1 95.38 163 GLY B CA 1
ATOM 3847 C C . GLY B 1 163 ? 22.094 9.727 19.859 1 95.38 163 GLY B C 1
ATOM 3848 O O . GLY B 1 163 ? 22.891 8.82 20.109 1 95.38 163 GLY B O 1
ATOM 3849 N N . THR B 1 164 ? 21.281 9.695 18.844 1 96.5 164 THR B N 1
ATOM 3850 C CA . THR B 1 164 ? 21.453 8.695 17.797 1 96.5 164 THR B CA 1
ATOM 3851 C C . THR B 1 164 ? 22.656 9.023 16.922 1 96.5 164 THR B C 1
ATOM 3853 O O . THR B 1 164 ? 22.766 10.133 16.391 1 96.5 164 THR B O 1
ATOM 3856 N N . PRO B 1 165 ? 23.516 8.094 16.781 1 95.19 165 PRO B N 1
ATOM 3857 C CA . PRO B 1 165 ? 24.688 8.383 15.977 1 95.19 165 PRO B CA 1
ATOM 3858 C C . PRO B 1 165 ? 24.359 8.695 14.516 1 95.19 165 PRO B C 1
ATOM 3860 O O . PRO B 1 165 ? 23.453 8.07 13.945 1 95.19 165 PRO B O 1
ATOM 3863 N N . VAL B 1 166 ? 25.016 9.656 13.977 1 95 166 VAL B N 1
ATOM 3864 C CA . VAL B 1 166 ? 24.938 9.945 12.547 1 95 166 VAL B CA 1
ATOM 3865 C C . VAL B 1 166 ? 26.172 9.406 11.844 1 95 166 VAL B C 1
ATOM 3867 O O . VAL B 1 166 ? 27.312 9.734 12.219 1 95 166 VAL B O 1
ATOM 3870 N N . PRO B 1 167 ? 25.969 8.617 10.859 1 91.5 167 PRO B N 1
ATOM 3871 C CA . PRO B 1 167 ? 27.125 8.023 10.172 1 91.5 167 PRO B CA 1
ATOM 3872 C C . PRO B 1 167 ? 28.062 9.07 9.602 1 91.5 167 PRO B C 1
ATOM 3874 O O . PRO B 1 167 ? 27.625 10.109 9.094 1 91.5 167 PRO B O 1
ATOM 3877 N N . GLU B 1 168 ? 29.312 8.781 9.719 1 91.12 168 GLU B N 1
ATOM 3878 C CA . GLU B 1 168 ? 30.344 9.656 9.141 1 91.12 168 GLU B CA 1
ATOM 3879 C C . GLU B 1 168 ? 30.375 9.539 7.625 1 91.12 168 GLU B C 1
ATOM 3881 O O . GLU B 1 168 ? 30.094 8.469 7.074 1 91.12 168 GLU B O 1
ATOM 3886 N N . PRO B 1 169 ? 30.766 10.648 6.965 1 90.81 169 PRO B N 1
ATOM 3887 C CA . PRO B 1 169 ? 30.891 10.57 5.508 1 90.81 169 PRO B CA 1
ATOM 3888 C C . PRO B 1 169 ? 31.906 9.523 5.062 1 90.81 169 PRO B C 1
ATOM 3890 O O . PRO B 1 169 ? 32.969 9.414 5.66 1 90.81 169 PRO B O 1
ATOM 3893 N N . LYS B 1 170 ? 31.625 8.812 4.082 1 89.38 170 LYS B N 1
ATOM 3894 C CA . LYS B 1 170 ? 32.5 7.766 3.549 1 89.38 170 LYS B CA 1
ATOM 3895 C C . LYS B 1 170 ? 33.406 8.312 2.451 1 89.38 170 LYS B C 1
ATOM 3897 O O . LYS B 1 170 ? 34.312 7.617 1.973 1 89.38 170 LYS B O 1
ATOM 3902 N N . GLY B 1 171 ? 33.156 9.5 2.02 1 91.69 171 GLY B N 1
ATOM 3903 C CA . GLY B 1 171 ? 34 10.148 1.027 1 91.69 171 GLY B CA 1
ATOM 3904 C C . GLY B 1 171 ? 33.625 9.812 -0.399 1 91.69 171 GLY B C 1
ATOM 3905 O O . GLY B 1 171 ? 34.25 10.297 -1.348 1 91.69 171 GLY B O 1
ATOM 3906 N N . ARG B 1 172 ? 32.562 9.133 -0.597 1 94.25 172 ARG B N 1
ATOM 3907 C CA . ARG B 1 172 ? 32.125 8.719 -1.928 1 94.25 172 ARG B CA 1
ATOM 3908 C C . ARG B 1 172 ? 31.375 9.844 -2.629 1 94.25 172 ARG B C 1
ATOM 3910 O O . ARG B 1 172 ? 31.234 9.836 -3.854 1 94.25 172 ARG B O 1
ATOM 3917 N N . LEU B 1 173 ? 30.797 10.766 -1.796 1 97.44 173 LEU B N 1
ATOM 3918 C CA . LEU B 1 173 ? 30.047 11.891 -2.336 1 97.44 173 LEU B CA 1
ATOM 3919 C C . LEU B 1 173 ? 30.531 13.211 -1.751 1 97.44 173 LEU B C 1
ATOM 3921 O O . LEU B 1 173 ? 31.078 13.242 -0.644 1 97.44 173 LEU B O 1
ATOM 3925 N N . GLU B 1 174 ? 30.438 14.219 -2.562 1 97.81 174 GLU B N 1
ATOM 3926 C CA . GLU B 1 174 ? 30.578 15.602 -2.102 1 97.81 174 GLU B CA 1
ATOM 3927 C C . GLU B 1 174 ? 29.234 16.328 -2.109 1 97.81 174 GLU B C 1
ATOM 3929 O O . GLU B 1 174 ? 28.375 16.047 -2.953 1 97.81 174 GLU B O 1
ATOM 3934 N N . PHE B 1 175 ? 29.062 17.266 -1.132 1 98.12 175 PHE B N 1
ATOM 3935 C CA . PHE B 1 175 ? 27.781 17.953 -1.006 1 98.12 175 PHE B CA 1
ATOM 3936 C C . PHE B 1 175 ? 27.953 19.453 -1.174 1 98.12 175 PHE B C 1
ATOM 3938 O O . PHE B 1 175 ? 28.922 20.031 -0.689 1 98.12 175 PHE B O 1
ATOM 3945 N N . ARG B 1 176 ? 27.031 20.094 -1.874 1 97.75 176 ARG B N 1
ATOM 3946 C CA . ARG B 1 176 ? 26.969 21.547 -2.008 1 97.75 176 ARG B CA 1
ATOM 3947 C C . ARG B 1 176 ? 25.547 22.047 -1.769 1 97.75 176 ARG B C 1
ATOM 3949 O O . ARG B 1 176 ? 24.578 21.312 -1.942 1 97.75 176 ARG B O 1
ATOM 3956 N N . PRO B 1 177 ? 25.391 23.344 -1.421 1 97.81 177 PRO B N 1
ATOM 3957 C CA . PRO B 1 177 ? 24.047 23.906 -1.318 1 97.81 177 PRO B CA 1
ATOM 3958 C C . PRO B 1 177 ? 23.344 24 -2.668 1 97.81 177 PRO B C 1
ATOM 3960 O O . PRO B 1 177 ? 24 24 -3.715 1 97.81 177 PRO B O 1
ATOM 3963 N N . VAL B 1 178 ? 22.047 23.953 -2.598 1 98.31 178 VAL B N 1
ATOM 3964 C CA . VAL B 1 178 ? 21.234 24.234 -3.779 1 98.31 178 VAL B CA 1
ATOM 3965 C C . VAL B 1 178 ? 21.375 25.703 -4.176 1 98.31 178 VAL B C 1
ATOM 3967 O O . VAL B 1 178 ? 21.281 26.594 -3.328 1 98.31 178 VAL B O 1
ATOM 3970 N N . ARG B 1 179 ? 21.547 25.922 -5.438 1 97 179 ARG B N 1
ATOM 3971 C CA . ARG B 1 179 ? 21.859 27.266 -5.91 1 97 179 ARG B CA 1
ATOM 3972 C C . ARG B 1 179 ? 20.578 28.094 -6.051 1 97 179 ARG B C 1
ATOM 3974 O O . ARG B 1 179 ? 20.547 29.25 -5.648 1 97 179 ARG B O 1
ATOM 3981 N N . ASP B 1 180 ? 19.609 27.594 -6.695 1 96.62 180 ASP B N 1
ATOM 3982 C CA . ASP B 1 180 ? 18.344 28.266 -6.957 1 96.62 180 ASP B CA 1
ATOM 3983 C C . ASP B 1 180 ? 17.234 27.266 -7.293 1 96.62 180 ASP B C 1
ATOM 3985 O O . ASP B 1 180 ? 17.453 26.047 -7.211 1 96.62 180 ASP B O 1
ATOM 3989 N N . ARG B 1 181 ? 16.062 27.766 -7.582 1 97.56 181 ARG B N 1
ATOM 3990 C CA . ARG B 1 181 ? 14.898 26.938 -7.879 1 97.56 181 ARG B CA 1
ATOM 3991 C C . ARG B 1 181 ? 15.195 25.953 -9.016 1 97.56 181 ARG B C 1
ATOM 3993 O O . ARG B 1 181 ? 14.898 24.766 -8.906 1 97.56 181 ARG B O 1
ATOM 4000 N N . GLU B 1 182 ? 15.727 26.422 -10.086 1 98.12 182 GLU B N 1
ATOM 4001 C CA . GLU B 1 182 ? 15.961 25.578 -11.25 1 98.12 182 GLU B CA 1
ATOM 4002 C C . GLU B 1 182 ? 16.969 24.484 -10.938 1 98.12 182 GLU B C 1
ATOM 4004 O O . GLU B 1 182 ? 16.859 23.359 -11.438 1 98.12 182 GLU B O 1
ATOM 4009 N N . ASP B 1 183 ? 17.938 24.812 -10.125 1 98.25 183 ASP B N 1
ATOM 4010 C CA . ASP B 1 183 ? 18.953 23.844 -9.703 1 98.25 183 ASP B CA 1
ATOM 4011 C C . ASP B 1 183 ? 18.312 22.641 -9.031 1 98.25 183 ASP B C 1
ATOM 4013 O O . ASP B 1 183 ? 18.641 21.5 -9.359 1 98.25 183 ASP B O 1
ATOM 4017 N N . LEU B 1 184 ? 17.359 22.797 -8.172 1 98.38 184 LEU B N 1
ATOM 4018 C CA . LEU B 1 184 ? 16.703 21.719 -7.453 1 98.38 184 LEU B CA 1
ATOM 4019 C C . LEU B 1 184 ? 15.641 21.047 -8.328 1 98.38 184 LEU B C 1
ATOM 4021 O O . LEU B 1 184 ? 15.57 19.828 -8.406 1 98.38 184 LEU B O 1
ATOM 4025 N N . VAL B 1 185 ? 14.875 21.844 -9.031 1 98.5 185 VAL B N 1
ATOM 4026 C CA . VAL B 1 185 ? 13.781 21.328 -9.844 1 98.5 185 VAL B CA 1
ATOM 4027 C C . VAL B 1 185 ? 14.336 20.422 -10.945 1 98.5 185 VAL B C 1
ATOM 4029 O O . VAL B 1 185 ? 13.742 19.391 -11.281 1 98.5 185 VAL B O 1
ATOM 4032 N N . ALA B 1 186 ? 15.469 20.781 -11.484 1 98.19 186 ALA B N 1
ATOM 4033 C CA . ALA B 1 186 ? 16.109 19.984 -12.523 1 98.19 186 ALA B CA 1
ATOM 4034 C C . ALA B 1 186 ? 16.484 18.594 -12 1 98.19 186 ALA B C 1
ATOM 4036 O O . ALA B 1 186 ? 16.453 17.609 -12.742 1 98.19 186 ALA B O 1
ATOM 4037 N N . LEU B 1 187 ? 16.812 18.5 -10.742 1 98.19 187 LEU B N 1
ATOM 4038 C CA . LEU B 1 187 ? 17.156 17.234 -10.125 1 98.19 187 LEU B CA 1
ATOM 4039 C C . LEU B 1 187 ? 15.898 16.469 -9.727 1 98.19 187 LEU B C 1
ATOM 4041 O O . LEU B 1 187 ? 15.844 15.242 -9.844 1 98.19 187 LEU B O 1
ATOM 4045 N N . MET B 1 188 ? 14.898 17.203 -9.312 1 98.06 188 MET B N 1
ATOM 4046 C CA . MET B 1 188 ? 13.641 16.594 -8.883 1 98.06 188 MET B CA 1
ATOM 4047 C C . MET B 1 188 ? 12.93 15.93 -10.062 1 98.06 188 MET B C 1
ATOM 4049 O O . MET B 1 188 ? 12.211 14.945 -9.891 1 98.06 188 MET B O 1
ATOM 4053 N N . THR B 1 189 ? 13.102 16.453 -11.258 1 97.5 189 THR B N 1
ATOM 4054 C CA . THR B 1 189 ? 12.336 16.047 -12.43 1 97.5 189 THR B CA 1
ATOM 4055 C C . THR B 1 189 ? 12.594 14.586 -12.766 1 97.5 189 THR B C 1
ATOM 4057 O O . THR B 1 189 ? 11.664 13.773 -12.789 1 97.5 189 THR B O 1
ATOM 4060 N N . PRO B 1 190 ? 13.852 14.164 -12.977 1 95.44 190 PRO B N 1
ATOM 4061 C CA . PRO B 1 190 ? 14.062 12.75 -13.273 1 95.44 190 PRO B CA 1
ATOM 4062 C C . PRO B 1 190 ? 13.711 11.836 -12.102 1 95.44 190 PRO B C 1
ATOM 4064 O O . PRO B 1 190 ? 13.312 10.688 -12.297 1 95.44 190 PRO B O 1
ATOM 4067 N N . VAL B 1 191 ? 13.844 12.312 -10.875 1 94.25 191 VAL B N 1
ATOM 4068 C CA . VAL B 1 191 ? 13.469 11.539 -9.695 1 94.25 191 VAL B CA 1
ATOM 4069 C C . VAL B 1 191 ? 11.961 11.312 -9.672 1 94.25 191 VAL B C 1
ATOM 4071 O O . VAL B 1 191 ? 11.492 10.234 -9.32 1 94.25 191 VAL B O 1
ATOM 4074 N N . MET B 1 192 ? 11.195 12.312 -10.102 1 93.25 192 MET B N 1
ATOM 4075 C CA . MET B 1 192 ? 9.742 12.25 -10.18 1 93.25 192 MET B CA 1
ATOM 4076 C C . MET B 1 192 ? 9.289 11.242 -11.227 1 93.25 192 MET B C 1
ATOM 4078 O O . MET B 1 192 ? 8.297 10.531 -11.031 1 93.25 192 MET B O 1
ATOM 4082 N N . GLU B 1 193 ? 10.008 11.094 -12.273 1 87.75 193 GLU B N 1
ATOM 4083 C CA . GLU B 1 193 ? 9.656 10.164 -13.344 1 87.75 193 GLU B CA 1
ATOM 4084 C C . GLU B 1 193 ? 9.57 8.734 -12.828 1 87.75 193 GLU B C 1
ATOM 4086 O O . GLU B 1 193 ? 8.672 7.984 -13.211 1 87.75 193 GLU B O 1
ATOM 4091 N N . GLY B 1 194 ? 10.383 8.383 -11.945 1 83 194 GLY B N 1
ATOM 4092 C CA . GLY B 1 194 ? 10.398 7.039 -11.398 1 83 194 GLY B CA 1
ATOM 4093 C C . GLY B 1 194 ? 10.031 6.988 -9.93 1 83 194 GLY B C 1
ATOM 4094 O O . GLY B 1 194 ? 10.492 6.105 -9.195 1 83 194 GLY B O 1
ATOM 4095 N N . THR B 1 195 ? 9.172 7.934 -9.547 1 87.12 195 THR B N 1
ATOM 4096 C CA . THR B 1 195 ? 8.906 8.078 -8.125 1 87.12 195 THR B CA 1
ATOM 4097 C C . THR B 1 195 ? 8.102 6.891 -7.598 1 87.12 195 THR B C 1
ATOM 4099 O O . THR B 1 195 ? 7.246 6.355 -8.305 1 87.12 195 THR B O 1
ATOM 4102 N N . LEU B 1 196 ? 8.438 6.531 -6.355 1 85.5 196 LEU B N 1
ATOM 4103 C CA . LEU B 1 196 ? 7.695 5.488 -5.66 1 85.5 196 LEU B CA 1
ATOM 4104 C C . LEU B 1 196 ? 6.715 6.09 -4.664 1 85.5 196 LEU B C 1
ATOM 4106 O O . LEU B 1 196 ? 5.969 5.367 -4 1 85.5 196 LEU B O 1
ATOM 4110 N N . ASP B 1 197 ? 6.707 7.402 -4.594 1 89.5 197 ASP B N 1
ATOM 4111 C CA . ASP B 1 197 ? 5.805 8.133 -3.709 1 89.5 197 ASP B CA 1
ATOM 4112 C C . ASP B 1 197 ? 4.387 8.172 -4.281 1 89.5 197 ASP B C 1
ATOM 4114 O O . ASP B 1 197 ? 4.18 8.602 -5.414 1 89.5 197 ASP B O 1
ATOM 4118 N N . ALA B 1 198 ? 3.41 7.801 -3.441 1 90.62 198 ALA B N 1
ATOM 4119 C CA . ALA B 1 198 ? 2.033 7.648 -3.902 1 90.62 198 ALA B CA 1
ATOM 4120 C C . ALA B 1 198 ? 1.474 8.977 -4.406 1 90.62 198 ALA B C 1
ATOM 4122 O O . ALA B 1 198 ? 0.779 9.016 -5.426 1 90.62 198 ALA B O 1
ATOM 4123 N N . HIS B 1 199 ? 1.697 10.047 -3.727 1 91.56 199 HIS B N 1
ATOM 4124 C CA . HIS B 1 199 ? 1.192 11.344 -4.172 1 91.56 199 HIS B CA 1
ATOM 4125 C C . HIS B 1 199 ? 1.853 11.773 -5.477 1 91.56 199 HIS B C 1
ATOM 4127 O O . HIS B 1 199 ? 1.199 12.359 -6.344 1 91.56 199 HIS B O 1
ATOM 4133 N N . GLY B 1 200 ? 3.174 11.477 -5.598 1 90.69 200 GLY B N 1
ATOM 4134 C CA . GLY B 1 200 ? 3.848 11.719 -6.863 1 90.69 200 GLY B CA 1
ATOM 4135 C C . GLY B 1 200 ? 3.256 10.938 -8.016 1 90.69 200 GLY B C 1
ATOM 4136 O O . GLY B 1 200 ? 3.037 11.477 -9.102 1 90.69 200 GLY B O 1
ATOM 4137 N N . GLN B 1 201 ? 2.99 9.68 -7.773 1 86.38 201 GLN B N 1
ATOM 4138 C CA . GLN B 1 201 ? 2.377 8.836 -8.789 1 86.38 201 GLN B CA 1
ATOM 4139 C C . GLN B 1 201 ? 0.994 9.352 -9.18 1 86.38 201 GLN B C 1
ATOM 4141 O O . GLN B 1 201 ? 0.624 9.336 -10.352 1 86.38 201 GLN B O 1
ATOM 4146 N N . ALA B 1 202 ? 0.269 9.789 -8.188 1 86.62 202 ALA B N 1
ATOM 4147 C CA . ALA B 1 202 ? -1.061 10.344 -8.445 1 86.62 202 ALA B CA 1
ATOM 4148 C C . ALA B 1 202 ? -0.978 11.602 -9.297 1 86.62 202 ALA B C 1
ATOM 4150 O O . ALA B 1 202 ? -1.801 11.805 -10.195 1 86.62 202 ALA B O 1
ATOM 4151 N N . ASP B 1 203 ? 0.038 12.414 -9.039 1 88.88 203 ASP B N 1
ATOM 4152 C CA . ASP B 1 203 ? 0.252 13.617 -9.836 1 88.88 203 ASP B CA 1
ATOM 4153 C C . ASP B 1 203 ? 0.522 13.266 -11.297 1 88.88 203 ASP B C 1
ATOM 4155 O O . ASP B 1 203 ? -0.075 13.852 -12.203 1 88.88 203 ASP B O 1
ATOM 4159 N N . LEU B 1 204 ? 1.363 12.352 -11.516 1 85.88 204 LEU B N 1
ATOM 4160 C CA . LEU B 1 204 ? 1.683 11.922 -12.867 1 85.88 204 LEU B CA 1
ATOM 4161 C C . LEU B 1 204 ? 0.458 11.32 -13.555 1 85.88 204 LEU B C 1
ATOM 4163 O O . LEU B 1 204 ? 0.193 11.602 -14.719 1 85.88 204 LEU B O 1
ATOM 4167 N N . ALA B 1 205 ? -0.295 10.562 -12.852 1 80.44 205 ALA B N 1
ATOM 4168 C CA . ALA B 1 205 ? -1.481 9.898 -13.391 1 80.44 205 ALA B CA 1
ATOM 4169 C C . ALA B 1 205 ? -2.555 10.922 -13.758 1 80.44 205 ALA B C 1
ATOM 4171 O O . ALA B 1 205 ? -3.418 10.648 -14.594 1 80.44 205 ALA B O 1
ATOM 4172 N N . SER B 1 206 ? -2.492 12.039 -13.102 1 84.38 206 SER B N 1
ATOM 4173 C CA . SER B 1 206 ? -3.482 13.078 -13.367 1 84.38 206 SER B CA 1
ATOM 4174 C C . SER B 1 206 ? -3.174 13.812 -14.664 1 84.38 206 SER B C 1
ATOM 4176 O O . SER B 1 206 ? -3.949 14.672 -15.094 1 84.38 206 SER B O 1
ATOM 4178 N N . GLY B 1 207 ? -1.988 13.555 -15.25 1 87.19 207 GLY B N 1
ATOM 4179 C CA . GLY B 1 207 ? -1.657 14.141 -16.547 1 87.19 207 GLY B CA 1
ATOM 4180 C C . GLY B 1 207 ? -0.504 15.125 -16.469 1 87.19 207 GLY B C 1
ATOM 4181 O O . GLY B 1 207 ? -0.066 15.648 -17.5 1 87.19 207 GLY B O 1
ATOM 4182 N N . LEU B 1 208 ? 0.008 15.344 -15.328 1 92.62 208 LEU B N 1
ATOM 4183 C CA . LEU B 1 208 ? 1.162 16.234 -15.211 1 92.62 208 LEU B CA 1
ATOM 4184 C C . LEU B 1 208 ? 2.424 15.555 -15.734 1 92.62 208 LEU B C 1
ATOM 4186 O O . LEU B 1 208 ? 2.627 14.359 -15.508 1 92.62 208 LEU B O 1
ATOM 4190 N N . SER B 1 209 ? 3.219 16.359 -16.406 1 95.38 209 SER B N 1
ATOM 4191 C CA . SER B 1 209 ? 4.555 15.867 -16.703 1 95.38 209 SER B CA 1
ATOM 4192 C C . SER B 1 209 ? 5.414 15.789 -15.453 1 95.38 209 SER B C 1
ATOM 4194 O O . SER B 1 209 ? 5.098 16.422 -14.438 1 95.38 209 SER B O 1
ATOM 4196 N N . ALA B 1 210 ? 6.477 15.094 -15.516 1 95.06 210 ALA B N 1
ATOM 4197 C CA . ALA B 1 210 ? 7.398 15.008 -14.391 1 95.06 210 ALA B CA 1
ATOM 4198 C C . ALA B 1 210 ? 7.91 16.391 -13.984 1 95.06 210 ALA B C 1
ATOM 4200 O O . ALA B 1 210 ? 8.008 16.688 -12.797 1 95.06 210 ALA B O 1
ATOM 4201 N N . ARG B 1 211 ? 8.188 17.219 -14.938 1 97.19 211 ARG B N 1
ATOM 4202 C CA . ARG B 1 211 ? 8.672 18.562 -14.695 1 97.19 211 ARG B CA 1
ATOM 4203 C C . ARG B 1 211 ? 7.602 19.406 -14 1 97.19 211 ARG B C 1
ATOM 4205 O O . ARG B 1 211 ? 7.883 20.094 -13.016 1 97.19 211 ARG B O 1
ATOM 4212 N N . GLU B 1 212 ? 6.426 19.297 -14.492 1 97.25 212 GLU B N 1
ATOM 4213 C CA . GLU B 1 212 ? 5.324 20.062 -13.898 1 97.25 212 GLU B CA 1
ATOM 4214 C C . GLU B 1 212 ? 5.066 19.625 -12.461 1 97.25 212 GLU B C 1
ATOM 4216 O O . GLU B 1 212 ? 4.832 20.469 -11.586 1 97.25 212 GLU B O 1
ATOM 4221 N N . ALA B 1 213 ? 5.125 18.344 -12.258 1 96.12 213 ALA B N 1
ATOM 4222 C CA . ALA B 1 213 ? 4.922 17.812 -10.914 1 96.12 213 ALA B CA 1
ATOM 4223 C C . ALA B 1 213 ? 6.02 18.297 -9.969 1 96.12 213 ALA B C 1
ATOM 4225 O O . ALA B 1 213 ? 5.746 18.672 -8.828 1 96.12 213 ALA B O 1
ATOM 4226 N N . ALA B 1 214 ? 7.227 18.266 -10.461 1 97.25 214 ALA B N 1
ATOM 4227 C CA . ALA B 1 214 ? 8.359 18.75 -9.664 1 97.25 214 ALA B CA 1
ATOM 4228 C C . ALA B 1 214 ? 8.219 20.234 -9.344 1 97.25 214 A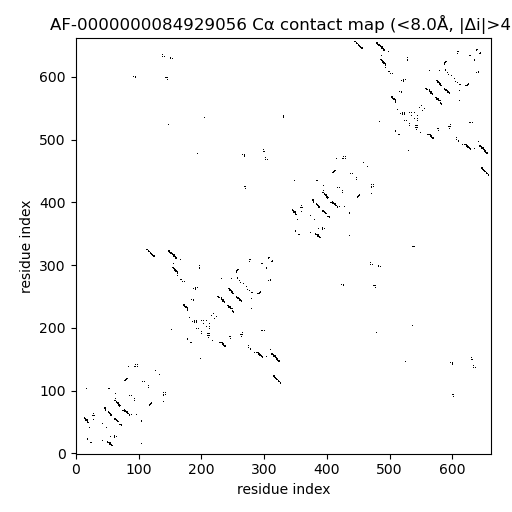LA B C 1
ATOM 4230 O O . ALA B 1 214 ? 8.438 20.641 -8.203 1 97.25 214 ALA B O 1
ATOM 4231 N N . GLU B 1 215 ? 7.816 20.984 -10.297 1 97.56 215 GLU B N 1
ATOM 4232 C CA . GLU B 1 215 ? 7.621 22.422 -10.102 1 97.56 215 GLU B CA 1
ATOM 4233 C C . GLU B 1 215 ? 6.508 22.703 -9.094 1 97.56 215 GLU B C 1
ATOM 4235 O O . GLU B 1 215 ? 6.652 23.562 -8.219 1 97.56 215 GLU B O 1
ATOM 4240 N N . GLN B 1 216 ? 5.52 21.969 -9.227 1 95.62 216 GLN B N 1
ATOM 4241 C CA . GLN B 1 216 ? 4.402 22.125 -8.305 1 95.62 216 GLN B CA 1
ATOM 4242 C C . GLN B 1 216 ? 4.824 21.812 -6.875 1 95.62 216 GLN B C 1
ATOM 4244 O O . GLN B 1 216 ? 4.484 22.547 -5.945 1 95.62 216 GLN B O 1
ATOM 4249 N N . HIS B 1 217 ? 5.527 20.766 -6.758 1 94.94 217 HIS B N 1
ATOM 4250 C CA . HIS B 1 217 ? 6.008 20.391 -5.434 1 94.94 217 HIS B CA 1
ATOM 4251 C C . HIS B 1 217 ? 6.891 21.484 -4.836 1 94.94 217 HIS B C 1
ATOM 4253 O O . HIS B 1 217 ? 6.723 21.859 -3.674 1 94.94 217 HIS B O 1
ATOM 4259 N N . TYR B 1 218 ? 7.777 21.969 -5.594 1 96.94 218 TYR B N 1
ATOM 4260 C CA . TYR B 1 218 ? 8.648 23.047 -5.133 1 96.94 218 TYR B CA 1
ATOM 4261 C C . TYR B 1 218 ? 7.836 24.266 -4.746 1 96.94 218 TYR B C 1
ATOM 4263 O O . TYR B 1 218 ? 7.961 24.781 -3.629 1 96.94 218 TYR B O 1
ATOM 4271 N N . ASP B 1 219 ? 6.984 24.734 -5.602 1 96 219 ASP B N 1
ATOM 4272 C CA . ASP B 1 219 ? 6.293 26.016 -5.465 1 96 219 ASP B CA 1
ATOM 4273 C C . ASP B 1 219 ? 5.242 25.953 -4.359 1 96 219 ASP B C 1
ATOM 4275 O O . ASP B 1 219 ? 5.023 26.953 -3.654 1 96 219 ASP B O 1
ATOM 4279 N N . GLU B 1 220 ? 4.68 24.812 -4.223 1 90.69 220 GLU B N 1
ATOM 4280 C CA . GLU B 1 220 ? 3.561 24.719 -3.289 1 90.69 220 GLU B CA 1
ATOM 4281 C C . GLU B 1 220 ? 4.035 24.281 -1.904 1 90.69 220 GLU B C 1
ATOM 4283 O O . GLU B 1 220 ? 3.34 24.5 -0.909 1 90.69 220 GLU B O 1
ATOM 4288 N N . GLU B 1 221 ? 5.176 23.719 -1.842 1 90.81 221 GLU B N 1
ATOM 4289 C CA . GLU B 1 221 ? 5.617 23.219 -0.543 1 90.81 221 GLU B CA 1
ATOM 4290 C C . GLU B 1 221 ? 6.945 23.844 -0.13 1 90.81 221 GLU B C 1
ATOM 4292 O O . GLU B 1 221 ? 6.996 24.656 0.795 1 90.81 221 GLU B O 1
ATOM 4297 N N . PHE B 1 222 ? 7.957 23.641 -0.887 1 93.69 222 PHE B N 1
ATOM 4298 C CA . PHE B 1 222 ? 9.312 23.984 -0.456 1 93.69 222 PHE B CA 1
ATOM 4299 C C . PHE B 1 222 ? 9.484 25.484 -0.371 1 93.69 222 PHE B C 1
ATOM 4301 O O . PHE B 1 222 ? 10.141 25.984 0.547 1 93.69 222 PHE B O 1
ATOM 4308 N N . ALA B 1 223 ? 8.875 26.156 -1.285 1 91.88 223 ALA B N 1
ATOM 4309 C CA . ALA B 1 223 ? 9.023 27.609 -1.349 1 91.88 223 ALA B CA 1
ATOM 4310 C C . ALA B 1 223 ? 8.453 28.266 -0.098 1 91.88 223 ALA B C 1
ATOM 4312 O O . ALA B 1 223 ? 8.781 29.406 0.209 1 91.88 223 ALA B O 1
ATOM 4313 N N . HIS B 1 224 ? 7.707 27.516 0.643 1 88.75 224 HIS B N 1
ATOM 4314 C CA . HIS B 1 224 ? 7.008 28.125 1.767 1 88.75 224 HIS B CA 1
ATOM 4315 C C . HIS B 1 224 ? 7.688 27.781 3.09 1 88.75 224 HIS B C 1
ATOM 4317 O O . HIS B 1 224 ? 7.238 28.219 4.152 1 88.75 224 HIS B O 1
ATOM 4323 N N . TYR B 1 225 ? 8.766 27.047 2.992 1 92.31 225 TYR B N 1
ATOM 4324 C CA . TYR B 1 225 ? 9.508 26.781 4.219 1 92.31 225 TYR B CA 1
ATOM 4325 C C . TYR B 1 225 ? 10.219 28.031 4.715 1 92.31 225 TYR B C 1
ATOM 4327 O O . TYR B 1 225 ? 10.766 28.797 3.922 1 92.31 225 TYR B O 1
ATOM 4335 N N . SER B 1 226 ? 10.203 28.203 6.016 1 88.12 226 SER B N 1
ATOM 4336 C CA . SER B 1 226 ? 10.867 29.375 6.59 1 88.12 226 SER B CA 1
ATOM 4337 C C . SER B 1 226 ? 12.312 29.062 6.961 1 88.12 226 SER B C 1
ATOM 4339 O O . SER B 1 226 ? 13.086 29.969 7.281 1 88.12 226 SER B O 1
ATOM 4341 N N . SER B 1 227 ? 12.727 27.812 6.969 1 94.31 227 SER B N 1
ATOM 4342 C CA . SER B 1 227 ? 14.102 27.422 7.273 1 94.31 227 SER B CA 1
ATOM 4343 C C . SER B 1 227 ? 15.055 27.844 6.164 1 94.31 227 SER B C 1
ATOM 4345 O O . SER B 1 227 ? 14.633 28.062 5.023 1 94.31 227 SER B O 1
ATOM 4347 N N . PRO B 1 228 ? 16.344 28.016 6.496 1 94.81 228 PRO B N 1
ATOM 4348 C CA . PRO B 1 228 ? 17.312 28.469 5.496 1 94.81 228 PRO B CA 1
ATOM 4349 C C . PRO B 1 228 ? 17.422 27.516 4.312 1 94.81 228 PRO B C 1
ATOM 4351 O O . PRO B 1 228 ? 17.562 26.297 4.504 1 94.81 228 PRO B O 1
ATOM 4354 N N . ARG B 1 229 ? 17.469 28.016 3.143 1 95.44 229 ARG B N 1
ATOM 4355 C CA . ARG B 1 229 ? 17.609 27.203 1.934 1 95.44 229 ARG B CA 1
ATOM 4356 C C . ARG B 1 229 ? 19.016 26.625 1.837 1 95.44 229 ARG B C 1
ATOM 4358 O O . ARG B 1 229 ? 19.25 25.656 1.107 1 95.44 229 ARG B O 1
ATOM 4365 N N . GLU B 1 230 ? 19.953 27.219 2.506 1 95.25 230 GLU B N 1
ATOM 4366 C CA . GLU B 1 230 ? 21.328 26.75 2.529 1 95.25 230 GLU B CA 1
ATOM 4367 C C . GLU B 1 230 ? 21.406 25.344 3.115 1 95.25 230 GLU B C 1
ATOM 4369 O O . GLU B 1 230 ? 22.422 24.656 2.953 1 95.25 230 GLU B O 1
ATOM 4374 N N . TRP B 1 231 ? 20.359 24.906 3.859 1 97.94 231 TRP B N 1
ATOM 4375 C CA . TRP B 1 231 ? 20.328 23.562 4.418 1 97.94 231 TRP B CA 1
ATOM 4376 C C . TRP B 1 231 ? 20.156 22.531 3.318 1 97.94 231 TRP B C 1
ATOM 4378 O O . TRP B 1 231 ? 20.484 21.344 3.51 1 97.94 231 TRP B O 1
ATOM 4388 N N . TRP B 1 232 ? 19.547 22.969 2.164 1 98.62 232 TRP B N 1
ATOM 4389 C CA . TRP B 1 232 ? 19.328 22.047 1.058 1 98.62 232 TRP B CA 1
ATOM 4390 C C . TRP B 1 232 ? 20.641 21.641 0.397 1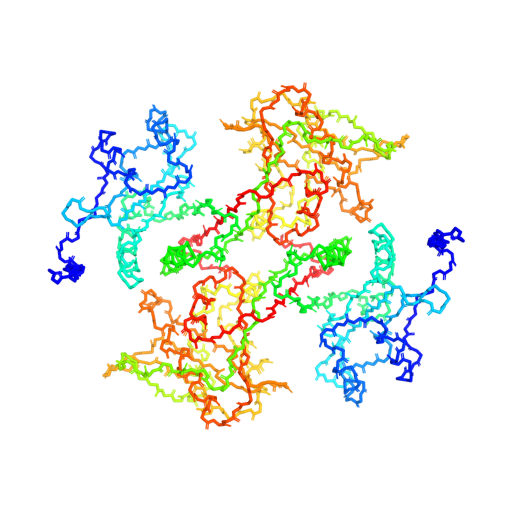 98.62 232 TRP B C 1
ATOM 4392 O O . TRP B 1 232 ? 21.484 22.484 0.132 1 98.62 232 TRP B O 1
ATOM 4402 N N . ARG B 1 233 ? 20.812 20.312 0.107 1 98.62 233 ARG B N 1
ATOM 4403 C CA . ARG B 1 233 ? 22.094 19.828 -0.374 1 98.62 233 ARG B CA 1
ATOM 4404 C C . ARG B 1 233 ? 21.938 19.031 -1.663 1 98.62 233 ARG B C 1
ATOM 4406 O O . ARG B 1 233 ? 21 18.234 -1.799 1 98.62 233 ARG B O 1
ATOM 4413 N N . VAL B 1 234 ? 22.844 19.281 -2.562 1 98.75 234 VAL B N 1
ATOM 4414 C CA . VAL B 1 234 ? 23.031 18.453 -3.752 1 98.75 234 VAL B CA 1
ATOM 4415 C C . VAL B 1 234 ? 24.234 17.531 -3.564 1 98.75 234 VAL B C 1
ATOM 4417 O O . VAL B 1 234 ? 25.297 17.984 -3.146 1 98.75 234 VAL B O 1
ATOM 4420 N N . ALA B 1 235 ? 24.016 16.281 -3.805 1 98.69 235 ALA B N 1
ATOM 4421 C CA . ALA B 1 235 ? 25.094 15.289 -3.764 1 98.69 235 ALA B CA 1
ATOM 4422 C C . ALA B 1 235 ? 25.75 15.125 -5.137 1 98.69 235 ALA B C 1
ATOM 4424 O O . ALA B 1 235 ? 25.047 14.977 -6.145 1 98.69 235 ALA B O 1
ATOM 4425 N N . GLN B 1 236 ? 27.078 15.086 -5.145 1 98.38 236 GLN B N 1
ATOM 4426 C CA . GLN B 1 236 ? 27.812 14.977 -6.398 1 98.38 236 GLN B CA 1
ATOM 4427 C C . GLN B 1 236 ? 28.984 14.008 -6.266 1 98.38 236 GLN B C 1
ATOM 4429 O O . GLN B 1 236 ? 29.484 13.781 -5.164 1 98.38 236 GLN B O 1
ATOM 4434 N N . LEU B 1 237 ? 29.344 13.391 -7.434 1 97.12 237 LEU B N 1
ATOM 4435 C CA . LEU B 1 237 ? 30.562 12.594 -7.449 1 97.12 237 LEU B CA 1
ATOM 4436 C C . LEU B 1 237 ? 31.797 13.477 -7.289 1 97.12 237 LEU B C 1
ATOM 4438 O O . LEU B 1 237 ? 31.891 14.547 -7.891 1 97.12 237 LEU B O 1
ATOM 4442 N N . PRO B 1 238 ? 32.688 12.922 -6.453 1 95.31 238 PRO B N 1
ATOM 4443 C CA . PRO B 1 238 ? 33.906 13.703 -6.285 1 95.31 238 PRO B CA 1
ATOM 4444 C C . PRO B 1 238 ? 34.688 13.844 -7.578 1 95.31 238 PRO B C 1
ATOM 4446 O O . PRO B 1 238 ? 34.75 12.906 -8.375 1 95.31 238 PRO B O 1
ATOM 4449 N N . GLY B 1 239 ? 35.375 14.992 -7.832 1 93.06 239 GLY B N 1
ATOM 4450 C CA . GLY B 1 239 ? 36.219 15.219 -8.984 1 93.06 239 GLY B CA 1
ATOM 4451 C C . GLY B 1 239 ? 35.469 15.727 -10.195 1 93.06 239 GLY B C 1
ATOM 4452 O O . GLY B 1 239 ? 35.812 16.781 -10.75 1 93.06 239 GLY B O 1
ATOM 4453 N N . THR B 1 240 ? 34.312 15.062 -10.594 1 93.94 240 THR B N 1
ATOM 4454 C CA . THR B 1 240 ? 33.594 15.414 -11.82 1 93.94 240 THR B CA 1
ATOM 4455 C C . THR B 1 240 ? 32.5 16.422 -11.539 1 93.94 240 THR B C 1
ATOM 4457 O O . THR B 1 240 ? 32.062 17.156 -12.438 1 93.94 240 THR B O 1
ATOM 4460 N N . GLY B 1 241 ? 31.984 16.375 -10.391 1 95.31 241 GLY B N 1
ATOM 4461 C CA . GLY B 1 241 ? 30.859 17.234 -10.055 1 95.31 241 GLY B CA 1
ATOM 4462 C C . GLY B 1 241 ? 29.547 16.75 -10.609 1 95.31 241 GLY B C 1
ATOM 4463 O O . GLY B 1 241 ? 28.531 17.469 -10.562 1 95.31 241 GLY B O 1
ATOM 4464 N N . GLU B 1 242 ? 29.531 15.562 -11.078 1 97.19 242 GLU B N 1
ATOM 4465 C CA . GLU B 1 242 ? 28.297 14.977 -11.602 1 97.19 242 GLU B CA 1
ATOM 4466 C C . GLU B 1 242 ? 27.266 14.781 -10.5 1 97.19 242 GLU B C 1
ATOM 4468 O O . GLU B 1 242 ? 27.547 14.148 -9.477 1 97.19 242 GLU B O 1
ATOM 4473 N N . PRO B 1 243 ? 26.031 15.375 -10.711 1 98.19 243 PRO B N 1
ATOM 4474 C CA . PRO B 1 243 ? 25.031 15.219 -9.664 1 98.19 243 PRO B CA 1
ATOM 4475 C C . PRO B 1 243 ? 24.547 13.781 -9.523 1 98.19 243 PRO B C 1
ATOM 4477 O O . PRO B 1 243 ? 24.359 13.086 -10.523 1 98.19 243 PRO B O 1
ATOM 4480 N N . VAL B 1 244 ? 24.328 13.359 -8.266 1 97.69 244 VAL B N 1
ATOM 4481 C CA . VAL B 1 244 ? 23.906 12 -7.938 1 97.69 244 VAL B CA 1
ATOM 4482 C C . VAL B 1 244 ? 22.531 12.031 -7.277 1 97.69 244 VAL B C 1
ATOM 4484 O O . VAL B 1 244 ? 21.75 11.086 -7.406 1 97.69 244 VAL B O 1
ATOM 4487 N N . GLY B 1 245 ? 22.234 13.086 -6.543 1 98.31 245 GLY B N 1
ATOM 4488 C CA . GLY B 1 245 ? 20.984 13.203 -5.805 1 98.31 245 GLY B CA 1
ATOM 4489 C C . GLY B 1 245 ? 20.891 14.477 -4.984 1 98.31 245 GLY B C 1
ATOM 4490 O O . GLY B 1 245 ? 21.641 15.43 -5.223 1 98.31 245 GLY B O 1
ATOM 4491 N N . PHE B 1 246 ? 19.922 14.508 -4.078 1 98.75 246 PHE B N 1
ATOM 4492 C CA . PHE B 1 246 ? 19.703 15.695 -3.256 1 98.75 246 PHE B CA 1
ATOM 4493 C C . PHE B 1 246 ? 18.938 15.352 -1.99 1 98.75 246 PHE B C 1
ATOM 4495 O O . PHE B 1 246 ? 18.359 14.266 -1.889 1 98.75 246 PHE B O 1
ATOM 4502 N N . VAL B 1 247 ? 19.016 16.219 -1.023 1 98.75 247 VAL B N 1
ATOM 4503 C CA . VAL B 1 247 ? 18.219 16.141 0.191 1 98.75 247 VAL B CA 1
ATOM 4504 C C . VAL B 1 247 ? 17.781 17.547 0.621 1 98.75 247 VAL B C 1
ATOM 4506 O O . VAL B 1 247 ? 18.562 18.5 0.515 1 98.75 247 VAL B O 1
ATOM 4509 N N . VAL B 1 248 ? 16.531 17.641 1.124 1 98.5 248 VAL B N 1
ATOM 4510 C CA . VAL B 1 248 ? 15.961 18.922 1.555 1 98.5 248 VAL B CA 1
ATOM 4511 C C . VAL B 1 248 ? 15.648 18.875 3.047 1 98.5 248 VAL B C 1
ATOM 4513 O O . VAL B 1 248 ? 14.508 18.609 3.436 1 98.5 248 VAL B O 1
ATOM 4516 N N . PRO B 1 249 ? 16.672 19.078 3.875 1 98.25 249 PRO B N 1
ATOM 4517 C CA . PRO B 1 249 ? 16.375 19.344 5.289 1 98.25 249 PRO B CA 1
ATOM 4518 C C . PRO B 1 249 ? 15.688 20.688 5.508 1 98.25 249 PRO B C 1
ATOM 4520 O O . PRO B 1 249 ? 16.094 21.703 4.938 1 98.25 249 PRO B O 1
ATOM 4523 N N . ALA B 1 250 ? 14.625 20.688 6.297 1 97.75 250 ALA B N 1
ATOM 4524 C CA . ALA B 1 250 ? 13.859 21.906 6.504 1 97.75 250 ALA B CA 1
ATOM 4525 C C . ALA B 1 250 ? 13.094 21.859 7.82 1 97.75 250 ALA B C 1
ATOM 4527 O O . ALA B 1 250 ? 13.281 20.938 8.617 1 97.75 250 ALA B O 1
ATOM 4528 N N . ARG B 1 251 ? 12.469 22.891 8.094 1 94.5 251 ARG B N 1
ATOM 4529 C CA . ARG B 1 251 ? 11.469 22.953 9.156 1 94.5 251 ARG B CA 1
ATOM 4530 C C . ARG B 1 251 ? 10.086 23.266 8.586 1 94.5 251 ARG B C 1
ATOM 4532 O O . ARG B 1 251 ? 9.906 24.297 7.922 1 94.5 251 ARG B O 1
ATOM 4539 N N . ASN B 1 252 ? 9.172 22.391 8.805 1 87.5 252 ASN B N 1
ATOM 4540 C CA . ASN B 1 252 ? 7.801 22.75 8.469 1 87.5 252 ASN B CA 1
ATOM 4541 C C . ASN B 1 252 ? 7.102 23.453 9.625 1 87.5 252 ASN B C 1
ATOM 4543 O O . ASN B 1 252 ? 7.758 24 10.508 1 87.5 252 ASN B O 1
ATOM 4547 N N . ASN B 1 253 ? 5.781 23.578 9.562 1 76.31 253 ASN B N 1
ATOM 4548 C CA . ASN B 1 253 ? 5.055 24.359 10.555 1 76.31 253 ASN B CA 1
ATOM 4549 C C . ASN B 1 253 ? 5.195 23.75 11.953 1 76.31 253 ASN B C 1
ATOM 4551 O O . ASN B 1 253 ? 4.961 24.438 12.953 1 76.31 253 ASN B O 1
ATOM 4555 N N . TYR B 1 254 ? 5.762 22.484 12.039 1 79.75 254 TYR B N 1
ATOM 4556 C CA . TYR B 1 254 ? 5.695 21.797 13.328 1 79.75 254 TYR B CA 1
ATOM 4557 C C . TYR B 1 254 ? 7.047 21.203 13.695 1 79.75 254 TYR B C 1
ATOM 4559 O O . TYR B 1 254 ? 7.43 21.203 14.867 1 79.75 254 TYR B O 1
ATOM 4567 N N . HIS B 1 255 ? 7.766 20.75 12.727 1 89.75 255 HIS B N 1
ATOM 4568 C CA . HIS B 1 255 ? 8.945 19.953 13.023 1 89.75 255 HIS B CA 1
ATOM 4569 C C . HIS B 1 255 ? 10.062 20.219 12.023 1 89.75 255 HIS B C 1
ATOM 4571 O O . HIS B 1 255 ? 9.805 20.672 10.906 1 89.75 255 HIS B O 1
ATOM 4577 N N . HIS B 1 256 ? 11.289 20.062 12.531 1 97.06 256 HIS B N 1
ATOM 4578 C CA . HIS B 1 256 ? 12.375 19.828 11.586 1 97.06 256 HIS B CA 1
ATOM 4579 C C . HIS B 1 256 ? 12.211 18.5 10.867 1 97.06 256 HIS B C 1
ATOM 4581 O O . HIS B 1 256 ? 11.82 17.5 11.477 1 97.06 256 HIS B O 1
ATOM 4587 N N . THR B 1 257 ? 12.43 18.484 9.57 1 97.94 257 THR B N 1
ATOM 4588 C CA . THR B 1 257 ? 12.078 17.297 8.789 1 97.94 257 THR B CA 1
ATOM 4589 C C . THR B 1 257 ? 13.016 17.141 7.594 1 97.94 257 THR B C 1
ATOM 4591 O O . THR B 1 257 ? 13.57 18.125 7.098 1 97.94 257 THR B O 1
ATOM 4594 N N . ILE B 1 258 ? 13.266 15.875 7.23 1 98.19 258 ILE B N 1
ATOM 4595 C CA . ILE B 1 258 ? 13.727 15.602 5.871 1 98.19 258 ILE B CA 1
ATOM 4596 C C . ILE B 1 258 ? 12.547 15.688 4.906 1 98.19 258 ILE B C 1
ATOM 4598 O O . ILE B 1 258 ? 11.805 14.711 4.738 1 98.19 258 ILE B O 1
ATOM 4602 N N . ALA B 1 259 ? 12.398 16.797 4.227 1 97.25 259 ALA B N 1
ATOM 4603 C CA . ALA B 1 259 ? 11.195 17.094 3.461 1 97.25 259 ALA B CA 1
ATOM 4604 C C . ALA B 1 259 ? 11.18 16.344 2.135 1 97.25 259 ALA B C 1
ATOM 4606 O O . ALA B 1 259 ? 10.109 16.031 1.605 1 97.25 259 ALA B O 1
ATOM 4607 N N . TYR B 1 260 ? 12.305 16.141 1.536 1 97.5 260 TYR B N 1
ATOM 4608 C CA . TYR B 1 260 ? 12.445 15.453 0.256 1 97.5 260 TYR B CA 1
ATOM 4609 C C . TYR B 1 260 ? 13.859 14.922 0.072 1 97.5 260 TYR B C 1
ATOM 4611 O O . TYR B 1 260 ? 14.828 15.547 0.501 1 97.5 260 TYR B O 1
ATOM 4619 N N . ILE B 1 261 ? 13.992 13.812 -0.458 1 97.94 261 ILE B N 1
ATOM 4620 C CA . ILE B 1 261 ? 15.273 13.172 -0.737 1 97.94 261 ILE B CA 1
ATOM 4621 C C . ILE B 1 261 ? 15.164 12.312 -1.99 1 97.94 261 ILE B C 1
ATOM 4623 O O . ILE B 1 261 ? 14.133 11.664 -2.217 1 97.94 261 ILE B O 1
ATOM 4627 N N . GLY B 1 262 ? 16.188 12.344 -2.805 1 96.38 262 GLY B N 1
ATOM 4628 C CA . GLY B 1 262 ? 16.156 11.523 -4.004 1 96.38 262 GLY B CA 1
ATOM 4629 C C . GLY B 1 262 ? 17.531 11.195 -4.539 1 96.38 262 GLY B C 1
ATOM 4630 O O . GLY B 1 262 ? 18.484 11.969 -4.355 1 96.38 262 GLY B O 1
ATOM 4631 N N . VAL B 1 263 ? 17.641 10.055 -5.145 1 95.25 263 VAL B N 1
ATOM 4632 C CA . VAL B 1 263 ? 18.781 9.633 -5.953 1 95.25 263 VAL B CA 1
ATOM 4633 C C . VAL B 1 263 ? 18.391 9.609 -7.426 1 95.25 263 VAL B C 1
ATOM 4635 O O . VAL B 1 263 ? 17.328 9.094 -7.781 1 95.25 263 VAL B O 1
ATOM 4638 N N . LEU B 1 264 ? 19.234 10.234 -8.25 1 95.62 264 LEU B N 1
ATOM 4639 C CA . LEU B 1 264 ? 18.953 10.211 -9.688 1 95.62 264 LEU B CA 1
ATOM 4640 C C . LEU B 1 264 ? 18.906 8.773 -10.203 1 95.62 264 LEU B C 1
ATOM 4642 O O . LEU B 1 264 ? 19.703 7.93 -9.789 1 95.62 264 LEU B O 1
ATOM 4646 N N . PRO B 1 265 ? 17.984 8.5 -11.164 1 89.12 265 PRO B N 1
ATOM 4647 C CA . PRO B 1 265 ? 17.766 7.129 -11.641 1 89.12 265 PRO B CA 1
ATOM 4648 C C . PRO B 1 265 ? 19.062 6.453 -12.102 1 89.12 265 PRO B C 1
ATOM 4650 O O . PRO B 1 265 ? 19.312 5.289 -11.766 1 89.12 265 PRO B O 1
ATOM 4653 N N . ALA B 1 266 ? 19.938 7.164 -12.734 1 88.06 266 ALA B N 1
ATOM 4654 C CA . ALA B 1 266 ? 21.156 6.598 -13.297 1 88.06 266 ALA B CA 1
ATOM 4655 C C . ALA B 1 266 ? 22.109 6.16 -12.188 1 88.06 266 ALA B C 1
ATOM 4657 O O . ALA B 1 266 ? 23.062 5.422 -12.438 1 88.06 266 ALA B O 1
ATOM 4658 N N . HIS B 1 267 ? 21.844 6.598 -10.984 1 91.06 267 HIS B N 1
ATOM 4659 C CA . HIS B 1 267 ? 22.797 6.352 -9.906 1 91.06 267 HIS B CA 1
ATOM 4660 C C . HIS B 1 267 ? 22.172 5.477 -8.82 1 91.06 267 HIS B C 1
ATOM 4662 O O . HIS B 1 267 ? 22.75 5.328 -7.734 1 91.06 267 HIS B O 1
ATOM 4668 N N . ARG B 1 268 ? 21.031 4.895 -9.07 1 85 268 ARG B N 1
ATOM 4669 C CA . ARG B 1 268 ? 20.391 4.016 -8.102 1 85 268 ARG B CA 1
ATOM 4670 C C . ARG B 1 268 ? 21.078 2.656 -8.047 1 85 268 ARG B C 1
ATOM 4672 O O . ARG B 1 268 ? 21.797 2.283 -8.977 1 85 268 ARG B O 1
ATOM 4679 N N . GLY B 1 269 ? 20.984 2.045 -6.938 1 78.38 269 GLY B N 1
ATOM 4680 C CA . GLY B 1 269 ? 21.531 0.704 -6.801 1 78.38 269 GLY B CA 1
ATOM 4681 C C . GLY B 1 269 ? 22.938 0.686 -6.242 1 78.38 269 GLY B C 1
ATOM 4682 O O . GLY B 1 269 ? 23.531 -0.381 -6.09 1 78.38 269 GLY B O 1
ATOM 4683 N N . HIS B 1 270 ? 23.438 1.878 -5.871 1 83.75 270 HIS B N 1
ATOM 4684 C CA . HIS B 1 270 ? 24.797 1.968 -5.383 1 83.75 270 HIS B CA 1
ATOM 4685 C C . HIS B 1 270 ? 24.844 2.299 -3.895 1 83.75 270 HIS B C 1
ATOM 4687 O O . HIS B 1 270 ? 25.922 2.514 -3.33 1 83.75 270 HIS B O 1
ATOM 4693 N N . GLY B 1 271 ? 23.688 2.459 -3.266 1 86.69 271 GLY B N 1
ATOM 4694 C CA . GLY B 1 271 ? 23.609 2.746 -1.842 1 86.69 271 GLY B CA 1
ATOM 4695 C C . GLY B 1 271 ? 23.859 4.207 -1.517 1 86.69 271 GLY B C 1
ATOM 4696 O O . GLY B 1 271 ? 24.062 4.566 -0.356 1 86.69 271 GLY B O 1
ATOM 4697 N N . TYR B 1 272 ? 23.781 5.078 -2.488 1 93.31 272 TYR B N 1
ATOM 4698 C CA . TYR B 1 272 ? 24.047 6.5 -2.283 1 93.31 272 TYR B CA 1
ATOM 4699 C C . TYR B 1 272 ? 23 7.121 -1.358 1 93.31 272 TYR B C 1
ATOM 4701 O O . TYR B 1 272 ? 23.25 8.156 -0.738 1 93.31 272 TYR B O 1
ATOM 4709 N N . ILE B 1 273 ? 21.891 6.473 -1.257 1 94.44 273 ILE B N 1
ATOM 4710 C CA . ILE B 1 273 ? 20.797 7.02 -0.451 1 94.44 273 ILE B CA 1
ATOM 4711 C C . ILE B 1 273 ? 21.25 7.125 1.007 1 94.44 273 ILE B C 1
ATOM 4713 O O . ILE B 1 273 ? 20.844 8.055 1.717 1 94.44 273 ILE B O 1
ATOM 4717 N N . ASP B 1 274 ? 22.078 6.203 1.458 1 94.56 274 ASP B N 1
ATOM 4718 C CA . ASP B 1 274 ? 22.562 6.219 2.838 1 94.56 274 ASP B CA 1
ATOM 4719 C C . ASP B 1 274 ? 23.391 7.469 3.115 1 94.56 274 ASP B C 1
ATOM 4721 O O . ASP B 1 274 ? 23.203 8.125 4.141 1 94.56 274 ASP B O 1
ATOM 4725 N N . ASP B 1 275 ? 24.25 7.793 2.172 1 96.62 275 ASP B N 1
ATOM 4726 C CA . ASP B 1 275 ? 25.125 8.953 2.328 1 96.62 275 ASP B CA 1
ATOM 4727 C C . ASP B 1 275 ? 24.328 10.25 2.256 1 96.62 275 ASP B C 1
ATOM 4729 O O . ASP B 1 275 ? 24.578 11.188 3.025 1 96.62 275 ASP B O 1
ATOM 4733 N N . ILE B 1 276 ? 23.391 10.305 1.404 1 98 276 ILE B N 1
ATOM 4734 C CA . ILE B 1 276 ? 22.609 11.516 1.198 1 98 276 ILE B CA 1
ATOM 4735 C C . ILE B 1 276 ? 21.719 11.758 2.41 1 98 276 ILE B C 1
ATOM 4737 O O . ILE B 1 276 ? 21.625 12.883 2.908 1 98 276 ILE B O 1
ATOM 4741 N N . LEU B 1 277 ? 21.062 10.711 2.904 1 98.12 277 LEU B N 1
ATOM 4742 C CA . LEU B 1 277 ? 20.25 10.82 4.105 1 98.12 277 LEU B CA 1
ATOM 4743 C C . LEU B 1 277 ? 21.094 11.242 5.301 1 98.12 277 LEU B C 1
ATOM 4745 O O . LEU B 1 277 ? 20.672 12.094 6.09 1 98.12 277 LEU B O 1
ATOM 4749 N N . ALA B 1 278 ? 22.266 10.664 5.398 1 98 278 ALA B N 1
ATOM 4750 C CA . ALA B 1 278 ? 23.172 11.016 6.492 1 98 278 ALA B CA 1
ATOM 4751 C C . ALA B 1 278 ? 23.531 12.5 6.449 1 98 278 ALA B C 1
ATOM 4753 O O . ALA B 1 278 ? 23.562 13.164 7.488 1 98 278 ALA B O 1
ATOM 4754 N N . GLU B 1 279 ? 23.766 13.008 5.297 1 98.12 279 GLU B N 1
ATOM 4755 C CA . GLU B 1 279 ? 24.078 14.422 5.16 1 98.12 279 GLU B CA 1
ATOM 4756 C C . GLU B 1 279 ? 22.922 15.297 5.625 1 98.12 279 GLU B C 1
ATOM 4758 O O . GLU B 1 279 ? 23.125 16.25 6.379 1 98.12 279 GLU B O 1
ATOM 4763 N N . GLY B 1 280 ? 21.688 15.031 5.172 1 98.44 280 GLY B N 1
ATOM 4764 C CA . GLY B 1 280 ? 20.531 15.781 5.629 1 98.44 280 GLY B CA 1
ATOM 4765 C C . GLY B 1 280 ? 20.359 15.734 7.137 1 98.44 280 GLY B C 1
ATOM 4766 O O . GLY B 1 280 ? 20.047 16.75 7.762 1 98.44 280 GLY B O 1
ATOM 4767 N N . THR B 1 281 ? 20.562 14.562 7.688 1 98.38 281 THR B N 1
ATOM 4768 C CA . THR B 1 281 ? 20.453 14.391 9.133 1 98.38 281 THR B CA 1
ATOM 4769 C C . THR B 1 281 ? 21.531 15.203 9.852 1 98.38 281 THR B C 1
ATOM 4771 O O . THR B 1 281 ? 21.25 15.859 10.859 1 98.38 281 THR B O 1
ATOM 4774 N N . ARG B 1 282 ? 22.719 15.164 9.336 1 97.44 282 ARG B N 1
ATOM 4775 C CA . ARG B 1 282 ? 23.828 15.914 9.93 1 97.44 282 ARG B CA 1
ATOM 4776 C C . ARG B 1 282 ? 23.531 17.406 9.945 1 97.44 282 ARG B C 1
ATOM 4778 O O . ARG B 1 282 ? 23.781 18.094 10.938 1 97.44 282 ARG B O 1
ATOM 4785 N N . VAL B 1 283 ? 23.016 17.938 8.859 1 97.69 283 VAL B N 1
ATOM 4786 C CA . VAL B 1 283 ? 22.688 19.359 8.742 1 97.69 283 VAL B CA 1
ATOM 4787 C C . VAL B 1 283 ? 21.719 19.75 9.859 1 97.69 283 VAL B C 1
ATOM 4789 O O . VAL B 1 283 ? 21.922 20.75 10.547 1 97.69 283 VAL B O 1
ATOM 4792 N N . LEU B 1 284 ? 20.656 18.969 10.062 1 97.94 284 LEU B N 1
ATOM 4793 C CA . LEU B 1 284 ? 19.641 19.312 11.055 1 97.94 284 LEU B CA 1
ATOM 4794 C C . LEU B 1 284 ? 20.156 19.062 12.469 1 97.94 284 LEU B C 1
ATOM 4796 O O . LEU B 1 284 ? 19.875 19.828 13.383 1 97.94 284 LEU B O 1
ATOM 4800 N N . ALA B 1 285 ? 20.906 18 12.641 1 96.75 285 ALA B N 1
ATOM 4801 C CA . ALA B 1 285 ? 21.469 17.703 13.953 1 96.75 285 ALA B CA 1
ATOM 4802 C C . ALA B 1 285 ? 22.406 18.812 14.422 1 96.75 285 ALA B C 1
ATOM 4804 O O . ALA B 1 285 ? 22.5 19.078 15.625 1 96.75 285 ALA B O 1
ATOM 4805 N N . ALA B 1 286 ? 23.047 19.422 13.555 1 95.31 286 ALA B N 1
ATOM 4806 C CA . ALA B 1 286 ? 24.047 20.453 13.859 1 95.31 286 ALA B CA 1
ATOM 4807 C C . ALA B 1 286 ? 23.406 21.703 14.453 1 95.31 286 ALA B C 1
ATOM 4809 O O . ALA B 1 286 ? 24.078 22.516 15.07 1 95.31 286 ALA B O 1
ATOM 4810 N N . VAL B 1 287 ? 22.125 21.859 14.297 1 94.06 287 VAL B N 1
ATOM 4811 C CA . VAL B 1 287 ? 21.484 23.062 14.836 1 94.06 287 VAL B CA 1
ATOM 4812 C C . VAL B 1 287 ? 20.656 22.688 16.062 1 94.06 287 VAL B C 1
ATOM 4814 O O . VAL B 1 287 ? 19.719 23.391 16.422 1 94.06 287 VAL B O 1
ATOM 4817 N N . ASP B 1 288 ? 20.922 21.625 16.672 1 91.06 288 ASP B N 1
ATOM 4818 C CA . ASP B 1 288 ? 20.469 21.172 17.984 1 91.06 288 ASP B CA 1
ATOM 4819 C C . ASP B 1 288 ? 18.938 21.078 18.031 1 91.06 288 ASP B C 1
ATOM 4821 O O . ASP B 1 288 ? 18.312 21.625 18.938 1 91.06 288 ASP B O 1
ATOM 4825 N N . VAL B 1 289 ? 18.406 20.391 17.094 1 93.81 289 VAL B N 1
ATOM 4826 C CA . VAL B 1 289 ? 16.953 20.203 17.031 1 93.81 289 VAL B CA 1
ATOM 4827 C C . VAL B 1 289 ? 16.547 19.094 18 1 93.81 289 VAL B C 1
ATOM 4829 O O . VAL B 1 289 ? 17.328 18.188 18.281 1 93.81 289 VAL B O 1
ATOM 4832 N N . PRO B 1 290 ? 15.352 19.156 18.531 1 95.62 290 PRO B N 1
ATOM 4833 C CA . PRO B 1 290 ? 14.914 18.156 19.5 1 95.62 290 PRO B CA 1
ATOM 4834 C C . PRO B 1 290 ? 14.586 16.812 18.844 1 95.62 290 PRO B C 1
ATOM 4836 O O . PRO B 1 290 ? 14.578 15.773 19.516 1 95.62 290 PRO B O 1
ATOM 4839 N N . ARG B 1 291 ? 14.242 16.875 17.625 1 97.25 291 ARG B N 1
ATOM 4840 C CA . ARG B 1 291 ? 13.977 15.68 16.812 1 97.25 291 ARG B CA 1
ATOM 4841 C C . ARG B 1 291 ? 13.922 16.016 15.328 1 97.25 291 ARG B C 1
ATOM 4843 O O . ARG B 1 291 ? 13.734 17.188 14.961 1 97.25 291 ARG B O 1
ATOM 4850 N N . ILE B 1 292 ? 14.094 15.039 14.492 1 98.12 292 ILE B N 1
ATOM 4851 C CA . ILE B 1 292 ? 13.938 15.148 13.047 1 98.12 292 ILE B CA 1
ATOM 4852 C C . ILE B 1 292 ? 12.867 14.172 12.57 1 98.12 292 ILE B C 1
ATOM 4854 O O . ILE B 1 292 ? 12.922 12.977 12.891 1 98.12 292 ILE B O 1
ATOM 4858 N N . ARG B 1 293 ? 11.859 14.688 11.875 1 97.88 293 ARG B N 1
ATOM 4859 C CA . ARG B 1 293 ? 10.789 13.852 11.344 1 97.88 293 ARG B CA 1
ATOM 4860 C C . ARG B 1 293 ? 11.008 13.539 9.875 1 97.88 293 ARG B C 1
ATOM 4862 O O . ARG B 1 293 ? 11.719 14.266 9.172 1 97.88 293 ARG B O 1
ATOM 4869 N N . ALA B 1 294 ? 10.508 12.453 9.414 1 97.75 294 ALA B N 1
ATOM 4870 C CA . ALA B 1 294 ? 10.406 12.039 8.016 1 97.75 294 ALA B CA 1
ATOM 4871 C C . ALA B 1 294 ? 9.258 11.055 7.82 1 97.75 294 ALA B C 1
ATOM 4873 O O . ALA B 1 294 ? 8.609 10.648 8.789 1 97.75 294 ALA B O 1
ATOM 4874 N N . ALA B 1 295 ? 8.953 10.82 6.621 1 97.38 295 ALA B N 1
ATOM 4875 C CA . ALA B 1 295 ? 7.945 9.812 6.285 1 97.38 295 ALA B CA 1
ATOM 4876 C C . ALA B 1 295 ? 8.266 9.133 4.957 1 97.38 295 ALA B C 1
ATOM 4878 O O . ALA B 1 295 ? 8.875 9.742 4.074 1 97.38 295 ALA B O 1
ATOM 4879 N N . THR B 1 296 ? 7.914 7.898 4.836 1 96.5 296 THR B N 1
ATOM 4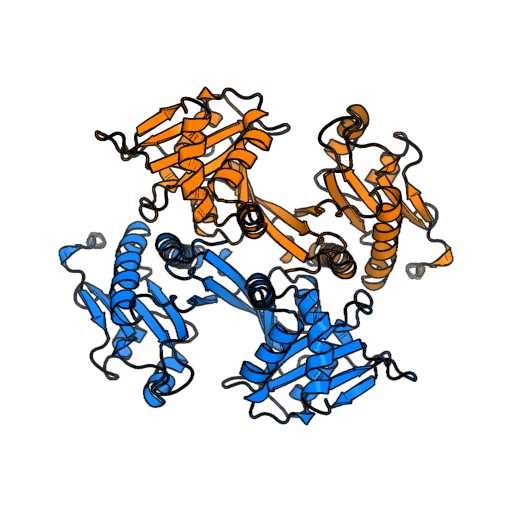880 C CA . THR B 1 296 ? 8.039 7.172 3.576 1 96.5 296 THR B CA 1
ATOM 4881 C C . THR B 1 296 ? 6.895 6.18 3.408 1 96.5 296 THR B C 1
ATOM 4883 O O . THR B 1 296 ? 6.375 5.648 4.391 1 96.5 296 THR B O 1
ATOM 4886 N N . ASP B 1 297 ? 6.516 5.992 2.141 1 94.81 297 ASP B N 1
ATOM 4887 C CA . ASP B 1 297 ? 5.465 5.02 1.856 1 94.81 297 ASP B CA 1
ATOM 4888 C C . ASP B 1 297 ? 5.848 3.633 2.373 1 94.81 297 ASP B C 1
ATOM 4890 O O . ASP B 1 297 ? 6.996 3.207 2.232 1 94.81 297 ASP B O 1
ATOM 4894 N N . LEU B 1 298 ? 4.863 2.977 2.881 1 91.12 298 LEU B N 1
ATOM 4895 C CA . LEU B 1 298 ? 5.078 1.636 3.414 1 91.12 298 LEU B CA 1
ATOM 4896 C C . LEU B 1 298 ? 5.645 0.709 2.344 1 91.12 298 LEU B C 1
ATOM 4898 O O . LEU B 1 298 ? 6.492 -0.138 2.637 1 91.12 298 LEU B O 1
ATOM 4902 N N . GLY B 1 299 ? 5.277 0.904 1.116 1 87.81 299 GLY B N 1
ATOM 4903 C CA . GLY B 1 299 ? 5.734 0.064 0.019 1 87.81 299 GLY B CA 1
ATOM 4904 C C . GLY B 1 299 ? 7.121 0.433 -0.479 1 87.81 299 GLY B C 1
ATOM 4905 O O . GLY B 1 299 ? 7.734 -0.321 -1.236 1 87.81 299 GLY B O 1
ATOM 4906 N N . ASN B 1 300 ? 7.582 1.604 -0.085 1 90.38 300 ASN B N 1
ATOM 4907 C CA . ASN B 1 300 ? 8.938 2.008 -0.441 1 90.38 300 ASN B CA 1
ATOM 4908 C C . ASN B 1 300 ? 9.977 1.389 0.495 1 90.38 300 ASN B C 1
ATOM 4910 O O . ASN B 1 300 ? 10.633 2.1 1.252 1 90.38 300 ASN B O 1
ATOM 4914 N N . VAL B 1 301 ? 10.148 0.114 0.352 1 88.31 301 VAL B N 1
ATOM 4915 C CA . VAL B 1 301 ? 10.906 -0.709 1.286 1 88.31 301 VAL B CA 1
ATOM 4916 C C . VAL B 1 301 ? 12.367 -0.268 1.293 1 88.31 301 VAL B C 1
ATOM 4918 O O . VAL B 1 301 ? 12.969 -0.114 2.357 1 88.31 301 VAL B O 1
ATOM 4921 N N . PRO B 1 302 ? 12.992 0.019 0.117 1 86.44 302 PRO B N 1
ATOM 4922 C CA . PRO B 1 302 ? 14.391 0.451 0.16 1 86.44 302 PRO B CA 1
ATOM 4923 C C . PRO B 1 302 ? 14.586 1.744 0.95 1 86.44 302 PRO B C 1
ATOM 4925 O O . PRO B 1 302 ? 15.57 1.887 1.674 1 86.44 302 PRO B O 1
ATOM 4928 N N . MET B 1 303 ? 13.625 2.656 0.845 1 92.56 303 MET B N 1
ATOM 4929 C CA . MET B 1 303 ? 13.742 3.91 1.584 1 92.56 303 MET B CA 1
ATOM 4930 C C . MET B 1 303 ? 13.531 3.684 3.076 1 92.56 303 MET B C 1
ATOM 4932 O O . MET B 1 303 ? 14.25 4.254 3.904 1 92.56 303 MET B O 1
ATOM 4936 N N . ALA B 1 304 ? 12.57 2.891 3.395 1 92.5 304 ALA B N 1
ATOM 4937 C CA . ALA B 1 304 ? 12.352 2.543 4.797 1 92.5 304 ALA B CA 1
ATOM 4938 C C . ALA B 1 304 ? 13.609 1.928 5.41 1 92.5 304 ALA B C 1
ATOM 4940 O O . ALA B 1 304 ? 13.984 2.266 6.531 1 92.5 304 ALA B O 1
ATOM 4941 N N . ALA B 1 305 ? 14.258 1.119 4.656 1 90 305 ALA B N 1
ATOM 4942 C CA . ALA B 1 305 ? 15.477 0.473 5.117 1 90 305 ALA B CA 1
ATOM 4943 C C . ALA B 1 305 ? 16.594 1.495 5.32 1 90 305 ALA B C 1
ATOM 4945 O O . ALA B 1 305 ? 17.359 1.403 6.285 1 90 305 ALA B O 1
ATOM 4946 N N . ALA B 1 306 ? 16.688 2.385 4.438 1 92.56 306 ALA B N 1
ATOM 4947 C CA . ALA B 1 306 ? 17.688 3.436 4.555 1 92.56 306 ALA B CA 1
ATOM 4948 C C . ALA B 1 306 ? 17.516 4.227 5.844 1 92.56 306 ALA B C 1
ATOM 4950 O O . ALA B 1 306 ? 18.484 4.504 6.555 1 92.56 306 ALA B O 1
ATOM 4951 N N . PHE B 1 307 ? 16.266 4.621 6.168 1 95.88 307 PHE B N 1
ATOM 4952 C CA . PHE B 1 307 ? 15.984 5.352 7.395 1 95.88 307 PHE B CA 1
ATOM 4953 C C . PHE B 1 307 ? 16.344 4.516 8.617 1 95.88 307 PHE B C 1
ATOM 4955 O O . PHE B 1 307 ? 16.891 5.035 9.594 1 95.88 307 PHE B O 1
ATOM 4962 N N . ALA B 1 308 ? 16.016 3.262 8.547 1 92.44 308 ALA B N 1
ATOM 4963 C CA . ALA B 1 308 ? 16.344 2.373 9.656 1 92.44 308 ALA B CA 1
ATOM 4964 C C . ALA B 1 308 ? 17.859 2.318 9.883 1 92.44 308 ALA B C 1
ATOM 4966 O O . ALA B 1 308 ? 18.328 2.43 11.016 1 92.44 308 ALA B O 1
ATOM 4967 N N . ARG B 1 309 ? 18.625 2.164 8.812 1 90.62 309 ARG B N 1
ATOM 4968 C CA . ARG B 1 309 ? 20.078 2.129 8.898 1 90.62 309 ARG B CA 1
ATOM 4969 C C . ARG B 1 309 ? 20.625 3.434 9.469 1 90.62 309 ARG B C 1
ATOM 4971 O O . ARG B 1 309 ? 21.656 3.439 10.148 1 90.62 309 ARG B O 1
ATOM 4978 N N . ALA B 1 310 ? 19.922 4.512 9.211 1 95.25 310 ALA B N 1
ATOM 4979 C CA . ALA B 1 310 ? 20.344 5.832 9.664 1 95.25 310 ALA B CA 1
ATOM 4980 C C . ALA B 1 310 ? 19.906 6.078 11.109 1 95.25 310 ALA B C 1
ATOM 4982 O O . ALA B 1 310 ? 20.188 7.137 11.672 1 95.25 310 ALA B O 1
ATOM 4983 N N . GLY B 1 311 ? 19.156 5.148 11.656 1 95.12 311 GLY B N 1
ATOM 4984 C CA . GLY B 1 311 ? 18.812 5.227 13.062 1 95.12 311 GLY B CA 1
ATOM 4985 C C . GLY B 1 311 ? 17.453 5.84 13.32 1 95.12 311 GLY B C 1
ATOM 4986 O O . GLY B 1 311 ? 17.094 6.129 14.461 1 95.12 311 GLY B O 1
ATOM 4987 N N . TYR B 1 312 ? 16.672 6.102 12.258 1 97.19 312 TYR B N 1
ATOM 4988 C CA . TYR B 1 312 ? 15.32 6.605 12.445 1 97.19 312 TYR B CA 1
ATOM 4989 C C . TYR B 1 312 ? 14.398 5.504 12.961 1 97.19 312 TYR B C 1
ATOM 4991 O O . TYR B 1 312 ? 14.477 4.359 12.516 1 97.19 312 TYR B O 1
ATOM 4999 N N . ASP B 1 313 ? 13.516 5.891 13.859 1 96.12 313 ASP B N 1
ATOM 5000 C CA . ASP B 1 313 ? 12.5 4.973 14.367 1 96.12 313 ASP B CA 1
ATOM 5001 C C . ASP B 1 313 ? 11.164 5.199 13.664 1 96.12 313 ASP B C 1
ATOM 5003 O O . ASP B 1 313 ? 10.742 6.344 13.461 1 96.12 313 ASP B O 1
ATOM 5007 N N . ALA B 1 314 ? 10.578 4.102 13.258 1 95.12 314 ALA B N 1
ATOM 5008 C CA . ALA B 1 314 ? 9.195 4.199 12.805 1 95.12 314 ALA B CA 1
ATOM 5009 C C . ALA B 1 314 ? 8.227 4.219 13.992 1 95.12 314 ALA B C 1
ATOM 5011 O O . ALA B 1 314 ? 7.77 3.168 14.445 1 95.12 314 ALA B O 1
ATOM 5012 N N . PHE B 1 315 ? 7.801 5.344 14.383 1 95.75 315 PHE B N 1
ATOM 5013 C CA . PHE B 1 315 ? 7.117 5.461 15.664 1 95.75 315 PHE B CA 1
ATOM 5014 C C . PHE B 1 315 ? 5.605 5.492 15.477 1 95.75 315 PHE B C 1
ATOM 5016 O O . PHE B 1 315 ? 4.852 5.281 16.422 1 95.75 315 PHE B O 1
ATOM 5023 N N . GLU B 1 316 ? 5.137 5.77 14.289 1 97.06 316 GLU B N 1
ATOM 5024 C CA . GLU B 1 316 ? 3.73 5.844 13.906 1 97.06 316 GLU B CA 1
ATOM 5025 C C . GLU B 1 316 ? 3.549 5.562 12.414 1 97.06 316 GLU B C 1
ATOM 5027 O O . GLU B 1 316 ? 4.527 5.465 11.672 1 97.06 316 GLU B O 1
ATOM 5032 N N . HIS B 1 317 ? 2.326 5.254 12.055 1 97 317 HIS B N 1
ATOM 5033 C CA . HIS B 1 317 ? 1.937 5.219 10.648 1 97 317 HIS B CA 1
ATOM 5034 C C . HIS B 1 317 ? 1.039 6.398 10.297 1 97 317 HIS B C 1
ATOM 5036 O O . HIS B 1 317 ? 0.528 7.082 11.188 1 97 317 HIS B O 1
ATOM 5042 N N . ALA B 1 318 ? 0.992 6.695 9.094 1 97.25 318 ALA B N 1
ATOM 5043 C CA . ALA B 1 318 ? 0.001 7.613 8.531 1 97.25 318 ALA B CA 1
ATOM 5044 C C . ALA B 1 318 ? -0.748 6.969 7.371 1 97.25 318 ALA B C 1
ATOM 5046 O O . ALA B 1 318 ? -0.15 6.262 6.555 1 97.25 318 ALA B O 1
ATOM 5047 N N . ILE B 1 319 ? -2.041 7.176 7.297 1 96.44 319 ILE B N 1
ATOM 5048 C CA . ILE B 1 319 ? -2.822 6.621 6.195 1 96.44 319 ILE B CA 1
ATOM 5049 C C . ILE B 1 319 ? -3.592 7.742 5.5 1 96.44 319 ILE B C 1
ATOM 5051 O O . ILE B 1 319 ? -4.02 8.703 6.141 1 96.44 319 ILE B O 1
ATOM 5055 N N . ASN B 1 320 ? -3.715 7.602 4.199 1 96.94 320 ASN B N 1
ATOM 5056 C CA . ASN B 1 320 ? -4.469 8.57 3.408 1 96.94 320 ASN B CA 1
ATOM 5057 C C . ASN B 1 320 ? -5.535 7.883 2.555 1 96.94 320 ASN B C 1
ATOM 5059 O O . ASN B 1 320 ? -5.289 6.824 1.976 1 96.94 320 ASN B O 1
ATOM 5063 N N . TYR B 1 321 ? -6.742 8.398 2.584 1 96.38 321 TYR B N 1
ATOM 5064 C CA . TYR B 1 321 ? -7.836 8.031 1.692 1 96.38 321 TYR B CA 1
ATOM 5065 C C . TYR B 1 321 ? -8.25 9.211 0.822 1 96.38 321 TYR B C 1
ATOM 5067 O O . TYR B 1 321 ? -8.195 10.359 1.259 1 96.38 321 TYR B O 1
ATOM 5075 N N . VAL B 1 322 ? -8.664 8.898 -0.426 1 94.38 322 VAL B N 1
ATOM 5076 C CA . VAL B 1 322 ? -9.055 9.953 -1.354 1 94.38 322 VAL B CA 1
ATOM 5077 C C . VAL B 1 322 ? -10.391 9.602 -2.004 1 94.38 322 VAL B C 1
ATOM 5079 O O . VAL B 1 322 ? -10.75 8.422 -2.111 1 94.38 322 VAL B O 1
ATOM 5082 N N . TRP B 1 323 ? -11.18 10.641 -2.277 1 92.19 323 TRP B N 1
ATOM 5083 C CA . TRP B 1 323 ? -12.383 10.531 -3.105 1 92.19 323 TRP B CA 1
ATOM 5084 C C . TRP B 1 323 ? -12.102 11.016 -4.523 1 92.19 323 TRP B C 1
ATOM 5086 O O . TRP B 1 323 ? -11.359 11.984 -4.723 1 92.19 323 TRP B O 1
ATOM 5096 N N . ASP B 1 324 ? -12.641 10.352 -5.52 1 81.81 324 ASP B N 1
ATOM 5097 C CA . ASP B 1 324 ? -12.523 10.828 -6.895 1 81.81 324 ASP B CA 1
ATOM 5098 C C . ASP B 1 324 ? -13.398 12.055 -7.133 1 81.81 324 ASP B C 1
ATOM 5100 O O . ASP B 1 324 ? -14.359 12.289 -6.398 1 81.81 324 ASP B O 1
ATOM 5104 N N . ALA B 1 325 ? -12.945 12.945 -8.031 1 73.06 325 ALA B N 1
ATOM 5105 C CA . ALA B 1 325 ? -13.734 14.125 -8.367 1 73.06 325 ALA B CA 1
ATOM 5106 C C . ALA B 1 325 ? -15.133 13.734 -8.844 1 73.06 325 ALA B C 1
ATOM 5108 O O . ALA B 1 325 ? -15.305 12.727 -9.531 1 73.06 325 ALA B O 1
ATOM 5109 N N . PRO B 1 326 ? -16.125 14.578 -8.227 1 64.69 326 PRO B N 1
ATOM 5110 C CA . PRO B 1 326 ? -17.469 14.32 -8.711 1 64.69 326 PRO B CA 1
ATOM 5111 C C . PRO B 1 326 ? -17.594 14.445 -10.227 1 64.69 326 PRO B C 1
ATOM 5113 O O . PRO B 1 326 ? -16.984 15.328 -10.828 1 64.69 326 PRO B O 1
ATOM 5116 N N . GLY B 1 327 ? -18.281 13.617 -11.008 1 56.22 327 GLY B N 1
ATOM 5117 C CA . GLY B 1 327 ? -18.484 13.672 -12.445 1 56.22 327 GLY B CA 1
ATOM 5118 C C . GLY B 1 327 ? -17.375 13 -13.242 1 56.22 327 GLY B C 1
ATOM 5119 O O . GLY B 1 327 ? -17.484 12.844 -14.453 1 56.22 327 GLY B O 1
ATOM 5120 N N . VAL B 1 328 ? -16.156 13.336 -12.812 1 46.66 328 VAL B N 1
ATOM 5121 C CA . VAL B 1 328 ? -15.102 12.68 -13.578 1 46.66 328 VAL B CA 1
ATOM 5122 C C . VAL B 1 328 ? -15.211 11.164 -13.414 1 46.66 328 VAL B C 1
ATOM 5124 O O . VAL B 1 328 ? -15.125 10.648 -12.297 1 46.66 328 VAL B O 1
ATOM 5127 N N . ALA B 1 329 ? -16.094 10.625 -14.062 1 37.5 329 ALA B N 1
ATOM 5128 C CA . ALA B 1 329 ? -15.992 9.188 -14.266 1 37.5 329 ALA B CA 1
ATOM 5129 C C . ALA B 1 329 ? -14.531 8.75 -14.375 1 37.5 329 ALA B C 1
ATOM 5131 O O . ALA B 1 329 ? -13.719 9.453 -14.977 1 37.5 329 ALA B O 1
ATOM 5132 N N . GLY B 1 330 ? -13.812 8.141 -13.406 1 28.61 330 GLY B N 1
ATOM 5133 C CA . GLY B 1 330 ? -12.445 7.707 -13.633 1 28.61 330 GLY B CA 1
ATOM 5134 C C . GLY B 1 330 ? -12.094 7.586 -15.102 1 28.61 330 GLY B C 1
ATOM 5135 O O . GLY B 1 330 ? -12.977 7.395 -15.945 1 28.61 330 GLY B O 1
ATOM 5136 N N . PRO B 1 331 ? -10.82 8.031 -15.461 1 25.77 331 PRO B N 1
ATOM 5137 C CA . PRO B 1 331 ? -10.703 7.578 -16.844 1 25.77 331 PRO B CA 1
ATOM 5138 C C . PRO B 1 331 ? -11.258 6.168 -17.062 1 25.77 331 PRO B C 1
ATOM 5140 O O . PRO B 1 331 ? -11.336 5.391 -16.109 1 25.77 331 PRO B O 1
#

Secondary structure (DSSP, 8-state):
----------GGGEEEEE-SSGGGHHHHTTS--TTGGGHHHHHHHTSS-GGGEEEEEETTEEEEEEEEE-SSTTPPP-EEEEEEE-TTS-HHHHHHHHHHHHHHHHHHHSPTTSPPPEEEEEEETTTTTSHHHHHHHHHHHHHHHHTT-EEEEEEEEEEE-TTSPPPPP-SS-EEEE--SHHHHHHHHHHHHHT---HHHHHHHHTT--HHHHHHHHHHHTGGG--S-GGG-EEEE-TTT--EEEEEEEEE-SS-EEEEEEEE-GGGTTSSHHHHHHHHHHHHHHTTT-S-EEEEEETT-HHHHHHHHHTT-EEEEEEEEEEPPPTT----/----------GGGEEEEE-SSGGGHHHHTTS--TTGGGHHHHHHHTSS-GGGEEEEEETTEEEEEEEEE-SSTTPPP-EEEEEEE-TTS-HHHHHHHHHHHHHHHHHHHSPTTSPPPEEEEEEETTTTTSHHHHHHHHHHHHHHHHTT-EEEEEEEEEEE-TTSPPPPP-SS-EEEE--SHHHHHHHHHHHHHT---HHHHHHHHTT--HHHHHHHHHHHTGGG--S-GGG-EEEE-TTT--EEEEEEEEE-SS-EEEEEEEE-GGGTTSSHHHHHHHHHHHHHHTTT-S-EEEEEETT-HHHHHHHHHTT-EEEEEEEEEEPPPTT----

Solvent-accessible surface area (backbone atoms only — not comparable to full-atom values): 36129 Å² total; per-residue (Å²): 127,84,78,76,70,82,76,76,84,56,78,87,51,59,44,73,46,52,38,92,37,81,86,46,49,67,67,67,59,74,56,88,58,95,64,58,83,48,50,65,59,28,49,73,59,35,23,26,54,37,77,39,31,32,38,30,26,51,82,89,42,72,46,31,40,36,30,42,32,28,97,40,58,87,57,64,73,56,29,31,57,43,74,48,62,42,85,86,49,50,69,68,51,38,27,54,52,44,40,52,46,52,52,55,50,43,67,72,61,47,64,85,84,52,58,60,50,40,35,41,42,77,40,60,61,57,34,86,76,36,64,72,55,30,53,53,50,36,37,50,50,34,32,42,42,45,74,58,32,38,73,65,46,49,26,37,30,31,38,36,49,76,88,59,68,70,70,73,86,84,71,71,59,39,76,42,58,53,82,48,70,66,60,49,36,63,56,38,18,61,33,48,67,71,43,74,44,57,68,57,45,50,42,28,73,71,60,33,48,38,56,55,48,28,46,46,49,41,65,74,47,59,68,68,43,81,45,64,63,71,54,19,33,34,30,17,38,65,97,76,61,48,76,40,32,38,26,33,30,40,33,59,101,83,44,37,25,57,73,45,71,47,55,31,66,92,51,47,63,69,62,55,60,51,58,47,51,35,50,32,48,49,60,49,55,71,70,69,48,83,44,37,37,38,70,43,46,60,77,37,46,52,59,50,48,42,40,45,76,58,57,32,40,67,67,25,26,34,40,33,34,38,47,71,49,66,87,55,66,70,96,126,84,79,76,70,81,76,76,83,57,78,87,51,58,44,75,45,52,40,91,37,78,85,45,49,67,69,67,57,73,57,87,57,95,64,58,84,48,50,65,58,28,48,74,61,36,24,26,54,38,75,39,30,33,38,30,24,51,83,88,42,73,45,30,41,35,30,41,34,29,98,41,58,87,57,64,73,56,29,31,58,44,72,49,63,41,86,86,48,51,70,68,52,39,28,53,52,43,39,52,46,52,52,55,49,41,65,72,62,47,64,87,85,52,58,59,51,40,34,42,43,76,38,59,61,57,34,85,77,36,65,70,55,30,54,53,51,37,36,49,51,34,31,42,41,43,73,58,30,39,74,66,46,50,26,37,30,31,38,36,48,77,88,59,70,71,71,75,86,84,71,71,60,39,78,43,58,54,83,48,70,65,61,48,37,62,56,39,17,62,32,48,66,71,44,76,44,56,70,57,44,51,44,26,71,72,63,33,50,39,56,56,46,28,46,46,49,40,65,72,46,59,68,68,43,81,46,63,62,71,54,19,33,35,31,17,37,67,98,76,61,47,78,40,32,36,26,33,30,41,33,58,101,83,43,38,24,57,73,46,72,47,56,32,66,93,51,47,63,70,62,54,62,51,59,44,52,34,49,32,50,49,59,50,56,72,68,69,48,83,44,37,36,39,70,44,46,58,76,38,46,52,58,52,50,43,41,46,77,58,57,33,40,68,70,25,26,34,39,31,33,38,46,70,49,66,83,58,64,70,94

Sequence (662 aa):
MPTSSPTAFDPNQLVIRPLAGPGELDLFLRLSYSLDHELADDLATGRRVPEWMWVALDGDRLLGRIAWWTNAAGGEPQALDFFDLSPELSPEERAAIGLRLLETATAAVVPAGTRRPEFGRFLPADWREVPETRALLESVFGVLVATGARPLVERLRLEWRPGTPVPEPKGRLEFRPVRDREDLVALMTPVMEGTLDAHGQADLASGLSAREAAEQHYDEEFAHYSSPREWWRVAQLPGTGEPVGFVVPARNNYHHTIAYIGVLPAHRGHGYIDDILAEGTRVLAAVDVPRIRAATDLGNVPMAAAFARAGYDAFEHAINYVWDAPGVAGPMPTSSPTAFDPNQLVIRPLAGPGELDLFLRLSYSLDHELADDLATGRRVPEWMWVALDGDRLLGRIAWWTNAAGGEPQALDFFDLSPELSPEERAAIGLRLLETATAAVVPAGTRRPEFGRFLPADWREVPETRALLESVFGVLVATGARPLVERLRLEWRPGTPVPEPKGRLEFRPVRDREDLVALMTPVMEGTLDAHGQADLASGLSAREAAEQHYDEEFAHYSSPREWWRVAQLPGTGEPVGFVVPARNNYHHTIAYIGVLPAHRGHGYIDDILAEGTRVLAAVDVPRIRAATDLGNVPMAAAFARAGYDAFEHAINYVWDAPGVAGP

Nearest PDB structures (foldseek):
  3tt2-assembly1_A  TM=6.296E-01  e=5.733E-14  Sphaerobacter thermophilus DSM 20745
  7wx7-assembly1_A  TM=6.547E-01  e=3.764E-12  Legionella pneumophila
  6wqc-assembly1_A  TM=6.513E-01  e=5.416E-12  Legionella hackeliae
  7wx6-assembly1_A  TM=6.725E-01  e=1.191E-11  Legionella pneumophila
  6wqb-assembly1_A  TM=6.518E-01  e=1.055E-11  Legionella hackeliae

Foldseek 3Di:
DPPPDPPDDDPVQKDKAFAPFPVCLVLLVVDDAPCSVCVNVCCVQQQFTSLQWMFIDRVSDTAWIWGFGHPHHPDAGAETEGTFGDLVDDLVRLLVSSLCNVVVSCPRRPDPQWWDHKYKYWFFPCQVVDVSSVSRVVSNVVSCVVVAKDWQFKKFKKKDFPPQDQDDAPQQKDKFAQDDDCSQLVQQQQQLVPDPARVSVVCVVVPDHSSRSSSCCCVVPVVPFPFDSRLKMFIAGPPPRHTFWIWGFGDDPHATERPDIGGRPVNPPPLCRLNRVSSSVCSVVVVPGRMYIYMDTPVPVVVVVSSVVRPMDRRIMMIIITHDRPPPPDD/DPPPDPPDDDPVQKDKAFAPFPVCLVLLVPDDAPCSVCVNVCCVQQQFTRLQWMFIDRVSDTAWIWGFGHPHHPDAGAETEGTFGDLVDDLVRLLVSSLCNVVVSCPRRPDPQWWDHKYKYWFFPCQVVDVSSVSRVCSNVVSCVVVAKDWQFKKFKKKDFPPQDQDDAPQQKDKFAQDDDCSQLVQQQQQLVPDPARVSVVCVVVPDHSSRSSSCCCVVPVVPFPFDSRLKMWIAGPPPRHTFWIWGFGDDPHATERPDIGGRPVNPPPLCSLNRVSSSVCSVVVVPGRMYIYMDTPVPVVVVVSSVVRPMDRRIMMIIITHDRPPPPPD

Radius of gyration: 26.62 Å; Cα contacts (8 Å, |Δi|>4): 1231; chains: 2; bounding box: 80×64×68 Å

InterPro domains:
  IPR000182 GNAT domain [PF00583] (215-312)
  IPR000182 GNAT domain [PS51186] (194-331)
  IPR016181 Acyl-CoA N-acyltransferase [SSF55729] (16-318)